Protein AF-B8BZ22-F1 (afdb_monomer)

Solvent-accessible surface area (backbone atoms only — not comparable to full-atom values): 19698 Å² total; per-residue (Å²): 114,68,68,64,53,46,53,49,53,50,55,54,47,48,71,43,53,58,65,61,24,48,29,49,52,20,34,48,43,75,44,36,77,36,73,66,50,44,49,51,50,50,51,54,41,50,54,48,50,64,55,34,79,76,45,100,50,82,47,34,50,73,68,60,50,49,54,51,36,51,76,69,72,36,95,66,53,74,66,56,55,47,52,54,46,31,75,75,67,35,84,91,56,86,72,60,45,28,63,50,60,52,49,28,62,70,74,67,53,58,67,69,63,45,54,68,54,74,66,93,79,65,63,70,60,48,50,48,49,55,49,46,52,52,35,50,54,46,46,49,51,38,50,52,34,43,51,50,15,48,52,32,42,51,52,17,51,53,33,42,57,49,21,54,50,36,44,55,52,17,52,52,31,44,50,52,17,50,53,33,44,52,55,33,50,54,42,51,54,53,48,53,55,51,49,53,53,48,50,54,51,51,50,53,53,47,51,56,47,54,56,30,52,51,49,47,70,40,83,89,54,56,71,68,60,25,52,50,30,48,52,53,46,50,50,60,66,71,42,69,48,68,63,62,56,47,50,53,51,52,49,52,54,48,52,51,51,41,52,56,39,44,52,50,19,54,51,32,43,54,53,15,52,53,32,44,54,50,19,52,51,40,41,52,52,20,52,54,35,41,53,52,14,52,52,34,41,48,57,26,56,69,40,49,63,57,42,51,52,40,52,51,50,42,56,49,52,48,55,50,48,66,72,77,42,101,53,50,43,20,52,48,51,55,52,51,53,49,50,55,54,55,56,72,70,53,52,75,66,61,50,55,50,50,50,49,50,51,52,47,54,50,54,52,62,68,72,66,64,76,77,89,127

Structure (mmCIF, N/CA/C/O backbone):
data_AF-B8BZ22-F1
#
_entry.id   AF-B8BZ22-F1
#
loop_
_atom_site.group_PDB
_atom_site.id
_atom_site.type_symbol
_atom_site.label_atom_id
_atom_site.label_alt_id
_atom_site.label_comp_id
_atom_site.label_asym_id
_atom_site.label_entity_id
_atom_site.label_seq_id
_atom_site.pdbx_PDB_ins_code
_atom_site.Cartn_x
_atom_site.Cartn_y
_atom_site.Cartn_z
_atom_site.occupancy
_atom_site.B_iso_or_equiv
_atom_site.auth_seq_id
_atom_site.auth_comp_id
_atom_site.auth_asym_id
_atom_site.auth_atom_id
_atom_site.pdbx_PDB_model_num
ATOM 1 N N . MET A 1 1 ? 25.904 12.375 -61.808 1.00 45.66 1 MET A N 1
ATOM 2 C CA . MET A 1 1 ? 24.936 11.318 -61.439 1.00 45.66 1 MET A CA 1
ATOM 3 C C . MET A 1 1 ? 25.155 10.858 -60.000 1.00 45.66 1 MET A C 1
ATOM 5 O O . MET A 1 1 ? 24.166 10.657 -59.314 1.00 45.66 1 MET A O 1
ATOM 9 N N . GLU A 1 2 ? 26.401 10.777 -59.518 1.00 56.12 2 GLU A N 1
ATOM 10 C CA . GLU A 1 2 ? 26.717 10.459 -58.109 1.00 56.12 2 GLU A CA 1
ATOM 11 C C . GLU A 1 2 ? 26.256 11.552 -57.121 1.00 56.12 2 GLU A C 1
ATOM 13 O O . GLU A 1 2 ? 25.585 11.245 -56.140 1.00 56.12 2 GLU A O 1
ATOM 18 N N . ASP A 1 3 ? 26.472 12.835 -57.436 1.00 64.75 3 ASP A N 1
ATOM 19 C CA . ASP A 1 3 ? 26.048 13.964 -56.581 1.00 64.75 3 ASP A CA 1
ATOM 20 C C . ASP A 1 3 ? 24.538 14.027 -56.323 1.00 64.75 3 ASP A C 1
ATOM 22 O O . ASP A 1 3 ? 24.094 14.371 -55.230 1.00 64.75 3 ASP A O 1
ATOM 26 N N . THR A 1 4 ? 23.732 13.692 -57.330 1.00 72.12 4 THR A N 1
ATOM 27 C CA . THR A 1 4 ? 22.267 13.727 -57.238 1.00 72.12 4 THR A CA 1
ATOM 28 C C . THR A 1 4 ? 21.711 12.609 -56.356 1.00 72.12 4 THR A C 1
ATOM 30 O O . THR A 1 4 ? 20.705 12.820 -55.685 1.00 72.12 4 THR A O 1
ATOM 33 N N . ASP A 1 5 ? 22.373 11.449 -56.321 1.00 76.19 5 ASP A N 1
ATOM 34 C CA . ASP A 1 5 ? 22.003 10.324 -55.450 1.00 76.19 5 ASP A CA 1
ATOM 35 C C . ASP A 1 5 ? 22.427 10.585 -53.993 1.00 76.19 5 ASP A C 1
ATOM 37 O O . ASP A 1 5 ? 21.646 10.379 -53.063 1.00 76.19 5 ASP A O 1
ATOM 41 N N . ALA A 1 6 ? 23.625 11.144 -53.782 1.00 74.12 6 ALA A N 1
ATOM 42 C CA . ALA A 1 6 ? 24.100 11.530 -52.452 1.00 74.12 6 ALA A CA 1
ATOM 43 C C . ALA A 1 6 ? 23.223 12.626 -51.812 1.00 74.12 6 ALA A C 1
ATOM 45 O O . ALA A 1 6 ? 22.848 12.523 -50.643 1.00 74.12 6 ALA A O 1
ATOM 46 N N . LEU A 1 7 ? 22.815 13.640 -52.583 1.00 79.06 7 LEU A N 1
ATOM 47 C CA . LEU A 1 7 ? 21.890 14.677 -52.108 1.00 79.06 7 LEU A CA 1
ATOM 48 C C . LEU A 1 7 ? 20.496 14.119 -51.779 1.00 79.06 7 LEU A C 1
ATOM 50 O O . LEU A 1 7 ? 19.872 14.559 -50.810 1.00 79.06 7 LEU A O 1
ATOM 54 N N . ALA A 1 8 ? 20.009 13.134 -52.541 1.00 79.75 8 ALA A N 1
ATOM 55 C CA . ALA A 1 8 ? 18.744 12.463 -52.243 1.00 79.75 8 ALA A CA 1
ATOM 56 C C . ALA A 1 8 ? 18.815 11.698 -50.909 1.00 79.75 8 ALA A C 1
ATOM 58 O O . ALA A 1 8 ? 17.949 11.881 -50.052 1.00 79.75 8 ALA A O 1
ATOM 59 N N . LYS A 1 9 ? 19.889 10.930 -50.679 1.00 78.62 9 LYS A N 1
ATOM 60 C CA . LYS A 1 9 ? 20.125 10.205 -49.417 1.00 78.62 9 LYS A CA 1
ATOM 61 C C . LYS A 1 9 ? 20.281 11.140 -48.218 1.00 78.62 9 LYS A C 1
ATOM 63 O O . LYS A 1 9 ? 19.733 10.870 -47.149 1.00 78.62 9 LYS A O 1
ATOM 68 N N . LEU A 1 10 ? 20.968 12.269 -48.390 1.00 81.06 10 LEU A N 1
ATOM 69 C CA . LEU A 1 10 ? 21.098 13.285 -47.344 1.00 81.06 10 LEU A CA 1
ATOM 70 C C . LEU A 1 10 ? 19.741 13.934 -47.011 1.00 81.06 10 LEU A C 1
ATOM 72 O O . LEU A 1 10 ? 19.417 14.145 -45.841 1.00 81.06 10 LEU A O 1
ATOM 76 N N . SER A 1 11 ? 18.901 14.179 -48.023 1.00 81.50 11 SER A N 1
ATOM 77 C CA . SER A 1 11 ? 17.527 14.661 -47.828 1.00 81.50 11 SER A CA 1
ATOM 78 C C . SER A 1 11 ? 16.658 13.660 -47.057 1.00 81.50 11 SER A C 1
ATOM 80 O O . SER A 1 11 ? 15.849 14.059 -46.217 1.00 81.50 11 SER A O 1
ATOM 82 N N . GLU A 1 12 ? 16.827 12.359 -47.300 1.00 81.94 12 GLU A N 1
ATOM 83 C CA . GLU A 1 12 ? 16.147 11.309 -46.536 1.00 81.94 12 GLU A CA 1
ATOM 84 C C . GLU A 1 12 ? 16.637 11.232 -45.089 1.00 81.94 12 GLU A C 1
ATOM 86 O O . GLU A 1 12 ? 15.819 11.141 -44.172 1.00 81.94 12 GLU A O 1
ATOM 91 N N . LEU A 1 13 ? 17.950 11.326 -44.860 1.00 81.62 13 LEU A N 1
ATOM 92 C CA . LEU A 1 13 ? 18.541 11.341 -43.521 1.00 81.62 13 LEU A CA 1
ATOM 93 C C . LEU A 1 13 ? 18.014 12.511 -42.680 1.00 81.62 13 LEU A C 1
ATOM 95 O O . LEU A 1 13 ? 17.660 12.325 -41.517 1.00 81.62 13 LEU A O 1
ATOM 99 N N . ARG A 1 14 ? 17.879 13.691 -43.291 1.00 83.38 14 ARG A N 1
ATOM 100 C CA . ARG A 1 14 ? 17.351 14.904 -42.652 1.00 83.38 14 ARG A CA 1
ATOM 101 C C . ARG A 1 14 ? 15.912 14.762 -42.148 1.00 83.38 14 ARG A C 1
ATOM 103 O O . ARG A 1 14 ? 15.521 15.470 -41.226 1.00 83.38 14 ARG A O 1
ATOM 110 N N . LYS A 1 15 ? 15.123 13.851 -42.725 1.00 82.81 15 LYS A N 1
ATOM 111 C CA . LYS A 1 15 ? 13.745 13.569 -42.287 1.00 82.81 15 LYS A CA 1
ATOM 112 C C . LYS A 1 15 ? 13.674 12.577 -41.125 1.00 82.81 15 LYS A C 1
ATOM 114 O O . LYS A 1 15 ? 12.607 12.421 -40.536 1.00 82.81 15 LYS A O 1
ATOM 119 N N . LYS A 1 16 ? 14.767 11.874 -40.811 1.00 81.94 16 LYS A N 1
ATOM 120 C CA . LYS A 1 16 ? 14.806 10.908 -39.706 1.00 81.94 16 LYS A CA 1
ATOM 121 C C . LYS A 1 16 ? 14.890 11.622 -38.358 1.00 81.94 16 LYS A C 1
ATOM 123 O O . LYS A 1 16 ? 15.238 12.799 -38.290 1.00 81.94 16 LYS A O 1
ATOM 128 N N . SER A 1 17 ? 14.606 10.899 -37.275 1.00 84.69 17 SER A N 1
ATOM 129 C CA . SER A 1 17 ? 14.752 11.436 -35.919 1.00 84.69 17 SER A CA 1
ATOM 130 C C . SER A 1 17 ? 16.202 11.856 -35.642 1.00 84.69 17 SER A C 1
ATOM 132 O O . SER A 1 17 ? 17.132 11.264 -36.191 1.00 84.69 17 SER A O 1
ATOM 134 N N . PHE A 1 18 ? 16.419 12.826 -34.746 1.00 85.69 18 PHE A N 1
ATOM 135 C CA . PHE A 1 18 ? 17.775 13.204 -34.316 1.00 85.69 18 PHE A CA 1
ATOM 136 C C . PHE A 1 18 ? 18.585 11.995 -33.834 1.00 85.69 18 PHE A C 1
ATOM 138 O O . PHE A 1 18 ? 19.778 11.888 -34.091 1.00 85.69 18 PHE A O 1
ATOM 145 N N . ARG A 1 19 ? 17.924 11.025 -33.202 1.00 83.75 19 ARG A N 1
ATOM 146 C CA . ARG A 1 19 ? 18.566 9.781 -32.789 1.00 83.75 19 ARG A CA 1
ATOM 147 C C . ARG A 1 19 ? 19.058 8.951 -33.971 1.00 83.75 19 ARG A C 1
ATOM 149 O O . ARG A 1 19 ? 20.202 8.516 -33.958 1.00 83.75 19 ARG A O 1
ATOM 156 N N . ASP A 1 20 ? 18.223 8.727 -34.980 1.00 82.38 20 ASP A N 1
ATOM 157 C CA . ASP A 1 20 ? 18.628 7.935 -36.146 1.00 82.38 20 ASP A CA 1
ATOM 158 C C . ASP A 1 20 ? 19.685 8.682 -36.988 1.00 82.38 20 ASP A C 1
ATOM 160 O O . ASP A 1 20 ? 20.547 8.049 -37.592 1.00 82.38 20 ASP A O 1
ATOM 164 N N . GLN A 1 21 ? 19.669 10.023 -36.984 1.00 85.81 21 GLN A N 1
ATOM 165 C CA . GLN A 1 21 ? 20.732 10.855 -37.565 1.00 85.81 21 GLN A CA 1
ATOM 166 C C . GLN A 1 21 ? 22.066 10.703 -36.809 1.00 85.81 21 GLN A C 1
ATOM 168 O O . GLN A 1 21 ? 23.117 10.580 -37.432 1.00 85.81 21 GLN A O 1
ATOM 173 N N . ALA A 1 22 ? 22.030 10.674 -35.475 1.00 86.31 22 ALA A N 1
ATOM 174 C CA . ALA A 1 22 ? 23.206 10.468 -34.631 1.00 86.31 22 ALA A CA 1
ATOM 175 C C . ALA A 1 22 ? 23.799 9.058 -34.792 1.00 86.31 22 ALA A C 1
ATOM 177 O O . ALA A 1 22 ? 25.012 8.911 -34.929 1.00 86.31 22 ALA A O 1
ATOM 178 N N . ILE A 1 23 ? 22.939 8.034 -34.818 1.00 83.38 23 ILE A N 1
ATOM 179 C CA . ILE A 1 23 ? 23.329 6.644 -35.087 1.00 83.38 23 ILE A CA 1
ATOM 180 C C . ILE A 1 23 ? 24.032 6.551 -36.442 1.00 83.38 23 ILE A C 1
ATOM 182 O O . ILE A 1 23 ? 25.132 6.018 -36.517 1.00 83.38 23 ILE A O 1
ATOM 186 N N . PHE A 1 24 ? 23.453 7.164 -37.479 1.00 83.50 24 PHE A N 1
ATOM 187 C CA . PHE A 1 24 ? 24.041 7.174 -38.815 1.00 83.50 24 PHE A CA 1
ATOM 188 C C . PHE A 1 24 ? 25.469 7.736 -38.834 1.00 83.50 24 PHE A C 1
ATOM 190 O O . PHE A 1 24 ? 26.357 7.119 -39.420 1.00 83.50 24 PHE A O 1
ATOM 197 N N . ILE A 1 25 ? 25.702 8.881 -38.184 1.00 85.44 25 ILE A N 1
ATOM 198 C CA . ILE A 1 25 ? 27.036 9.498 -38.130 1.00 85.44 25 ILE A CA 1
ATOM 199 C C . ILE A 1 25 ? 28.028 8.564 -37.436 1.00 85.44 25 ILE A C 1
ATOM 201 O O . ILE A 1 25 ? 29.126 8.363 -37.944 1.00 85.44 25 ILE A O 1
ATOM 205 N N . LEU A 1 26 ? 27.649 7.967 -36.306 1.00 83.94 26 LEU A N 1
ATOM 206 C CA . LEU A 1 26 ? 28.523 7.061 -35.556 1.00 83.94 26 LEU A CA 1
ATOM 207 C C . LEU A 1 26 ? 28.802 5.746 -36.291 1.00 83.94 26 LEU A C 1
ATOM 209 O O . LEU A 1 26 ? 29.892 5.201 -36.154 1.00 83.94 26 LEU A O 1
ATOM 213 N N . ASP A 1 27 ? 27.841 5.243 -37.064 1.00 79.00 27 ASP A N 1
ATOM 214 C CA . ASP A 1 27 ? 28.005 4.015 -37.847 1.00 79.00 27 ASP A CA 1
ATOM 215 C C . ASP A 1 27 ? 28.832 4.233 -39.121 1.00 79.00 27 ASP A C 1
ATOM 217 O O . ASP A 1 27 ? 29.472 3.297 -39.598 1.00 79.00 27 ASP A O 1
ATOM 221 N N . SER A 1 28 ? 28.838 5.460 -39.652 1.00 77.94 28 SER A N 1
ATOM 222 C CA . SER A 1 28 ? 29.455 5.798 -40.944 1.00 77.94 28 SER A CA 1
ATOM 223 C C . SER A 1 28 ? 30.812 6.504 -40.813 1.00 77.94 28 SER A C 1
ATOM 225 O O . SER A 1 28 ? 31.437 6.797 -41.831 1.00 77.94 28 SER A O 1
ATOM 227 N N . SER A 1 29 ? 31.269 6.790 -39.586 1.00 80.81 29 SER A N 1
ATOM 228 C CA . SER A 1 29 ? 32.497 7.554 -39.308 1.00 80.81 29 SER A CA 1
ATOM 229 C C . SER A 1 29 ? 33.405 6.910 -38.255 1.00 80.81 29 SER A C 1
ATOM 231 O O . SER A 1 29 ? 33.031 5.972 -37.552 1.00 80.81 29 SER A O 1
ATOM 233 N N . ASP A 1 30 ? 34.614 7.459 -38.099 1.00 80.12 30 ASP A N 1
ATOM 234 C CA . ASP A 1 30 ? 35.546 7.093 -37.029 1.00 80.12 30 ASP A CA 1
ATOM 235 C C . ASP A 1 30 ? 35.079 7.541 -35.630 1.00 80.12 30 ASP A C 1
ATOM 237 O O . ASP A 1 30 ? 35.613 7.047 -34.635 1.00 80.12 30 ASP A O 1
ATOM 241 N N . ALA A 1 31 ? 34.075 8.425 -35.520 1.00 79.88 31 ALA A N 1
ATOM 242 C CA . ALA A 1 31 ? 33.518 8.839 -34.230 1.00 79.88 31 ALA A CA 1
ATOM 243 C C . ALA A 1 31 ? 32.928 7.665 -33.439 1.00 79.88 31 ALA A C 1
ATOM 245 O O . ALA A 1 31 ? 32.961 7.688 -32.211 1.00 79.88 31 ALA A O 1
ATOM 246 N N . GLY A 1 32 ? 32.458 6.614 -34.121 1.00 72.81 32 GLY A N 1
ATOM 247 C CA . GLY A 1 32 ? 31.983 5.383 -33.485 1.00 72.81 32 GLY A CA 1
ATOM 248 C C . GLY A 1 32 ? 33.072 4.568 -32.773 1.00 72.81 32 GLY A C 1
ATOM 249 O O . GLY A 1 32 ? 32.748 3.644 -32.030 1.00 72.81 32 GLY A O 1
ATOM 250 N N . ASN A 1 33 ? 34.355 4.890 -32.980 1.00 74.62 33 ASN A N 1
ATOM 251 C CA . ASN A 1 33 ? 35.489 4.169 -32.386 1.00 74.62 33 ASN A CA 1
ATOM 252 C C . ASN A 1 33 ? 35.946 4.761 -31.052 1.00 74.62 33 ASN A C 1
ATOM 254 O O . ASN A 1 33 ? 36.692 4.116 -30.316 1.00 74.62 33 ASN A O 1
ATOM 258 N N . ASP A 1 34 ? 35.521 5.987 -30.759 1.00 80.88 34 ASP A N 1
ATOM 259 C CA . ASP A 1 34 ? 35.943 6.744 -29.592 1.00 80.88 34 ASP A CA 1
ATOM 260 C C . ASP A 1 34 ? 34.735 7.031 -28.697 1.00 80.88 34 ASP A C 1
ATOM 262 O O . ASP A 1 34 ? 33.749 7.650 -29.109 1.00 80.88 34 ASP A O 1
ATOM 266 N N . ILE A 1 35 ? 34.823 6.582 -27.445 1.00 78.75 35 ILE A N 1
ATOM 267 C CA . ILE A 1 35 ? 33.768 6.761 -26.450 1.00 78.75 35 ILE A CA 1
ATOM 268 C C . ILE A 1 35 ? 33.501 8.247 -26.170 1.00 78.75 35 ILE A C 1
ATOM 270 O O . ILE A 1 35 ? 32.356 8.620 -25.911 1.00 78.75 35 ILE A O 1
ATOM 274 N N . GLU A 1 36 ? 34.522 9.108 -26.242 1.00 84.19 36 GLU A N 1
ATOM 275 C CA . GLU A 1 36 ? 34.377 10.546 -26.010 1.00 84.19 36 GLU A CA 1
ATOM 276 C C . GLU A 1 36 ? 33.601 11.194 -27.156 1.00 84.19 36 GLU A C 1
ATOM 278 O O . GLU A 1 36 ? 32.619 11.895 -26.908 1.00 84.19 36 GLU A O 1
ATOM 283 N N . LYS A 1 37 ? 33.941 10.864 -28.408 1.00 85.06 37 LYS A N 1
ATOM 284 C CA . LYS A 1 37 ? 33.200 11.328 -29.592 1.00 85.06 37 LYS A CA 1
ATOM 285 C C . LYS A 1 37 ? 31.757 10.808 -29.602 1.00 85.06 37 LYS A C 1
ATOM 287 O O . LYS A 1 37 ? 30.838 11.575 -29.894 1.00 85.06 37 LYS A O 1
ATOM 292 N N . CYS A 1 38 ? 31.529 9.554 -29.202 1.00 82.38 38 CYS A N 1
ATOM 293 C CA . CYS A 1 38 ? 30.184 8.988 -29.042 1.00 82.38 38 CYS A CA 1
ATOM 294 C C . CYS A 1 38 ? 29.350 9.746 -27.993 1.00 82.38 38 CYS A C 1
ATOM 296 O O . CYS A 1 38 ? 28.169 10.035 -28.214 1.00 82.38 38 CYS A O 1
ATOM 298 N N . ASN A 1 39 ? 29.959 10.114 -26.862 1.00 84.88 39 ASN A N 1
ATOM 299 C CA . ASN A 1 39 ? 29.308 10.929 -25.837 1.00 84.88 39 ASN A CA 1
ATOM 300 C C . ASN A 1 39 ? 29.021 12.353 -26.334 1.00 84.88 39 ASN A C 1
ATOM 302 O O . ASN A 1 39 ? 27.941 12.875 -26.063 1.00 84.88 39 ASN A O 1
ATOM 306 N N . THR A 1 40 ? 29.923 12.960 -27.108 1.00 86.81 40 THR A N 1
ATOM 307 C CA . THR A 1 40 ? 29.696 14.276 -27.725 1.00 86.81 40 THR A CA 1
ATOM 308 C C . THR A 1 40 ? 28.519 14.248 -28.698 1.00 86.81 40 THR A C 1
ATOM 310 O O . THR A 1 40 ? 27.618 15.078 -28.580 1.00 86.81 40 THR A O 1
ATOM 313 N N . VAL A 1 41 ? 28.442 13.238 -29.575 1.00 87.38 41 VAL A N 1
ATOM 314 C CA . VAL A 1 41 ? 27.282 13.027 -30.463 1.00 87.38 41 VAL A CA 1
ATOM 315 C C . VAL A 1 41 ? 25.988 12.900 -29.660 1.00 87.38 41 VAL A C 1
ATOM 317 O O . VAL A 1 41 ? 24.982 13.530 -29.991 1.00 87.38 41 VAL A O 1
ATOM 320 N N . ARG A 1 42 ? 26.004 12.123 -28.571 1.00 85.62 42 ARG A N 1
ATOM 321 C CA . ARG A 1 42 ? 24.838 11.961 -27.695 1.00 85.62 42 ARG A CA 1
ATOM 322 C C . ARG A 1 42 ? 24.424 13.272 -27.023 1.00 85.62 42 ARG A C 1
ATOM 324 O O . ARG A 1 42 ? 23.229 13.555 -26.958 1.00 85.62 42 ARG A O 1
ATOM 331 N N . ASN A 1 43 ? 25.380 14.063 -26.544 1.00 86.69 43 ASN A N 1
ATOM 332 C CA . ASN A 1 43 ? 25.117 15.348 -25.896 1.00 86.69 43 ASN A CA 1
ATOM 333 C C . ASN A 1 43 ? 24.524 16.356 -26.889 1.00 86.69 43 ASN A C 1
ATOM 335 O O . ASN A 1 43 ? 23.513 16.989 -26.591 1.00 86.69 43 ASN A O 1
ATOM 339 N N . MET A 1 44 ? 25.087 16.449 -28.098 1.00 85.62 44 MET A N 1
ATOM 340 C CA . MET A 1 44 ? 24.554 17.307 -29.162 1.00 85.62 44 MET A CA 1
ATOM 341 C C . MET A 1 44 ? 23.154 16.860 -29.602 1.00 85.62 44 MET A C 1
ATOM 343 O O . MET A 1 44 ? 22.280 17.699 -29.820 1.00 85.62 44 MET A O 1
ATOM 347 N N . MET A 1 45 ? 22.895 15.548 -29.661 1.00 88.81 45 MET A N 1
ATOM 348 C CA . MET A 1 45 ? 21.559 15.001 -29.918 1.00 88.81 45 MET A CA 1
ATOM 349 C C . MET A 1 45 ? 20.548 15.413 -28.835 1.00 88.81 45 MET A C 1
ATOM 351 O O . MET A 1 45 ? 19.432 15.811 -29.167 1.00 88.81 45 MET A O 1
ATOM 355 N N . GLN A 1 46 ? 20.920 15.347 -27.552 1.00 84.88 46 GLN A N 1
ATOM 356 C CA . GLN A 1 46 ? 20.056 15.778 -26.443 1.00 84.88 46 GLN A CA 1
ATOM 357 C C . GLN A 1 46 ? 19.760 17.279 -26.503 1.00 84.88 46 GLN A C 1
ATOM 359 O O . GLN A 1 46 ? 18.600 17.674 -26.433 1.00 84.88 46 GLN A O 1
ATOM 364 N N . GLN A 1 47 ? 20.781 18.103 -26.743 1.00 82.62 47 GLN A N 1
ATOM 365 C CA . GLN A 1 47 ? 20.619 19.549 -26.910 1.00 82.62 47 GLN A CA 1
ATOM 366 C C . GLN A 1 47 ? 19.708 19.904 -28.098 1.00 82.62 47 GLN A C 1
ATOM 368 O O . GLN A 1 47 ? 18.923 20.848 -28.006 1.00 82.62 47 GLN A O 1
ATOM 373 N N . CYS A 1 48 ? 19.763 19.133 -29.194 1.00 81.12 48 CYS A N 1
ATOM 374 C CA . CYS A 1 48 ? 18.835 19.290 -30.319 1.00 81.12 48 CYS A CA 1
ATOM 375 C C . CYS A 1 48 ? 17.403 18.938 -29.914 1.00 81.12 48 CYS A C 1
ATOM 377 O O . CYS A 1 48 ? 16.473 19.643 -30.294 1.00 81.12 48 CYS A O 1
ATOM 379 N N . GLY A 1 49 ? 17.221 17.876 -29.123 1.00 76.19 49 GLY A N 1
ATOM 380 C CA . GLY A 1 49 ? 15.925 17.507 -28.555 1.00 76.19 49 GLY A CA 1
ATOM 381 C C . GLY A 1 49 ? 15.332 18.619 -27.685 1.00 76.19 49 GLY A C 1
ATOM 382 O O . GLY A 1 49 ? 14.184 19.008 -27.887 1.00 76.19 49 GLY A O 1
ATOM 383 N N . ASP A 1 50 ? 16.130 19.199 -26.789 1.00 76.00 50 ASP A N 1
ATOM 384 C CA . ASP A 1 50 ? 15.702 20.291 -25.904 1.00 76.00 50 ASP A CA 1
ATOM 385 C C . ASP A 1 50 ? 15.371 21.583 -26.669 1.00 76.00 50 ASP A C 1
ATOM 387 O O . ASP A 1 50 ? 14.461 22.331 -26.296 1.00 76.00 50 ASP A O 1
ATOM 391 N N . ALA A 1 51 ? 16.100 21.859 -27.754 1.00 71.19 51 ALA A N 1
ATOM 392 C CA . ALA A 1 51 ? 15.808 22.968 -28.655 1.00 71.19 51 ALA A CA 1
ATOM 393 C C . ALA A 1 51 ? 14.535 22.716 -29.486 1.00 71.19 51 ALA A C 1
ATOM 395 O O . ALA A 1 51 ? 13.750 23.640 -29.693 1.00 71.19 51 ALA A O 1
ATOM 396 N N . HIS A 1 52 ? 14.300 21.471 -29.905 1.00 66.81 52 HIS A N 1
ATOM 397 C CA . HIS A 1 52 ? 13.119 21.053 -30.662 1.00 66.81 52 HIS A CA 1
ATOM 398 C C . HIS A 1 52 ? 11.832 21.061 -29.828 1.00 66.81 52 HIS A C 1
ATOM 400 O O . HIS A 1 52 ? 10.777 21.389 -30.348 1.00 66.81 52 HIS A O 1
ATOM 406 N N . LEU A 1 53 ? 11.893 20.862 -28.506 1.00 58.72 53 LEU A N 1
ATOM 407 C CA . LEU A 1 53 ? 10.732 21.089 -27.625 1.00 58.72 53 LEU A CA 1
ATOM 408 C C . LEU A 1 53 ? 10.176 22.533 -27.696 1.00 58.72 53 LEU A C 1
ATOM 410 O O . LEU A 1 53 ? 9.099 22.802 -27.167 1.00 58.72 53 LEU A O 1
ATOM 414 N N . LYS A 1 54 ? 10.894 23.466 -28.342 1.00 59.12 54 LYS A N 1
ATOM 415 C CA . LYS A 1 54 ? 10.490 24.862 -28.561 1.00 59.12 54 LYS A CA 1
ATOM 416 C C . LYS A 1 54 ? 10.031 25.163 -30.001 1.00 59.12 54 LYS A C 1
ATOM 418 O O . LYS A 1 54 ? 9.653 26.305 -30.257 1.00 59.12 54 LYS A O 1
ATOM 423 N N . GLY A 1 55 ? 10.036 24.195 -30.928 1.00 55.88 55 GLY A N 1
ATOM 424 C CA . GLY A 1 55 ? 9.576 24.393 -32.313 1.00 55.88 55 GLY A CA 1
ATOM 425 C C . GLY A 1 55 ? 9.280 23.097 -33.087 1.00 55.88 55 GLY A C 1
ATOM 426 O O . GLY A 1 55 ? 9.949 22.094 -32.900 1.00 55.88 55 GLY A O 1
ATOM 427 N N . ASP A 1 56 ? 8.314 23.131 -34.012 1.00 54.62 56 ASP A N 1
ATOM 428 C CA . ASP A 1 56 ? 7.729 21.937 -34.666 1.00 54.62 56 ASP A CA 1
ATOM 429 C C . ASP A 1 56 ? 8.624 21.192 -35.687 1.00 54.62 56 ASP A C 1
ATOM 431 O O . ASP A 1 56 ? 8.215 20.174 -36.246 1.00 54.62 56 ASP A O 1
ATOM 435 N N . GLU A 1 57 ? 9.847 21.650 -35.969 1.00 64.75 57 GLU A N 1
ATOM 436 C CA . GLU A 1 57 ? 10.677 21.094 -37.051 1.00 64.75 57 GLU A CA 1
ATOM 437 C C . GLU A 1 57 ? 11.933 20.358 -36.546 1.00 64.75 57 GLU A C 1
ATOM 439 O O . GLU A 1 57 ? 12.650 20.859 -35.683 1.00 64.75 57 GLU A O 1
ATOM 444 N N . ILE A 1 58 ? 12.243 19.185 -37.128 1.00 68.50 58 ILE A N 1
ATOM 445 C CA . ILE A 1 58 ? 13.423 18.328 -36.825 1.00 68.50 58 ILE A CA 1
ATOM 446 C C . ILE A 1 58 ? 14.704 18.896 -37.484 1.00 68.50 58 ILE A C 1
ATOM 448 O O . ILE A 1 58 ? 15.554 18.182 -38.015 1.00 68.50 58 ILE A O 1
ATOM 452 N N . VAL A 1 59 ? 14.807 20.220 -37.536 1.00 71.56 59 VAL A N 1
ATOM 453 C CA . VAL A 1 59 ? 15.898 20.976 -38.154 1.00 71.56 59 VAL A CA 1
ATOM 454 C C . VAL A 1 59 ? 16.097 22.277 -37.377 1.00 71.56 59 VAL A C 1
ATOM 456 O O . VAL A 1 59 ? 15.141 22.898 -36.915 1.00 71.56 59 VAL A O 1
ATOM 459 N N . LEU A 1 60 ? 17.349 22.685 -37.230 1.00 77.44 60 LEU A N 1
ATOM 460 C CA . LEU A 1 60 ? 17.788 23.844 -36.464 1.00 77.44 60 LEU A CA 1
ATOM 461 C C . LEU A 1 60 ? 17.904 25.073 -37.365 1.00 77.44 60 LEU A C 1
ATOM 463 O O . LEU A 1 60 ? 18.275 24.973 -38.534 1.00 77.44 60 LEU A O 1
ATOM 467 N N . ASP A 1 61 ? 17.619 26.250 -36.822 1.00 80.50 61 ASP A N 1
ATOM 468 C CA . ASP A 1 61 ? 17.979 27.501 -37.481 1.00 80.50 61 ASP A CA 1
ATOM 469 C C . ASP A 1 61 ? 19.491 27.771 -37.373 1.00 80.50 61 ASP A C 1
ATOM 471 O O . ASP A 1 61 ? 20.174 27.258 -36.481 1.00 80.50 61 ASP A O 1
ATOM 475 N N . ASP A 1 62 ? 20.012 28.606 -38.277 1.00 78.44 62 ASP A N 1
ATOM 476 C CA . ASP A 1 62 ? 21.436 28.966 -38.343 1.00 78.44 62 ASP A CA 1
ATOM 477 C C . ASP A 1 62 ? 21.983 29.433 -36.985 1.00 78.44 62 ASP A C 1
ATOM 479 O O . ASP A 1 62 ? 23.106 29.103 -36.606 1.00 78.44 62 ASP A O 1
ATOM 483 N N . PHE A 1 63 ? 21.180 30.191 -36.233 1.00 79.44 63 PHE A N 1
ATOM 484 C CA . PHE A 1 63 ? 21.588 30.760 -34.952 1.00 79.44 63 PHE A CA 1
ATOM 485 C C . PHE A 1 63 ? 21.661 29.708 -33.839 1.00 79.44 63 PHE A C 1
ATOM 487 O O . PHE A 1 63 ? 22.629 29.697 -33.075 1.00 79.44 63 PHE A O 1
ATOM 494 N N . THR A 1 64 ? 20.686 28.796 -33.744 1.00 80.81 64 THR A N 1
ATOM 495 C CA . THR A 1 64 ? 20.756 27.705 -32.761 1.00 80.81 64 THR A CA 1
ATOM 496 C C . THR A 1 64 ? 21.872 26.733 -33.109 1.00 80.81 64 THR A C 1
ATOM 498 O O . THR A 1 64 ? 22.610 26.345 -32.208 1.00 80.81 64 THR A O 1
ATOM 501 N N . ALA A 1 65 ? 22.055 26.397 -34.389 1.00 80.44 65 ALA A N 1
ATOM 502 C CA . ALA A 1 65 ? 23.146 25.537 -34.841 1.00 80.44 65 ALA A CA 1
ATOM 503 C C . ALA A 1 65 ? 24.526 26.123 -34.490 1.00 80.44 65 ALA A C 1
ATOM 505 O O . ALA A 1 65 ? 25.351 25.435 -33.892 1.00 80.44 65 ALA A O 1
ATOM 506 N N . HIS A 1 66 ? 24.752 27.412 -34.766 1.00 81.44 66 HIS A N 1
ATOM 507 C CA . HIS A 1 66 ? 25.999 28.095 -34.409 1.00 81.44 66 HIS A CA 1
ATOM 508 C C . HIS A 1 66 ? 26.244 28.096 -32.895 1.00 81.44 66 HIS A C 1
ATOM 510 O O . HIS A 1 66 ? 27.316 27.712 -32.435 1.00 81.44 66 HIS A O 1
ATOM 516 N N . ARG A 1 67 ? 25.223 28.448 -32.102 1.00 82.81 67 ARG A N 1
ATOM 517 C CA . ARG A 1 67 ? 25.309 28.431 -30.634 1.00 82.81 67 ARG A CA 1
ATOM 518 C C . ARG A 1 67 ? 25.636 27.036 -30.088 1.00 82.81 67 ARG A C 1
ATOM 520 O O . ARG A 1 67 ? 26.325 26.914 -29.081 1.00 82.81 67 ARG A O 1
ATOM 527 N N . MET A 1 68 ? 25.132 25.980 -30.725 1.00 81.25 68 MET A N 1
ATOM 528 C CA . MET A 1 68 ? 25.412 24.597 -30.331 1.00 81.25 68 MET A CA 1
ATOM 529 C C . MET A 1 68 ? 26.840 24.157 -30.673 1.00 81.25 68 MET A C 1
ATOM 531 O O . MET A 1 68 ? 27.447 23.428 -29.888 1.00 81.25 68 MET A O 1
ATOM 535 N N . LEU A 1 69 ? 27.397 24.621 -31.796 1.00 82.94 69 LEU A N 1
ATOM 536 C CA . LEU A 1 69 ? 28.805 24.392 -32.141 1.00 82.94 69 LEU A CA 1
ATOM 537 C C . LEU A 1 69 ? 29.740 25.100 -31.154 1.00 82.94 69 LEU A C 1
ATOM 539 O O . LEU A 1 69 ? 30.671 24.473 -30.652 1.00 82.94 69 LEU A O 1
ATOM 543 N N . GLU A 1 70 ? 29.435 26.349 -30.790 1.00 83.12 70 GLU A N 1
ATOM 544 C CA . GLU A 1 70 ? 30.173 27.087 -29.756 1.00 83.12 70 GLU A CA 1
ATOM 545 C C . GLU A 1 70 ? 30.115 26.374 -28.398 1.00 83.12 70 GLU A C 1
ATOM 547 O O . GLU A 1 70 ? 31.144 26.180 -27.753 1.00 83.12 70 GLU A O 1
ATOM 552 N N . ALA A 1 71 ? 28.926 25.926 -27.980 1.00 80.44 71 ALA A N 1
ATOM 553 C CA . ALA A 1 71 ? 28.740 25.192 -26.726 1.00 80.44 71 ALA A CA 1
ATOM 554 C C . ALA A 1 71 ? 29.482 23.843 -26.699 1.00 80.44 71 ALA A C 1
ATOM 556 O O . ALA A 1 71 ? 29.824 23.349 -25.625 1.00 80.44 71 ALA A O 1
ATOM 557 N N . SER A 1 72 ? 29.740 23.261 -27.871 1.00 75.81 72 SER A N 1
ATOM 558 C CA . SER A 1 72 ? 30.490 22.012 -28.040 1.00 75.81 72 SER A CA 1
ATOM 559 C C . SER A 1 72 ? 31.991 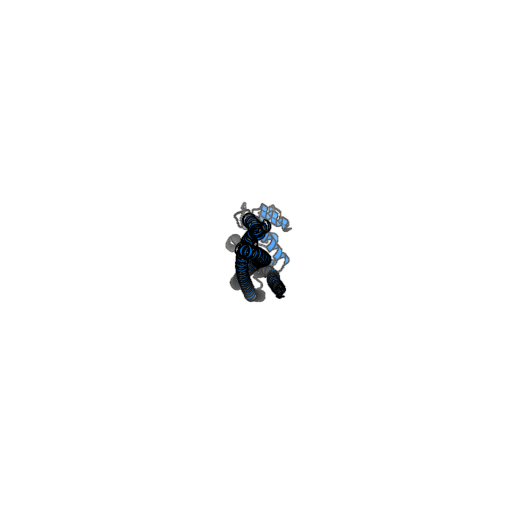22.250 -28.268 1.00 75.81 72 SER A C 1
ATOM 561 O O . SER A 1 72 ? 32.702 21.320 -28.639 1.00 75.81 72 SER A O 1
ATOM 563 N N . ASN A 1 73 ? 32.482 23.476 -28.036 1.00 76.88 73 ASN A N 1
ATOM 564 C CA . ASN A 1 73 ? 33.870 23.906 -28.245 1.00 76.88 73 ASN A CA 1
ATOM 565 C C . ASN A 1 73 ? 34.390 23.726 -29.682 1.00 76.88 73 ASN A C 1
ATOM 567 O O . ASN A 1 73 ? 35.597 23.593 -29.893 1.00 76.88 73 ASN A O 1
ATOM 571 N N . THR A 1 74 ? 33.511 23.764 -30.685 1.00 78.12 74 THR A N 1
ATOM 572 C CA . THR A 1 74 ? 33.933 23.812 -32.088 1.00 78.12 74 THR A CA 1
ATOM 573 C C . THR A 1 74 ? 34.067 25.261 -32.528 1.00 78.12 74 THR A C 1
ATOM 575 O O . THR A 1 74 ? 33.059 25.969 -32.580 1.00 78.12 74 THR A O 1
ATOM 578 N N . PRO A 1 75 ? 35.276 25.725 -32.888 1.00 71.44 75 PRO A N 1
ATOM 579 C CA . PRO A 1 75 ? 35.433 27.028 -33.509 1.00 71.44 75 PRO A CA 1
ATOM 580 C C . PRO A 1 75 ? 34.871 26.954 -34.932 1.00 71.44 75 PRO A C 1
ATOM 582 O O . PRO A 1 75 ? 35.541 26.498 -35.851 1.00 71.44 75 PRO A O 1
ATOM 585 N N . CYS A 1 76 ? 33.618 27.364 -35.103 1.00 77.38 76 CYS A N 1
ATOM 586 C CA . CYS A 1 76 ? 32.991 27.536 -36.406 1.00 77.38 76 CYS A CA 1
ATOM 587 C C . CYS A 1 76 ? 32.440 28.954 -36.469 1.00 77.38 76 CYS A C 1
ATOM 589 O O . CYS A 1 76 ? 31.607 29.340 -35.653 1.00 77.38 76 CYS A O 1
ATOM 591 N N . THR A 1 77 ? 32.926 29.746 -37.417 1.00 79.75 77 THR A N 1
ATOM 592 C CA . THR A 1 77 ? 32.377 31.074 -37.681 1.00 79.75 77 THR A CA 1
ATOM 593 C C . THR A 1 77 ? 31.070 30.957 -38.465 1.00 79.75 77 THR A C 1
ATOM 595 O O . THR A 1 77 ? 30.895 30.069 -39.299 1.00 79.75 77 THR A O 1
ATOM 598 N N . SER A 1 78 ? 30.150 31.906 -38.276 1.00 75.69 78 SER A N 1
ATOM 599 C CA . SER A 1 78 ? 28.897 31.958 -39.055 1.00 75.69 78 SER A CA 1
ATOM 600 C C . SER A 1 78 ? 29.106 31.957 -40.579 1.00 75.69 78 SER A C 1
ATOM 602 O O . SER A 1 78 ? 28.245 31.485 -41.323 1.00 75.69 78 SER A O 1
ATOM 604 N N . THR A 1 79 ? 30.259 32.442 -41.050 1.00 80.88 79 THR A N 1
ATOM 605 C CA . THR A 1 79 ? 30.662 32.406 -42.460 1.00 80.88 79 THR A CA 1
ATOM 606 C C . THR A 1 79 ? 31.010 30.989 -42.919 1.00 80.88 79 THR A C 1
ATOM 608 O O . THR A 1 79 ? 30.572 30.582 -43.992 1.00 80.88 79 THR A O 1
ATOM 611 N N . GLU A 1 80 ? 31.749 30.222 -42.114 1.00 81.12 80 GLU A N 1
ATOM 612 C CA . GLU A 1 80 ? 32.097 28.821 -42.403 1.00 81.12 80 GLU A CA 1
ATOM 613 C C . GLU A 1 80 ? 30.859 27.921 -42.375 1.00 81.12 80 GLU A C 1
ATOM 615 O O . GLU A 1 80 ? 30.665 27.113 -43.284 1.00 81.12 80 GLU A O 1
ATOM 620 N N . LEU A 1 81 ? 29.969 28.133 -41.400 1.00 80.88 81 LEU A N 1
ATOM 621 C CA . LEU A 1 81 ? 28.681 27.442 -41.320 1.00 80.88 81 LEU A CA 1
ATOM 622 C C . LEU A 1 81 ? 27.848 27.672 -42.590 1.00 80.88 81 LEU A C 1
ATOM 624 O O . LEU A 1 81 ? 27.315 26.731 -43.178 1.00 80.88 81 LEU A O 1
ATOM 628 N N . ARG A 1 82 ? 27.770 28.924 -43.057 1.00 79.50 82 ARG A N 1
ATOM 629 C CA . ARG A 1 82 ? 27.026 29.275 -44.273 1.00 79.50 82 ARG A CA 1
ATOM 630 C C . ARG A 1 82 ? 27.684 28.721 -45.537 1.00 79.50 82 ARG A C 1
ATOM 632 O O . ARG A 1 82 ? 26.970 28.246 -46.412 1.00 79.50 82 ARG A O 1
ATOM 639 N N . ALA A 1 83 ? 29.014 28.719 -45.619 1.00 82.69 83 ALA A N 1
ATOM 640 C CA . ALA A 1 83 ? 29.741 28.131 -46.745 1.00 82.69 83 ALA A CA 1
ATOM 641 C C . ALA A 1 83 ? 29.497 26.615 -46.857 1.00 82.69 83 ALA A C 1
ATOM 643 O O . ALA A 1 83 ? 29.261 26.106 -47.955 1.00 82.69 83 ALA A O 1
ATOM 644 N N . PHE A 1 84 ? 29.474 25.902 -45.726 1.00 81.56 84 PHE A N 1
ATOM 645 C CA . PHE A 1 84 ? 29.112 24.485 -45.692 1.00 81.56 84 PHE A CA 1
ATOM 646 C C . PHE A 1 84 ? 27.669 24.262 -46.166 1.00 81.56 84 PHE A C 1
ATOM 648 O O . PHE A 1 84 ? 27.421 23.413 -47.024 1.00 81.56 84 PHE A O 1
ATOM 655 N N . MET A 1 85 ? 26.722 25.081 -45.701 1.00 80.44 85 MET A N 1
ATOM 656 C CA . MET A 1 85 ? 25.318 24.982 -46.115 1.00 80.44 85 MET A CA 1
ATOM 657 C C . MET A 1 85 ? 25.096 25.305 -47.593 1.00 80.44 85 MET A C 1
ATOM 659 O O . MET A 1 85 ? 24.300 24.635 -48.251 1.00 80.44 85 MET A O 1
ATOM 663 N N . GLU A 1 86 ? 25.826 26.268 -48.153 1.00 83.69 86 GLU A N 1
ATOM 664 C CA . GLU A 1 86 ? 25.799 26.559 -49.590 1.00 83.69 86 GLU A CA 1
ATOM 665 C C . GLU A 1 86 ? 26.344 25.398 -50.431 1.00 83.69 86 GLU A C 1
ATOM 667 O O . GLU A 1 86 ? 25.868 25.180 -51.547 1.00 83.69 86 GLU A O 1
ATOM 672 N N . SER A 1 87 ? 27.300 24.629 -49.897 1.00 82.06 87 SER A N 1
ATOM 673 C CA . SER A 1 87 ? 27.857 23.455 -50.581 1.00 82.06 87 SER A CA 1
ATOM 674 C C . SER A 1 87 ? 26.858 22.297 -50.714 1.00 82.06 87 SER A C 1
ATOM 676 O O . SER A 1 87 ? 26.949 21.523 -51.667 1.00 82.06 87 SER A O 1
ATOM 678 N N . ILE A 1 88 ? 25.889 22.207 -49.795 1.00 78.25 88 ILE A N 1
ATOM 679 C CA . ILE A 1 88 ? 24.865 21.152 -49.753 1.00 78.25 88 ILE A CA 1
ATOM 680 C C . ILE A 1 88 ? 23.561 21.612 -50.417 1.00 78.25 88 ILE A C 1
ATOM 682 O O . ILE A 1 88 ? 22.973 20.888 -51.218 1.00 78.25 88 ILE A O 1
ATOM 686 N N . HIS A 1 89 ? 23.097 22.822 -50.095 1.00 76.06 89 HIS A N 1
ATOM 687 C CA . HIS A 1 89 ? 21.763 23.314 -50.465 1.00 76.06 89 HIS A CA 1
ATOM 688 C C . HIS A 1 89 ? 21.775 24.328 -51.618 1.00 76.06 89 HIS A C 1
ATOM 690 O O . HIS A 1 89 ? 20.712 24.778 -52.049 1.00 76.06 89 HIS A O 1
ATOM 696 N N . GLY A 1 90 ? 22.954 24.689 -52.127 1.00 72.75 90 GLY A N 1
ATOM 697 C CA . GLY A 1 90 ? 23.130 25.694 -53.172 1.00 72.75 90 GLY A CA 1
ATOM 698 C C . GLY A 1 90 ? 23.191 27.135 -52.644 1.00 72.75 90 GLY A C 1
ATOM 699 O O . GLY A 1 90 ? 22.815 27.443 -51.511 1.00 72.75 90 GLY A O 1
ATOM 700 N N . LYS A 1 91 ? 23.684 28.045 -53.496 1.00 66.06 91 LYS A N 1
ATOM 701 C CA . LYS A 1 91 ? 23.894 29.468 -53.165 1.00 66.06 91 LYS A CA 1
ATOM 702 C C . LYS A 1 91 ? 22.591 30.149 -52.716 1.00 66.06 91 LYS A C 1
ATOM 704 O O . LYS A 1 91 ? 21.560 29.984 -53.364 1.00 66.06 91 LYS A O 1
ATOM 709 N N . ASN A 1 92 ? 22.667 30.981 -51.671 1.00 57.66 92 ASN A N 1
ATOM 710 C CA . ASN A 1 92 ? 21.552 31.749 -51.079 1.00 57.66 92 ASN A CA 1
ATOM 711 C C . ASN A 1 92 ? 20.427 30.924 -50.419 1.00 57.66 92 ASN A C 1
ATOM 713 O O . ASN A 1 92 ? 19.341 31.458 -50.170 1.00 57.66 92 ASN A O 1
ATOM 717 N N . SER A 1 93 ? 20.656 29.648 -50.105 1.00 58.78 93 SER A N 1
ATOM 718 C CA . SER A 1 93 ? 19.671 28.845 -49.379 1.00 58.78 93 SER A CA 1
ATOM 719 C C . SER A 1 93 ? 19.605 29.249 -47.899 1.00 58.78 93 SER A C 1
ATOM 721 O O . SER A 1 93 ? 20.613 29.223 -47.200 1.00 58.78 93 SER A O 1
ATOM 723 N N . ARG A 1 94 ? 18.410 29.591 -47.394 1.00 62.31 94 ARG A N 1
ATOM 724 C CA . ARG A 1 94 ? 18.126 29.731 -45.946 1.00 62.31 94 ARG A CA 1
ATOM 725 C C . ARG A 1 94 ? 17.712 28.385 -45.333 1.00 62.31 94 ARG A C 1
ATOM 727 O O . ARG A 1 94 ? 16.780 28.320 -44.530 1.00 62.31 94 ARG A O 1
ATOM 734 N N . ALA A 1 95 ? 18.304 27.294 -45.814 1.00 68.56 95 ALA A N 1
ATOM 735 C CA . ALA A 1 95 ? 17.947 25.956 -45.374 1.00 68.56 95 ALA A CA 1
ATOM 736 C C . ALA A 1 95 ? 18.353 25.747 -43.913 1.00 68.56 95 ALA A C 1
ATOM 738 O O . ALA A 1 95 ? 19.488 25.994 -43.531 1.00 68.56 95 ALA A O 1
ATOM 739 N N . LYS A 1 96 ? 17.408 25.246 -43.118 1.00 80.88 96 LYS A N 1
ATOM 740 C CA . LYS A 1 96 ? 17.638 24.821 -41.735 1.00 80.88 96 LYS A CA 1
ATOM 741 C C . LYS A 1 96 ? 18.551 23.592 -41.671 1.00 80.88 96 LYS A C 1
ATOM 743 O O . LYS A 1 96 ? 18.443 22.716 -42.531 1.00 80.88 96 LYS A O 1
ATOM 748 N N . ILE A 1 97 ? 19.357 23.498 -40.621 1.00 83.69 97 ILE A N 1
ATOM 749 C CA . ILE A 1 97 ? 20.441 22.527 -40.435 1.00 83.69 97 ILE A CA 1
ATOM 750 C C . ILE A 1 97 ? 19.936 21.294 -39.675 1.00 83.69 97 ILE A C 1
ATOM 752 O O . ILE A 1 97 ? 19.338 21.406 -38.610 1.00 83.69 97 ILE A O 1
ATOM 756 N N . SER A 1 98 ? 20.163 20.099 -40.203 1.00 86.50 98 SER A N 1
ATOM 757 C CA . SER A 1 98 ? 19.911 18.831 -39.506 1.00 86.50 98 SER A CA 1
ATOM 758 C C . SER A 1 98 ? 21.019 18.505 -38.499 1.00 86.50 98 SER A C 1
ATOM 760 O O . SER A 1 98 ? 22.135 19.013 -38.601 1.00 86.50 98 SER A O 1
ATOM 762 N N . LEU A 1 99 ? 20.749 17.618 -37.536 1.00 86.56 99 LEU A N 1
ATOM 763 C CA . LEU A 1 99 ? 21.788 17.165 -36.605 1.00 86.56 99 LEU A CA 1
ATOM 764 C C . LEU A 1 99 ? 22.915 16.438 -37.349 1.00 86.56 99 LEU A C 1
ATOM 766 O O . LEU A 1 99 ? 24.074 16.610 -36.996 1.00 86.56 99 LEU A O 1
ATOM 770 N N . ALA A 1 100 ? 22.596 15.663 -38.389 1.00 84.88 100 ALA A N 1
ATOM 771 C CA . ALA A 1 100 ? 23.616 15.012 -39.207 1.00 84.88 100 ALA A CA 1
ATOM 772 C C . ALA A 1 100 ? 24.588 16.033 -39.825 1.00 84.88 100 ALA A C 1
ATOM 774 O O . ALA A 1 100 ? 25.796 15.872 -39.697 1.00 84.88 100 ALA A O 1
ATOM 775 N N . GLU A 1 101 ? 24.073 17.113 -40.421 1.00 86.81 101 GLU A N 1
ATOM 776 C CA . GLU A 1 101 ? 24.892 18.197 -40.990 1.00 86.81 101 GLU A CA 1
ATOM 777 C C . GLU A 1 101 ? 25.699 18.932 -39.906 1.00 86.81 101 GLU A C 1
ATOM 779 O O . GLU A 1 101 ? 26.877 19.220 -40.102 1.00 86.81 101 GLU A O 1
ATOM 784 N N . LEU A 1 102 ? 25.105 19.171 -38.733 1.00 86.75 102 LEU A N 1
ATOM 785 C CA . LEU A 1 102 ? 25.793 19.782 -37.591 1.00 86.75 102 LEU A CA 1
ATOM 786 C C . LEU A 1 102 ? 26.980 18.933 -37.109 1.00 86.75 102 LEU A C 1
ATOM 788 O O . LEU A 1 102 ? 28.053 19.462 -36.824 1.00 86.75 102 LEU A O 1
ATOM 792 N N . LEU A 1 103 ? 26.791 17.614 -37.028 1.00 87.38 103 LEU A N 1
ATOM 793 C CA . LEU A 1 103 ? 27.828 16.669 -36.615 1.00 87.38 103 LEU A CA 1
ATOM 794 C C . LEU A 1 103 ? 28.919 16.516 -37.681 1.00 87.38 103 LEU A C 1
ATOM 796 O O . LEU A 1 103 ? 30.089 16.400 -37.325 1.00 87.38 103 LEU A O 1
ATOM 800 N N . MET A 1 104 ? 28.565 16.573 -38.970 1.00 88.19 104 MET A N 1
ATOM 801 C CA . MET A 1 104 ? 29.552 16.611 -40.056 1.00 88.19 104 MET A CA 1
ATOM 802 C C . MET A 1 104 ? 30.480 17.821 -39.914 1.00 88.19 104 MET A C 1
ATOM 804 O O . MET A 1 104 ? 31.691 17.665 -40.026 1.00 88.19 104 MET A O 1
ATOM 808 N N . ILE A 1 105 ? 29.944 18.999 -39.580 1.00 87.06 105 ILE A N 1
ATOM 809 C CA . ILE A 1 105 ? 30.755 20.202 -39.333 1.00 87.06 105 ILE A CA 1
ATOM 810 C C . ILE A 1 105 ? 31.602 20.048 -38.066 1.00 87.06 105 ILE A C 1
ATOM 812 O O . ILE A 1 105 ? 32.788 20.362 -38.083 1.00 87.06 105 ILE A O 1
ATOM 816 N N . HIS A 1 106 ? 31.008 19.553 -36.976 1.00 85.94 106 HIS A N 1
ATOM 817 C CA . HIS A 1 106 ? 31.683 19.401 -35.684 1.00 85.94 106 HIS A CA 1
ATOM 818 C C . HIS A 1 106 ? 32.934 18.514 -35.770 1.00 85.94 106 HIS A C 1
ATOM 820 O O . HIS A 1 106 ? 33.969 18.853 -35.199 1.00 85.94 106 HIS A O 1
ATOM 826 N N . PHE A 1 107 ? 32.847 17.400 -36.501 1.00 86.44 107 PHE A N 1
ATOM 827 C CA . PHE A 1 107 ? 33.956 16.458 -36.672 1.00 86.44 107 PHE A CA 1
ATOM 828 C C . PHE A 1 107 ? 34.772 16.674 -37.955 1.00 86.44 107 PHE A C 1
ATOM 830 O O . PHE A 1 107 ? 35.786 16.004 -38.142 1.00 86.44 107 PHE A O 1
ATOM 837 N N . GLY A 1 108 ? 34.364 17.605 -38.823 1.00 84.25 108 GLY A N 1
ATOM 838 C CA . GLY A 1 108 ? 35.053 17.909 -40.079 1.00 84.25 108 GLY A CA 1
ATOM 839 C C . GLY A 1 108 ? 34.907 16.832 -41.159 1.00 84.25 108 GLY A C 1
ATOM 840 O O . GLY A 1 108 ? 35.836 16.625 -41.936 1.00 84.25 108 GLY A O 1
ATOM 841 N N . TYR A 1 109 ? 33.772 16.130 -41.207 1.00 86.50 109 TYR A N 1
ATOM 842 C CA . TYR A 1 109 ? 33.508 15.090 -42.204 1.00 86.50 109 TYR A CA 1
ATOM 843 C C . TYR A 1 109 ? 33.072 15.667 -43.554 1.00 86.50 109 TYR A C 1
ATOM 845 O O . TYR A 1 109 ? 32.229 16.566 -43.614 1.00 86.50 109 TYR A O 1
ATOM 853 N N . ASP A 1 110 ? 33.578 15.085 -44.647 1.00 84.06 110 ASP A N 1
ATOM 854 C CA . ASP A 1 110 ? 33.038 15.331 -45.984 1.00 84.06 110 ASP A CA 1
ATOM 855 C C . ASP A 1 110 ? 31.707 14.581 -46.147 1.00 84.06 110 ASP A C 1
ATOM 857 O O . ASP A 1 110 ? 31.632 13.350 -46.061 1.00 84.06 110 ASP A O 1
ATOM 861 N N . TRP A 1 111 ? 30.636 15.336 -46.399 1.00 82.00 111 TRP A N 1
ATOM 862 C CA . TRP A 1 111 ? 29.292 14.791 -46.567 1.00 82.00 111 TRP A CA 1
ATOM 863 C C . TRP A 1 111 ? 29.191 13.825 -47.758 1.00 82.00 111 TRP A C 1
ATOM 865 O O . TRP A 1 111 ? 28.358 12.919 -47.734 1.00 82.00 111 TRP A O 1
ATOM 875 N N . ARG A 1 112 ? 30.034 13.973 -48.788 1.00 82.38 112 ARG A N 1
ATOM 876 C CA . ARG A 1 112 ? 30.033 13.112 -49.984 1.00 82.38 112 ARG A CA 1
ATOM 877 C C . ARG A 1 112 ? 30.602 11.735 -49.676 1.00 82.38 112 ARG A C 1
ATOM 879 O O . ARG A 1 112 ? 30.015 10.726 -50.070 1.00 82.38 112 ARG A O 1
ATOM 886 N N . GLU A 1 113 ? 31.711 11.695 -48.946 1.00 80.88 113 GLU A N 1
ATOM 887 C CA . GLU A 1 113 ? 32.364 10.451 -48.530 1.00 80.88 113 GLU A CA 1
ATOM 888 C C . GLU A 1 113 ? 31.496 9.693 -47.521 1.00 80.88 113 GLU A C 1
ATOM 890 O O . GLU A 1 113 ? 31.263 8.492 -47.669 1.00 80.88 113 GLU A O 1
ATOM 895 N N . LEU A 1 114 ? 30.929 10.417 -46.554 1.00 77.25 114 LEU A N 1
ATOM 896 C CA . LEU A 1 114 ? 30.118 9.841 -45.488 1.00 77.25 114 LEU A CA 1
ATOM 897 C C . LEU A 1 114 ? 28.761 9.300 -45.978 1.00 77.25 114 LEU A C 1
ATOM 899 O O . LEU A 1 114 ? 28.263 8.300 -45.476 1.00 77.25 114 LEU A O 1
ATOM 903 N N . ILE A 1 115 ? 28.134 9.938 -46.969 1.00 78.06 115 ILE A N 1
ATOM 904 C CA . ILE A 1 115 ? 26.876 9.433 -47.546 1.00 78.06 115 ILE A CA 1
ATOM 905 C C . ILE A 1 115 ? 27.130 8.271 -48.518 1.00 78.06 115 ILE A C 1
ATOM 907 O O . ILE A 1 115 ? 26.267 7.411 -48.696 1.00 78.06 115 ILE A O 1
ATOM 911 N N . SER A 1 116 ? 28.315 8.205 -49.129 1.00 73.94 116 SER A N 1
ATOM 912 C CA . SER A 1 116 ? 28.698 7.099 -50.016 1.00 73.94 116 SER A CA 1
ATOM 913 C C . SER A 1 116 ? 29.022 5.814 -49.249 1.00 73.94 116 SER A C 1
ATOM 915 O O . SER A 1 116 ? 28.866 4.725 -49.799 1.00 73.94 116 SER A O 1
ATOM 917 N N . SER A 1 117 ? 29.394 5.919 -47.969 1.00 67.19 117 SER A N 1
ATOM 918 C CA . SER A 1 117 ? 29.633 4.776 -47.081 1.00 67.19 117 SER A CA 1
ATOM 919 C C . SER A 1 117 ? 28.356 4.126 -46.531 1.00 67.19 117 SER A C 1
ATOM 921 O O . SER A 1 117 ? 28.457 3.254 -45.669 1.00 67.19 117 SER A O 1
ATOM 923 N N . LEU A 1 118 ? 27.166 4.483 -47.051 1.00 59.91 118 LEU A N 1
ATOM 924 C CA . LEU A 1 118 ? 25.877 3.847 -46.734 1.00 59.91 118 LEU A CA 1
ATOM 925 C C . LEU A 1 118 ? 25.880 2.351 -47.123 1.00 59.91 118 LEU A C 1
ATOM 927 O O . LEU A 1 118 ? 25.341 1.927 -48.145 1.00 59.91 118 LEU A O 1
ATOM 931 N N . GLY A 1 119 ? 26.503 1.539 -46.277 1.00 52.84 119 GLY A N 1
ATOM 932 C CA . GLY A 1 119 ? 26.483 0.089 -46.306 1.00 52.84 119 GLY A CA 1
ATOM 933 C C . GLY A 1 119 ? 25.328 -0.412 -45.455 1.00 52.84 119 GLY A C 1
ATOM 934 O O . GLY A 1 119 ? 25.199 -0.077 -44.282 1.00 52.84 119 GLY A O 1
ATOM 935 N N . CYS A 1 120 ? 24.462 -1.211 -46.062 1.00 50.03 120 CYS A N 1
ATOM 936 C CA . CYS A 1 120 ? 23.302 -1.823 -45.438 1.00 50.03 120 CYS A CA 1
ATOM 937 C C . CYS A 1 120 ? 23.661 -2.678 -44.207 1.00 50.03 120 CYS A C 1
ATOM 939 O O . CYS A 1 120 ? 24.048 -3.839 -44.336 1.00 50.03 120 CYS A O 1
ATOM 941 N N . LEU A 1 121 ? 23.414 -2.144 -43.014 1.00 53.28 121 LEU A N 1
ATOM 942 C CA . LEU A 1 121 ? 23.218 -2.919 -41.794 1.00 53.28 121 LEU A CA 1
ATOM 943 C C . LEU A 1 121 ? 21.823 -2.609 -41.270 1.00 53.28 121 LEU A C 1
ATOM 945 O O . LEU A 1 121 ? 21.557 -1.540 -40.748 1.00 53.28 121 LEU A O 1
ATOM 949 N N . PHE A 1 122 ? 20.884 -3.520 -41.519 1.00 57.25 122 PHE A N 1
ATOM 950 C CA . PHE A 1 122 ? 19.474 -3.293 -41.181 1.00 57.25 122 PHE A CA 1
ATOM 951 C C . PHE A 1 122 ? 18.788 -4.512 -40.564 1.00 57.25 122 PHE A C 1
ATOM 953 O O . PHE A 1 122 ? 17.678 -4.383 -40.061 1.00 57.25 122 PHE A O 1
ATOM 960 N N . ALA A 1 123 ? 19.403 -5.698 -40.594 1.00 62.91 123 ALA A N 1
ATOM 961 C CA . ALA A 1 123 ? 18.751 -6.925 -40.133 1.00 62.91 123 ALA A CA 1
ATOM 962 C C . ALA A 1 123 ? 19.095 -7.267 -38.673 1.00 62.91 123 ALA A C 1
ATOM 964 O O . ALA A 1 123 ? 18.195 -7.392 -37.845 1.00 62.91 123 ALA A O 1
ATOM 965 N N . GLU A 1 124 ? 20.383 -7.391 -38.337 1.00 62.91 124 GLU A N 1
ATOM 966 C CA . GLU A 1 124 ? 20.821 -7.764 -36.980 1.00 62.91 124 GLU A CA 1
ATOM 967 C C . GLU A 1 124 ? 20.630 -6.610 -35.975 1.00 62.91 124 GLU A C 1
ATOM 969 O O . GLU A 1 124 ? 20.197 -6.834 -34.846 1.00 62.91 124 GLU A O 1
ATOM 974 N N . GLU A 1 125 ? 20.826 -5.362 -36.408 1.00 64.75 125 GLU A N 1
ATOM 975 C CA . GLU A 1 125 ? 20.530 -4.155 -35.621 1.00 64.75 125 GLU A CA 1
ATOM 976 C C . GLU A 1 125 ? 19.040 -4.001 -35.316 1.00 64.75 125 GLU A C 1
ATOM 978 O O . GLU A 1 125 ? 18.649 -3.704 -34.186 1.00 64.75 125 GLU A O 1
ATOM 983 N N . LYS A 1 126 ? 18.190 -4.255 -36.317 1.00 72.44 126 LYS A N 1
ATOM 984 C CA . LYS A 1 126 ? 16.739 -4.255 -36.137 1.00 72.44 126 LYS A CA 1
ATOM 985 C C . LYS A 1 126 ? 16.320 -5.318 -35.126 1.00 72.44 126 LYS A C 1
ATOM 987 O O . LYS A 1 126 ? 15.508 -5.018 -34.260 1.00 72.44 126 LYS A O 1
ATOM 992 N N . ARG A 1 127 ? 16.934 -6.505 -35.164 1.00 70.62 127 ARG A N 1
ATOM 993 C CA . ARG A 1 127 ? 16.704 -7.558 -34.166 1.00 70.62 127 ARG A CA 1
ATOM 994 C C . ARG A 1 127 ? 17.107 -7.116 -32.757 1.00 70.62 127 ARG A C 1
ATOM 996 O O . ARG A 1 127 ? 16.321 -7.276 -31.831 1.00 70.62 127 ARG A O 1
ATOM 1003 N N . ALA A 1 128 ? 18.290 -6.522 -32.587 1.00 69.38 128 ALA A N 1
ATOM 1004 C CA . ALA A 1 128 ? 18.736 -6.014 -31.287 1.00 69.38 128 ALA A CA 1
ATOM 1005 C C . ALA A 1 128 ? 17.821 -4.893 -30.755 1.00 69.38 128 ALA A C 1
ATOM 1007 O O . ALA A 1 128 ? 17.570 -4.812 -29.552 1.00 69.38 128 ALA A O 1
ATOM 1008 N N . ARG A 1 129 ? 17.284 -4.054 -31.649 1.00 73.75 129 ARG A N 1
ATOM 1009 C CA . ARG A 1 129 ? 16.322 -2.994 -31.317 1.00 73.75 129 ARG A CA 1
ATOM 1010 C C . ARG A 1 129 ? 14.957 -3.558 -30.917 1.00 73.75 129 ARG A C 1
ATOM 1012 O O . ARG A 1 129 ? 14.410 -3.137 -29.906 1.00 73.75 129 ARG A O 1
ATOM 1019 N N . GLU A 1 130 ? 14.451 -4.548 -31.646 1.00 80.06 130 GLU A N 1
ATOM 1020 C CA . GLU A 1 130 ? 13.216 -5.260 -31.294 1.00 80.06 130 GLU A CA 1
ATOM 1021 C C . GLU A 1 130 ? 13.350 -5.973 -29.938 1.00 80.06 130 GLU A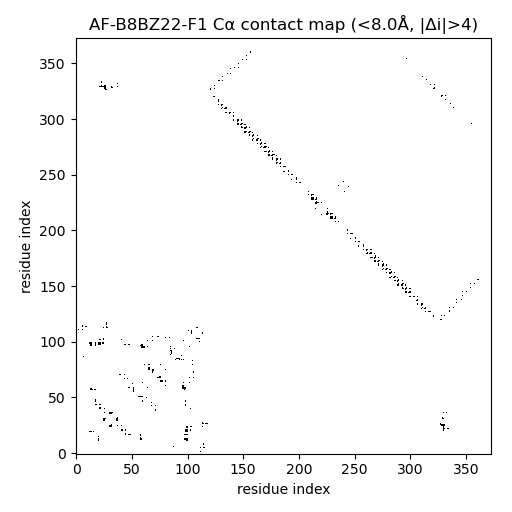 C 1
ATOM 1023 O O . GLU A 1 130 ? 12.465 -5.864 -29.090 1.00 80.06 130 GLU A O 1
ATOM 1028 N N . GLU A 1 131 ? 14.478 -6.643 -29.679 1.00 74.75 131 GLU A N 1
ATOM 1029 C CA . GLU A 1 131 ? 14.755 -7.267 -28.378 1.00 74.75 131 GLU A CA 1
ATOM 1030 C C . GLU A 1 131 ? 14.840 -6.232 -27.247 1.00 74.75 131 GLU A C 1
ATOM 1032 O O . GLU A 1 131 ? 14.337 -6.479 -26.147 1.00 74.75 131 GLU A O 1
ATOM 1037 N N . LEU A 1 132 ? 15.421 -5.058 -27.514 1.00 74.38 132 LEU A N 1
ATOM 1038 C CA . LEU A 1 132 ? 15.458 -3.947 -26.567 1.00 74.38 132 LEU A CA 1
ATOM 1039 C C . LEU A 1 132 ? 14.062 -3.411 -26.248 1.00 74.38 132 LEU A C 1
ATOM 1041 O O . LEU A 1 132 ? 13.768 -3.161 -25.081 1.00 74.38 132 LEU A O 1
ATOM 1045 N N . ASP A 1 133 ? 13.200 -3.254 -27.248 1.00 80.25 133 ASP A N 1
ATOM 1046 C CA . ASP A 1 133 ? 11.827 -2.796 -27.037 1.00 80.25 133 ASP A CA 1
ATOM 1047 C C . ASP A 1 133 ? 11.014 -3.823 -26.231 1.00 80.25 133 ASP A C 1
ATOM 1049 O O . ASP A 1 133 ? 10.268 -3.446 -25.323 1.00 80.25 133 ASP A O 1
ATOM 1053 N N . VAL A 1 134 ? 11.238 -5.124 -26.456 1.00 81.81 134 VAL A N 1
ATOM 1054 C CA . VAL A 1 134 ? 10.672 -6.196 -25.616 1.00 81.81 134 VAL A CA 1
ATOM 1055 C C . VAL A 1 134 ? 11.183 -6.103 -24.174 1.00 81.81 134 VAL A C 1
ATOM 1057 O O . VAL A 1 134 ? 10.387 -6.189 -23.238 1.00 81.81 134 VAL A O 1
ATOM 1060 N N . ALA A 1 135 ? 12.486 -5.890 -23.960 1.00 74.56 135 ALA A N 1
ATOM 1061 C CA . ALA A 1 135 ? 13.042 -5.740 -22.614 1.00 74.56 135 ALA A CA 1
ATOM 1062 C C . ALA A 1 135 ? 12.539 -4.475 -21.901 1.00 74.56 135 ALA A C 1
ATOM 1064 O O . ALA A 1 135 ? 12.276 -4.521 -20.700 1.00 74.56 135 ALA A O 1
ATOM 1065 N N . LYS A 1 136 ? 12.353 -3.365 -22.627 1.00 80.00 136 LYS A N 1
ATOM 1066 C CA . LYS A 1 136 ? 11.737 -2.136 -22.102 1.00 80.00 136 LYS A CA 1
ATOM 1067 C C . LYS A 1 136 ? 10.294 -2.378 -21.681 1.00 80.00 136 LYS A C 1
ATOM 1069 O O . LYS A 1 136 ? 9.910 -1.987 -20.583 1.00 80.00 136 LYS A O 1
ATOM 1074 N N . ALA A 1 137 ? 9.506 -3.053 -22.517 1.00 84.62 137 ALA A N 1
ATOM 1075 C CA . ALA A 1 137 ? 8.132 -3.404 -22.177 1.00 84.62 137 ALA A CA 1
ATOM 1076 C C . ALA A 1 137 ? 8.072 -4.276 -20.911 1.00 84.62 137 ALA A C 1
ATOM 1078 O O . ALA A 1 137 ? 7.241 -4.038 -20.035 1.00 84.62 137 ALA A O 1
ATOM 1079 N N . GLU A 1 138 ? 8.981 -5.2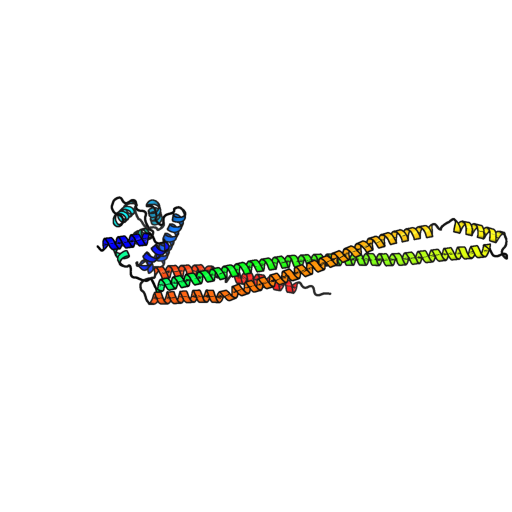43 -20.773 1.00 81.06 138 GLU A N 1
ATOM 1080 C CA . GLU A 1 138 ? 9.029 -6.112 -19.596 1.00 81.06 138 GLU A CA 1
ATOM 1081 C C . GLU A 1 138 ? 9.509 -5.381 -18.332 1.00 81.06 138 GLU A C 1
ATOM 1083 O O . GLU A 1 138 ? 8.975 -5.604 -17.247 1.00 81.06 138 GLU A O 1
ATOM 1088 N N . LEU A 1 139 ? 10.456 -4.448 -18.458 1.00 78.69 139 LEU A N 1
ATOM 1089 C CA . LEU A 1 139 ? 10.887 -3.599 -17.347 1.00 78.69 139 LEU A CA 1
ATOM 1090 C C . LEU A 1 139 ? 9.793 -2.615 -16.910 1.00 78.69 139 LEU A C 1
ATOM 1092 O O . LEU A 1 139 ? 9.628 -2.387 -15.711 1.00 78.69 139 LEU A O 1
ATOM 1096 N N . ASN A 1 140 ? 9.014 -2.073 -17.848 1.00 84.25 140 ASN A N 1
ATOM 1097 C CA . ASN A 1 140 ? 7.847 -1.251 -17.526 1.00 84.25 140 ASN A CA 1
ATOM 1098 C C . ASN A 1 140 ? 6.817 -2.065 -16.738 1.00 84.25 140 ASN A C 1
ATOM 1100 O O . ASN A 1 140 ? 6.388 -1.626 -15.675 1.00 84.25 140 ASN A O 1
ATOM 1104 N N . ARG A 1 141 ? 6.514 -3.297 -17.170 1.00 85.38 141 ARG A N 1
ATOM 1105 C CA . ARG A 1 141 ? 5.639 -4.211 -16.414 1.00 85.38 141 ARG A CA 1
ATOM 1106 C C . ARG A 1 141 ? 6.187 -4.544 -15.029 1.00 85.38 141 ARG A C 1
ATOM 1108 O O . ARG A 1 141 ? 5.427 -4.565 -14.067 1.00 85.38 141 ARG A O 1
ATOM 1115 N N . LEU A 1 142 ? 7.493 -4.790 -14.902 1.00 82.75 142 LEU A N 1
ATOM 1116 C CA . LEU A 1 142 ? 8.134 -5.002 -13.600 1.00 82.75 142 LEU A CA 1
ATOM 1117 C C . LEU A 1 142 ? 7.990 -3.762 -12.707 1.00 82.75 142 LEU A C 1
ATOM 1119 O O . LEU A 1 142 ? 7.699 -3.888 -11.521 1.00 82.75 142 LEU A O 1
ATOM 1123 N N . THR A 1 143 ? 8.167 -2.571 -13.275 1.00 81.50 143 THR A N 1
ATOM 1124 C CA . THR A 1 143 ? 8.039 -1.295 -12.561 1.00 81.50 143 THR A CA 1
ATOM 1125 C C . THR A 1 143 ? 6.606 -1.068 -12.090 1.00 81.50 143 THR A C 1
ATOM 1127 O O . THR A 1 143 ? 6.394 -0.734 -10.928 1.00 81.50 143 THR A O 1
ATOM 1130 N N . GLU A 1 144 ? 5.619 -1.306 -12.951 1.00 85.50 144 GLU A N 1
ATOM 1131 C CA . GLU A 1 144 ? 4.197 -1.253 -12.602 1.00 85.50 144 GLU A CA 1
ATOM 1132 C C . GLU A 1 144 ? 3.855 -2.265 -11.502 1.00 85.50 144 GLU A C 1
ATOM 1134 O O . GLU A 1 144 ? 3.240 -1.903 -10.499 1.00 85.50 144 GLU A O 1
ATOM 1139 N N . SER A 1 145 ? 4.323 -3.511 -11.630 1.00 81.62 145 SER A N 1
ATOM 1140 C CA . SER A 1 145 ? 4.139 -4.557 -10.617 1.00 81.62 145 SER A CA 1
ATOM 1141 C C . SER A 1 145 ? 4.761 -4.163 -9.274 1.00 81.62 145 SER A C 1
ATOM 1143 O O . SER A 1 145 ? 4.136 -4.331 -8.229 1.00 81.62 145 SER A O 1
ATOM 1145 N N . ALA A 1 146 ? 5.964 -3.584 -9.285 1.00 76.81 146 ALA A N 1
ATOM 1146 C CA . ALA A 1 146 ? 6.643 -3.119 -8.079 1.00 76.81 146 ALA A CA 1
ATOM 1147 C C . ALA A 1 146 ? 5.926 -1.921 -7.434 1.00 76.81 146 ALA A C 1
ATOM 1149 O O . ALA A 1 146 ? 5.797 -1.863 -6.211 1.00 76.81 146 ALA A O 1
ATOM 1150 N N . GLN A 1 147 ? 5.413 -0.980 -8.233 1.00 83.69 147 GLN A N 1
ATOM 1151 C CA . GLN A 1 147 ? 4.600 0.128 -7.728 1.00 83.69 147 GLN A CA 1
ATOM 1152 C C . GLN A 1 147 ? 3.289 -0.367 -7.112 1.00 83.69 147 GLN A C 1
ATOM 1154 O O . GLN A 1 147 ? 2.892 0.123 -6.056 1.00 83.69 147 GLN A O 1
ATOM 1159 N N . ASN A 1 148 ? 2.633 -1.346 -7.737 1.00 82.88 148 ASN A N 1
ATOM 1160 C CA . ASN A 1 148 ? 1.421 -1.959 -7.201 1.00 82.88 148 ASN A CA 1
ATOM 1161 C C . ASN A 1 148 ? 1.703 -2.677 -5.877 1.00 82.88 148 ASN A C 1
ATOM 1163 O O . ASN A 1 148 ? 0.967 -2.469 -4.915 1.00 82.88 148 ASN A O 1
ATOM 1167 N N . ALA A 1 149 ? 2.804 -3.429 -5.788 1.00 79.69 149 ALA A N 1
ATOM 1168 C CA . ALA A 1 149 ? 3.247 -4.053 -4.543 1.00 79.69 149 ALA A CA 1
ATOM 1169 C C . ALA A 1 149 ? 3.514 -3.016 -3.440 1.00 79.69 149 ALA A C 1
ATOM 1171 O O . ALA A 1 149 ? 3.066 -3.188 -2.309 1.00 79.69 149 ALA A O 1
ATOM 1172 N N . ALA A 1 150 ? 4.177 -1.901 -3.767 1.00 78.06 150 ALA A N 1
ATOM 1173 C CA . ALA A 1 150 ? 4.437 -0.826 -2.811 1.00 78.06 150 ALA A CA 1
ATOM 1174 C C . ALA A 1 150 ? 3.143 -0.161 -2.308 1.00 78.06 150 ALA A C 1
ATOM 1176 O O . ALA A 1 150 ? 2.996 0.063 -1.107 1.00 78.06 150 ALA A O 1
ATOM 1177 N N . ARG A 1 151 ? 2.183 0.118 -3.202 1.00 82.62 151 ARG A N 1
ATOM 1178 C CA . ARG A 1 151 ? 0.871 0.669 -2.818 1.00 82.62 151 ARG A CA 1
ATOM 1179 C C . ARG A 1 151 ? 0.076 -0.310 -1.957 1.00 82.62 151 ARG A C 1
ATOM 1181 O O . ARG A 1 151 ? -0.520 0.109 -0.969 1.00 82.62 151 ARG A O 1
ATOM 1188 N N . ALA A 1 152 ? 0.085 -1.595 -2.307 1.00 81.25 152 ALA A N 1
ATOM 1189 C CA . ALA A 1 152 ? -0.592 -2.632 -1.535 1.00 81.25 152 ALA A CA 1
ATOM 1190 C C . ALA A 1 152 ? 0.024 -2.789 -0.135 1.00 81.25 152 ALA A C 1
ATOM 1192 O O . ALA A 1 152 ? -0.707 -2.895 0.845 1.00 81.25 152 ALA A O 1
ATOM 1193 N N . ALA A 1 153 ? 1.355 -2.727 -0.021 1.00 77.31 153 ALA A N 1
ATOM 1194 C CA . ALA A 1 153 ? 2.049 -2.773 1.264 1.00 77.31 153 ALA A CA 1
ATOM 1195 C C . ALA A 1 153 ? 1.722 -1.563 2.156 1.00 77.31 153 ALA A C 1
ATOM 1197 O O . ALA A 1 153 ? 1.489 -1.734 3.351 1.00 77.31 153 ALA A O 1
ATOM 1198 N N . GLU A 1 154 ? 1.655 -0.354 1.590 1.00 81.38 154 GLU A N 1
ATOM 1199 C CA . GLU A 1 154 ? 1.246 0.842 2.339 1.00 81.38 154 GLU A CA 1
ATOM 1200 C C . GLU A 1 154 ? -0.211 0.731 2.810 1.00 81.38 154 GLU A C 1
ATOM 1202 O O . GLU A 1 154 ? -0.504 0.986 3.975 1.00 81.38 154 GLU A O 1
ATOM 1207 N N . ALA A 1 155 ? -1.121 0.278 1.940 1.00 84.38 155 ALA A N 1
ATOM 1208 C CA . ALA A 1 155 ? -2.519 0.058 2.306 1.00 84.38 155 ALA A CA 1
ATOM 1209 C C . ALA A 1 155 ? -2.664 -0.976 3.437 1.00 84.38 155 ALA A C 1
ATOM 1211 O O . ALA A 1 155 ? -3.415 -0.743 4.384 1.00 84.38 155 ALA A O 1
ATOM 1212 N N . ALA A 1 156 ? -1.908 -2.077 3.380 1.00 84.75 156 ALA A N 1
ATOM 1213 C CA . ALA A 1 156 ? -1.877 -3.080 4.441 1.00 84.75 156 ALA A CA 1
ATOM 1214 C C . ALA A 1 156 ? -1.341 -2.507 5.765 1.00 84.75 156 ALA A C 1
ATOM 1216 O O . ALA A 1 156 ? -1.889 -2.796 6.826 1.00 84.75 156 ALA A O 1
ATOM 1217 N N . HIS A 1 157 ? -0.309 -1.659 5.720 1.00 81.75 157 HIS A N 1
ATOM 1218 C CA . HIS A 1 157 ? 0.232 -1.018 6.918 1.00 81.75 157 HIS A CA 1
ATOM 1219 C C . HIS A 1 157 ? -0.768 -0.053 7.568 1.00 81.75 157 HIS A C 1
ATOM 1221 O O . HIS A 1 157 ? -0.961 -0.090 8.782 1.00 81.75 157 HIS A O 1
ATOM 1227 N N . GLN A 1 158 ? -1.439 0.779 6.768 1.00 86.38 158 GLN A N 1
ATOM 1228 C CA . GLN A 1 158 ? -2.469 1.682 7.283 1.00 86.38 158 GLN A CA 1
ATOM 1229 C C . GLN A 1 158 ? -3.654 0.905 7.868 1.00 86.38 158 GLN A C 1
ATOM 1231 O O . GLN A 1 158 ? -4.142 1.259 8.940 1.00 86.38 158 GLN A O 1
ATOM 1236 N N . ALA A 1 159 ? -4.081 -0.181 7.215 1.00 88.12 159 ALA A N 1
ATOM 1237 C CA . ALA A 1 159 ? -5.139 -1.045 7.732 1.00 88.12 159 ALA A CA 1
ATOM 1238 C C . ALA A 1 159 ? -4.759 -1.697 9.072 1.00 88.12 159 ALA A C 1
ATOM 1240 O O . ALA A 1 159 ? -5.586 -1.741 9.977 1.00 88.12 159 ALA A O 1
ATOM 1241 N N . GLU A 1 160 ? -3.505 -2.128 9.238 1.00 87.31 160 GLU A N 1
ATOM 1242 C CA . GLU A 1 160 ? -3.004 -2.670 10.508 1.00 87.31 160 GLU A CA 1
ATOM 1243 C C . GLU A 1 160 ? -3.019 -1.617 11.628 1.00 87.31 160 GLU A C 1
ATOM 1245 O O . GLU A 1 160 ? -3.450 -1.906 12.742 1.00 87.31 160 GLU A O 1
ATOM 1250 N N . ILE A 1 161 ? -2.616 -0.371 11.344 1.00 87.25 161 ILE A N 1
ATOM 1251 C CA . ILE A 1 161 ? -2.686 0.726 12.327 1.00 87.25 161 ILE A CA 1
ATOM 1252 C C . ILE A 1 161 ? -4.130 0.959 12.781 1.00 87.25 161 ILE A C 1
ATOM 1254 O O . ILE A 1 161 ? -4.374 1.181 13.968 1.00 87.25 161 ILE A O 1
ATOM 1258 N N . VAL A 1 162 ? -5.084 0.933 11.847 1.00 91.06 162 VAL A N 1
ATOM 1259 C CA . VAL A 1 162 ? -6.507 1.092 12.168 1.00 91.06 162 VAL A CA 1
ATOM 1260 C C . VAL A 1 162 ? -7.007 -0.098 12.987 1.00 91.06 162 VAL A C 1
ATOM 1262 O O . VAL A 1 162 ? -7.640 0.122 14.013 1.00 91.06 162 VAL A O 1
ATOM 1265 N N . ALA A 1 163 ? -6.656 -1.333 12.616 1.00 90.06 163 ALA A N 1
ATOM 1266 C CA . ALA A 1 163 ? -7.032 -2.531 13.369 1.00 90.06 163 ALA A CA 1
ATOM 1267 C C . ALA A 1 163 ? -6.537 -2.485 14.822 1.00 90.06 163 ALA A C 1
ATOM 1269 O O . ALA A 1 163 ? -7.319 -2.725 15.735 1.00 90.06 163 ALA A O 1
ATOM 1270 N N . ILE A 1 164 ? -5.279 -2.095 15.049 1.00 90.31 164 ILE A N 1
ATOM 1271 C CA . ILE A 1 164 ? -4.716 -1.963 16.403 1.00 90.31 164 ILE A CA 1
ATOM 1272 C C . ILE A 1 164 ? -5.462 -0.895 17.214 1.00 90.31 164 ILE A C 1
ATOM 1274 O O . ILE A 1 164 ? -5.707 -1.081 18.403 1.00 90.31 164 ILE A O 1
ATOM 1278 N N . ARG A 1 165 ? -5.827 0.236 16.598 1.00 92.31 165 ARG A N 1
ATOM 1279 C CA . ARG A 1 165 ? -6.586 1.290 17.293 1.00 92.31 165 ARG A CA 1
ATOM 1280 C C . ARG A 1 165 ? -7.973 0.809 17.708 1.00 92.31 165 ARG A C 1
ATOM 1282 O O . ARG A 1 165 ? -8.350 1.021 18.854 1.00 92.31 165 ARG A O 1
ATOM 1289 N N . GLU A 1 166 ? -8.683 0.134 16.808 1.00 91.81 166 GLU A N 1
ATOM 1290 C CA . GLU A 1 166 ? -10.002 -0.441 17.096 1.00 91.81 166 GLU A CA 1
ATOM 1291 C C . GLU A 1 166 ? -9.922 -1.526 18.183 1.00 91.81 166 GLU A C 1
ATOM 1293 O O . GLU A 1 166 ? -10.779 -1.571 19.060 1.00 91.81 166 GLU A O 1
ATOM 1298 N N . GLU A 1 167 ? -8.876 -2.362 18.191 1.00 91.75 167 GLU A N 1
ATOM 1299 C CA . GLU A 1 167 ? -8.640 -3.342 19.264 1.00 91.75 167 GLU A CA 1
ATOM 1300 C C . GLU A 1 167 ? -8.441 -2.659 20.625 1.00 91.75 167 GLU A C 1
ATOM 1302 O O . GLU A 1 167 ? -9.092 -3.029 21.600 1.00 91.75 167 GLU A O 1
ATOM 1307 N N . VAL A 1 168 ? -7.614 -1.611 20.684 1.00 92.56 168 VAL A N 1
ATOM 1308 C CA . VAL A 1 168 ? -7.385 -0.839 21.917 1.00 92.56 168 VAL A CA 1
ATOM 1309 C C . VAL A 1 168 ? -8.664 -0.151 22.405 1.00 92.56 168 VAL A C 1
ATOM 1311 O O . VAL A 1 168 ? -8.911 -0.074 23.610 1.00 92.56 168 VAL A O 1
ATOM 1314 N N . ASP A 1 169 ? -9.485 0.381 21.502 1.00 90.44 169 ASP A N 1
ATOM 1315 C CA . ASP A 1 169 ? -10.739 1.033 21.884 1.00 90.44 169 ASP A CA 1
ATOM 1316 C C . ASP A 1 169 ? -11.812 0.014 22.308 1.00 90.44 169 ASP A C 1
ATOM 1318 O O . ASP A 1 169 ? -12.557 0.277 23.257 1.00 90.44 169 ASP A O 1
ATOM 1322 N N . ALA A 1 170 ? -11.825 -1.182 21.711 1.00 93.06 17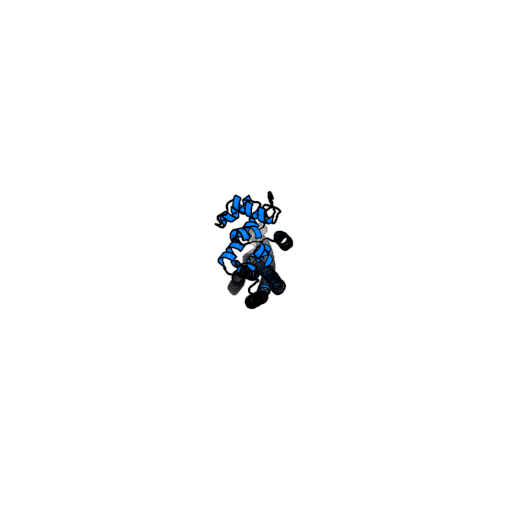0 ALA A N 1
ATOM 1323 C CA . ALA A 1 170 ? -12.647 -2.299 22.167 1.00 93.06 170 ALA A CA 1
ATOM 1324 C C . ALA A 1 170 ? -12.238 -2.784 23.569 1.00 93.06 170 ALA A C 1
ATOM 1326 O O . ALA A 1 170 ? -13.106 -2.990 24.417 1.00 93.06 170 ALA A O 1
ATOM 1327 N N . GLU A 1 171 ? -10.938 -2.902 23.857 1.00 93.69 171 GLU A N 1
ATOM 1328 C CA . GLU A 1 171 ? -10.439 -3.260 25.194 1.00 93.69 171 GLU A CA 1
ATOM 1329 C C . GLU A 1 171 ? -10.886 -2.254 26.263 1.00 93.69 171 GLU A C 1
ATOM 1331 O O . GLU A 1 171 ? -11.396 -2.648 27.315 1.00 93.69 171 GLU A O 1
ATOM 1336 N N . LYS A 1 172 ? -10.787 -0.948 25.980 1.00 94.06 172 LYS A N 1
ATOM 1337 C CA . LYS A 1 172 ? -11.288 0.096 26.893 1.00 94.06 172 LYS A CA 1
ATOM 1338 C C . LYS A 1 172 ? -12.794 -0.013 27.116 1.00 94.06 172 LYS A C 1
ATOM 1340 O O . LYS A 1 172 ? -13.260 0.187 28.236 1.00 94.06 172 LYS A O 1
ATOM 1345 N N . ALA A 1 173 ? -13.568 -0.311 26.072 1.00 93.38 173 ALA A N 1
ATOM 1346 C CA . ALA A 1 173 ? -15.013 -0.480 26.196 1.00 93.38 173 ALA A CA 1
ATOM 1347 C C . ALA A 1 173 ? -15.365 -1.683 27.091 1.00 93.38 173 ALA A C 1
ATOM 1349 O O . ALA A 1 173 ? -16.241 -1.572 27.952 1.00 93.38 173 ALA A O 1
ATOM 1350 N N . VAL A 1 174 ? -14.635 -2.797 26.955 1.00 93.88 174 VAL A N 1
ATOM 1351 C CA . VAL A 1 174 ? -14.763 -3.974 27.832 1.00 93.88 174 VAL A CA 1
ATOM 1352 C C . VAL A 1 174 ? -14.412 -3.625 29.281 1.00 93.88 174 VAL A C 1
ATOM 1354 O O . VAL A 1 174 ? -15.145 -4.009 30.194 1.00 93.88 174 VAL A O 1
ATOM 1357 N N . GLU A 1 175 ? -13.348 -2.853 29.514 1.00 93.75 175 GLU A N 1
ATOM 1358 C CA . GLU A 1 175 ? -12.979 -2.408 30.862 1.00 93.75 175 GLU A CA 1
ATOM 1359 C C . GLU A 1 175 ? -14.084 -1.548 31.502 1.00 93.75 175 GLU A C 1
ATOM 1361 O O . GLU A 1 175 ? -14.478 -1.785 32.647 1.00 93.75 175 GLU A O 1
ATOM 1366 N N . ILE A 1 176 ? -14.649 -0.593 30.753 1.00 92.62 176 ILE A N 1
ATOM 1367 C CA . ILE A 1 176 ? -15.765 0.249 31.213 1.00 92.62 176 ILE A CA 1
ATOM 1368 C C . ILE A 1 176 ? -16.998 -0.605 31.539 1.00 92.62 176 ILE A C 1
ATOM 1370 O O . ILE A 1 176 ? -17.646 -0.387 32.568 1.00 92.62 176 ILE A O 1
ATOM 1374 N N . ALA A 1 177 ? -17.319 -1.592 30.698 1.00 93.06 177 ALA A N 1
ATOM 1375 C CA . ALA A 1 177 ? -18.422 -2.516 30.941 1.00 93.06 177 ALA A CA 1
ATOM 1376 C C . ALA A 1 177 ? -18.210 -3.326 32.232 1.00 93.06 177 ALA A C 1
ATOM 1378 O O . ALA A 1 177 ? -19.122 -3.401 33.060 1.00 93.06 177 ALA A O 1
ATOM 1379 N N . GLY A 1 178 ? -16.994 -3.836 32.455 1.00 92.50 178 GLY A N 1
ATOM 1380 C CA . GLY A 1 178 ? -16.623 -4.556 33.675 1.00 92.50 178 GLY A CA 1
ATOM 1381 C C . GLY A 1 178 ? -16.727 -3.693 34.938 1.00 92.50 178 GLY A C 1
ATOM 1382 O O . GLY A 1 178 ? -17.298 -4.124 35.941 1.00 92.50 178 GLY A O 1
ATOM 1383 N N . GLN A 1 179 ? -16.263 -2.439 34.891 1.00 93.69 179 GLN A N 1
ATOM 1384 C CA . GLN A 1 179 ? -16.399 -1.492 36.008 1.00 93.69 179 GLN A CA 1
ATOM 1385 C C . GLN A 1 179 ? -17.871 -1.160 36.315 1.00 93.69 179 GLN A C 1
ATOM 1387 O O . GLN A 1 179 ? -18.270 -1.050 37.484 1.00 93.69 179 GLN A O 1
ATOM 1392 N N . ALA A 1 180 ? -18.701 -1.017 35.278 1.00 91.25 180 ALA A N 1
ATOM 1393 C CA . ALA A 1 180 ? -20.131 -0.766 35.428 1.00 91.25 180 ALA A CA 1
ATOM 1394 C C . ALA A 1 180 ? -20.875 -1.979 36.017 1.00 91.25 180 ALA A C 1
ATOM 1396 O O . ALA A 1 180 ? -21.775 -1.803 36.844 1.00 91.25 180 ALA A O 1
ATOM 1397 N N . GLU A 1 181 ? -20.496 -3.198 35.628 1.00 92.06 181 GLU A N 1
ATOM 1398 C CA . GLU A 1 181 ? -21.050 -4.434 36.186 1.00 92.06 181 GLU A CA 1
ATOM 1399 C C . GLU A 1 181 ? -20.644 -4.631 37.652 1.00 92.06 181 GLU A C 1
ATOM 1401 O O . GLU A 1 181 ? -21.517 -4.866 38.491 1.00 92.06 181 GLU A O 1
ATOM 1406 N N . ALA A 1 182 ? -19.368 -4.421 37.995 1.00 92.06 182 ALA A N 1
ATOM 1407 C CA . ALA A 1 182 ? -18.893 -4.456 39.381 1.00 92.06 182 ALA A CA 1
ATOM 1408 C C . ALA A 1 182 ? -19.677 -3.474 40.271 1.00 92.06 182 ALA A C 1
ATOM 1410 O O . ALA A 1 182 ? -20.224 -3.859 41.305 1.00 92.06 182 ALA A O 1
ATOM 1411 N N . SER A 1 183 ? -19.863 -2.235 39.799 1.00 91.44 183 SER A N 1
ATOM 1412 C CA . SER A 1 183 ? -20.671 -1.222 40.494 1.00 91.44 183 SER A CA 1
ATOM 1413 C C . SER A 1 183 ? -22.139 -1.641 40.662 1.00 91.44 183 SER A C 1
ATOM 1415 O O . SER A 1 183 ? -22.789 -1.292 41.650 1.00 91.44 183 SER A O 1
ATOM 1417 N N . SER A 1 184 ? -22.697 -2.382 39.697 1.00 90.75 184 SER A N 1
ATOM 1418 C CA . SER A 1 184 ? -24.053 -2.926 39.800 1.00 90.75 184 SER A CA 1
ATOM 1419 C C . SER A 1 184 ? -24.134 -4.052 40.836 1.00 90.75 184 SER A C 1
ATOM 1421 O O . SER A 1 184 ? -25.111 -4.102 41.585 1.00 90.75 184 SER A O 1
ATOM 1423 N N . CYS A 1 185 ? -23.138 -4.937 40.900 1.00 90.00 185 CYS A N 1
ATOM 1424 C CA . CYS A 1 185 ? -23.061 -6.008 41.897 1.00 90.00 185 CYS A CA 1
ATOM 1425 C C . CYS A 1 185 ? -22.955 -5.453 43.322 1.00 90.00 185 CYS A C 1
ATOM 1427 O O . CYS A 1 185 ? -23.733 -5.863 44.187 1.00 90.00 185 CYS A O 1
ATOM 1429 N N . ASP A 1 186 ? -22.100 -4.452 43.542 1.00 91.25 186 ASP A N 1
ATOM 1430 C CA . ASP A 1 186 ? -21.966 -3.784 44.840 1.00 91.25 186 ASP A CA 1
ATOM 1431 C C . ASP A 1 186 ? -23.304 -3.185 45.303 1.00 91.25 186 ASP A C 1
ATOM 1433 O O . ASP A 1 186 ? -23.725 -3.350 46.453 1.00 91.25 186 ASP A O 1
ATOM 1437 N N . LEU A 1 187 ? -24.043 -2.537 44.393 1.00 90.44 187 LEU A N 1
ATOM 1438 C CA . LEU A 1 187 ? -25.366 -1.995 44.706 1.00 90.44 187 LEU A CA 1
ATOM 1439 C C . LEU A 1 187 ? -26.384 -3.092 45.048 1.00 90.44 187 LEU A C 1
ATOM 1441 O O . LEU A 1 187 ? -27.177 -2.903 45.971 1.00 90.44 187 LEU A O 1
ATOM 1445 N N . VAL A 1 188 ? -26.344 -4.242 44.370 1.00 90.94 188 VAL A N 1
ATOM 1446 C CA . VAL A 1 188 ? -27.204 -5.394 44.694 1.00 90.94 188 VAL A CA 1
ATOM 1447 C C . VAL A 1 188 ? -26.897 -5.935 46.093 1.00 90.94 188 VAL A C 1
ATOM 1449 O O . VAL A 1 188 ? -27.823 -6.232 46.848 1.00 90.94 188 VAL A O 1
ATOM 1452 N N . GLU A 1 189 ? -25.627 -6.025 46.487 1.00 91.75 189 GLU A N 1
ATOM 1453 C CA . GLU A 1 189 ? -25.267 -6.441 47.847 1.00 91.75 189 GLU A CA 1
ATOM 1454 C C . GLU A 1 189 ? -25.724 -5.438 48.910 1.00 91.75 189 GLU A C 1
ATOM 1456 O O . GLU A 1 189 ? -26.234 -5.834 49.963 1.00 91.75 189 GLU A O 1
ATOM 1461 N N . THR A 1 190 ? -25.586 -4.134 48.647 1.00 90.69 190 THR A N 1
ATOM 1462 C CA . THR A 1 190 ? -26.088 -3.110 49.575 1.00 90.69 190 THR A CA 1
ATOM 1463 C C . THR A 1 190 ? -27.614 -3.130 49.698 1.00 90.69 190 THR A C 1
ATOM 1465 O O . THR A 1 190 ? -28.131 -2.894 50.792 1.00 90.69 190 THR A O 1
ATOM 1468 N N . GLU A 1 191 ? -28.349 -3.461 48.628 1.00 91.75 191 GLU A N 1
ATOM 1469 C CA . GLU A 1 191 ? -29.812 -3.592 48.667 1.00 91.75 191 GLU A CA 1
ATOM 1470 C C . GLU A 1 191 ? -30.249 -4.785 49.508 1.00 91.75 191 GLU A C 1
ATOM 1472 O O . GLU A 1 191 ? -31.132 -4.623 50.352 1.00 91.75 191 GLU A O 1
ATOM 1477 N N . LYS A 1 192 ? -29.566 -5.929 49.375 1.00 91.50 192 LYS A N 1
ATOM 1478 C CA . LYS A 1 192 ? -29.808 -7.108 50.219 1.00 91.50 192 LYS A CA 1
ATOM 1479 C C . LYS A 1 192 ? -29.636 -6.785 51.703 1.00 91.50 192 LYS A C 1
ATOM 1481 O O . LYS A 1 192 ? -30.539 -7.051 52.491 1.00 91.50 192 LYS A O 1
ATOM 1486 N N . LYS A 1 193 ? -28.534 -6.121 52.076 1.00 90.88 193 LYS A N 1
ATOM 1487 C CA . LYS A 1 193 ? -28.288 -5.694 53.468 1.00 90.88 193 LYS A CA 1
ATOM 1488 C C . LYS A 1 193 ? -29.367 -4.725 53.966 1.00 90.88 193 LYS A C 1
ATOM 1490 O O . LYS A 1 193 ? -29.843 -4.846 55.093 1.00 90.88 193 LYS A O 1
ATOM 1495 N N . ALA A 1 194 ? -29.793 -3.773 53.131 1.00 89.00 194 ALA A N 1
ATOM 1496 C CA . ALA A 1 194 ? -30.866 -2.841 53.482 1.00 89.00 194 ALA A CA 1
ATOM 1497 C C . ALA A 1 194 ? -32.226 -3.548 53.655 1.00 89.00 194 ALA A C 1
ATOM 1499 O O . ALA A 1 194 ? -33.006 -3.180 54.536 1.00 89.00 194 ALA A O 1
ATOM 1500 N N . LEU A 1 195 ? -32.512 -4.570 52.843 1.00 91.19 195 LEU A N 1
ATOM 1501 C CA . LEU A 1 195 ? -33.712 -5.396 52.956 1.00 91.19 195 LEU A CA 1
ATOM 1502 C C . LEU A 1 195 ? -33.715 -6.224 54.251 1.00 91.19 195 LEU A C 1
ATOM 1504 O O . LEU A 1 195 ? -34.736 -6.268 54.936 1.00 91.19 195 LEU A O 1
ATOM 1508 N N . GLU A 1 196 ? -32.590 -6.834 54.622 1.00 91.31 196 GLU A N 1
ATOM 1509 C CA . GLU A 1 196 ? -32.445 -7.579 55.883 1.00 91.31 196 GLU A CA 1
ATOM 1510 C C . GLU A 1 196 ? -32.688 -6.681 57.107 1.00 91.31 196 GLU A C 1
ATOM 1512 O O . GLU A 1 196 ? -33.440 -7.039 58.013 1.00 91.31 196 GLU A O 1
ATOM 1517 N N . ILE A 1 197 ? -32.132 -5.465 57.112 1.00 88.56 197 ILE A N 1
ATOM 1518 C CA . ILE A 1 197 ? -32.363 -4.497 58.196 1.00 88.56 197 ILE A CA 1
ATOM 1519 C C . ILE A 1 197 ? -33.842 -4.096 58.263 1.00 88.56 197 ILE A C 1
ATOM 1521 O O . ILE A 1 197 ? -34.426 -4.063 59.349 1.00 88.56 197 ILE A O 1
ATOM 1525 N N . LEU A 1 198 ? -34.460 -3.793 57.117 1.00 89.12 198 LEU A N 1
ATOM 1526 C CA . LEU A 1 198 ? -35.860 -3.376 57.067 1.00 89.12 198 LEU A CA 1
ATOM 1527 C C . LEU A 1 198 ? -36.795 -4.493 57.547 1.00 89.12 198 LEU A C 1
ATOM 1529 O O . LEU A 1 198 ? -37.689 -4.232 58.347 1.00 89.12 198 LEU A O 1
ATOM 1533 N N . THR A 1 199 ? -36.571 -5.731 57.104 1.00 89.12 199 THR A N 1
ATOM 1534 C CA . THR A 1 199 ? -37.378 -6.892 57.514 1.00 89.12 199 THR A CA 1
ATOM 1535 C C . THR A 1 199 ? -37.245 -7.172 59.010 1.00 89.12 199 THR A C 1
ATOM 1537 O O . THR A 1 199 ? -38.262 -7.332 59.682 1.00 89.12 199 THR A O 1
ATOM 1540 N N . ALA A 1 200 ? -36.035 -7.105 59.574 1.00 89.38 200 ALA A N 1
ATOM 1541 C CA . ALA A 1 200 ? -35.829 -7.235 61.017 1.00 89.38 200 ALA A CA 1
ATOM 1542 C C . ALA A 1 200 ? -36.565 -6.141 61.819 1.00 89.38 200 ALA A C 1
ATOM 1544 O O . ALA A 1 200 ? -37.177 -6.420 62.855 1.00 89.38 200 ALA A O 1
ATOM 1545 N N . GLN A 1 201 ? -36.554 -4.891 61.341 1.00 86.38 201 GLN A N 1
ATOM 1546 C CA . GLN A 1 201 ? -37.302 -3.798 61.973 1.00 86.38 201 GLN A CA 1
ATOM 1547 C C . GLN A 1 201 ? -38.821 -3.992 61.868 1.00 86.38 201 GLN A C 1
ATOM 1549 O O . GLN A 1 201 ? -39.539 -3.720 62.834 1.00 86.38 201 GLN A O 1
ATOM 1554 N N . GLU A 1 202 ? -39.316 -4.464 60.722 1.00 87.19 202 GLU A N 1
ATOM 1555 C CA . GLU A 1 202 ? -40.735 -4.758 60.510 1.00 87.19 202 GLU A CA 1
ATOM 1556 C C . GLU A 1 202 ? -41.208 -5.910 61.405 1.00 87.19 202 GLU A C 1
ATOM 1558 O O . GLU A 1 202 ? -42.267 -5.799 62.025 1.00 87.19 202 GLU A O 1
ATOM 1563 N N . GLU A 1 203 ? -40.407 -6.966 61.565 1.00 88.88 203 GLU A N 1
ATOM 1564 C CA . GLU A 1 203 ? -40.694 -8.061 62.493 1.00 88.88 203 GLU A CA 1
ATOM 1565 C C . GLU A 1 203 ? -40.705 -7.603 63.952 1.00 88.88 203 GLU A C 1
ATOM 1567 O O . GLU A 1 203 ? -41.627 -7.949 64.691 1.00 88.88 203 GLU A O 1
ATOM 1572 N N . MET A 1 204 ? -39.729 -6.795 64.384 1.00 86.31 204 MET A N 1
ATOM 1573 C CA . MET A 1 204 ? -39.720 -6.254 65.749 1.00 86.31 204 MET A CA 1
ATOM 1574 C C . MET A 1 204 ? -40.930 -5.357 66.020 1.00 86.31 204 MET A C 1
ATOM 1576 O O . MET A 1 204 ? -41.520 -5.422 67.099 1.00 86.31 204 MET A O 1
ATOM 1580 N N . ALA A 1 205 ? -41.317 -4.524 65.051 1.00 85.00 205 ALA A N 1
ATOM 1581 C CA . ALA A 1 205 ? -42.507 -3.688 65.164 1.00 85.00 205 ALA A CA 1
ATOM 1582 C C . ALA A 1 205 ? -43.790 -4.530 65.201 1.00 85.00 205 ALA A C 1
ATOM 1584 O O . ALA A 1 205 ? -44.699 -4.221 65.971 1.00 85.00 205 ALA A O 1
ATOM 1585 N N . LYS A 1 206 ? -43.853 -5.605 64.406 1.00 87.44 206 LYS A N 1
ATOM 1586 C CA . LYS A 1 206 ? -44.972 -6.549 64.405 1.00 87.44 206 LYS A CA 1
ATOM 1587 C C . LYS A 1 206 ? -45.092 -7.278 65.743 1.00 87.44 206 LYS A C 1
ATOM 1589 O O . LYS A 1 206 ? -46.158 -7.221 66.334 1.00 87.44 206 LYS A O 1
ATOM 1594 N N . ARG A 1 207 ? -44.002 -7.848 66.273 1.00 88.69 207 ARG A N 1
ATOM 1595 C CA . ARG A 1 207 ? -43.993 -8.514 67.591 1.00 88.69 207 ARG A CA 1
ATOM 1596 C C . ARG A 1 207 ? -44.497 -7.588 68.698 1.00 88.69 207 ARG A C 1
ATOM 1598 O O . ARG A 1 207 ? -45.396 -7.961 69.433 1.00 88.69 207 ARG A O 1
ATOM 1605 N N . LYS A 1 208 ? -44.008 -6.340 68.747 1.00 86.50 208 LYS A N 1
ATOM 1606 C CA . LYS A 1 208 ? -44.488 -5.340 69.719 1.00 86.50 208 LYS A CA 1
ATOM 1607 C C . LYS A 1 208 ? -45.981 -5.038 69.580 1.00 86.50 208 LYS A C 1
ATOM 1609 O O . LYS A 1 208 ? -46.642 -4.804 70.587 1.00 86.50 208 LYS A O 1
ATOM 1614 N N . ARG A 1 209 ? -46.514 -5.006 68.353 1.00 86.62 209 ARG A N 1
ATOM 1615 C CA . ARG A 1 209 ? -47.960 -4.848 68.134 1.00 86.62 209 ARG A CA 1
ATOM 1616 C C . ARG A 1 209 ? -48.724 -6.069 68.619 1.00 86.62 209 ARG A C 1
ATOM 1618 O O . ARG A 1 209 ? -49.676 -5.885 69.362 1.00 86.62 209 ARG A O 1
ATOM 1625 N N . ASP A 1 210 ? -48.290 -7.265 68.238 1.00 88.94 210 ASP A N 1
ATOM 1626 C CA . ASP A 1 210 ? -48.938 -8.523 68.612 1.00 88.94 210 ASP A CA 1
ATOM 1627 C C . ASP A 1 210 ? -48.961 -8.691 70.148 1.00 88.94 210 ASP A C 1
ATOM 1629 O O . ASP A 1 210 ? -50.004 -9.017 70.715 1.00 88.94 210 ASP A O 1
ATOM 1633 N N . ASP A 1 211 ? -47.861 -8.360 70.837 1.00 88.81 211 ASP A N 1
ATOM 1634 C CA . ASP A 1 211 ? -47.755 -8.383 72.304 1.00 88.81 211 ASP A CA 1
ATOM 1635 C C . ASP A 1 211 ? -48.731 -7.397 72.977 1.00 88.81 211 ASP A C 1
ATOM 1637 O O . ASP A 1 211 ? -49.415 -7.741 73.945 1.00 88.81 211 ASP A O 1
ATOM 1641 N N . LEU A 1 212 ? -48.823 -6.162 72.469 1.00 87.56 212 LEU A N 1
ATOM 1642 C CA . LEU A 1 212 ? -49.744 -5.148 72.996 1.00 87.56 212 LEU A CA 1
ATOM 1643 C C . LEU A 1 212 ? -51.209 -5.498 72.705 1.00 87.56 212 LEU A C 1
ATOM 1645 O O . LEU A 1 212 ? -52.063 -5.303 73.569 1.00 87.56 212 LEU A O 1
ATOM 1649 N N . GLU A 1 213 ? -51.505 -6.039 71.522 1.00 89.38 213 GLU A N 1
ATOM 1650 C CA . GLU A 1 213 ? -52.843 -6.488 71.125 1.00 89.38 213 GLU A CA 1
ATOM 1651 C C . GLU A 1 213 ? -53.306 -7.645 72.031 1.00 89.38 213 GLU A C 1
ATOM 1653 O O . GLU A 1 213 ? -54.422 -7.605 72.556 1.00 89.38 213 GLU A O 1
ATOM 1658 N N . ALA A 1 214 ? -52.416 -8.600 72.333 1.00 89.75 214 ALA A N 1
ATOM 1659 C CA . ALA A 1 214 ? -52.680 -9.683 73.278 1.00 89.75 214 ALA A CA 1
ATOM 1660 C C . ALA A 1 214 ? -53.045 -9.152 74.677 1.00 89.75 214 ALA A C 1
ATOM 1662 O O . ALA A 1 214 ? -54.053 -9.575 75.249 1.00 89.75 214 ALA A O 1
ATOM 1663 N N . ILE A 1 215 ? -52.295 -8.172 75.204 1.00 86.44 215 ILE A N 1
ATOM 1664 C CA . ILE A 1 215 ? -52.574 -7.549 76.513 1.00 86.44 215 ILE A CA 1
ATOM 1665 C C . ILE A 1 215 ? -53.923 -6.819 76.518 1.00 86.44 215 ILE A C 1
ATOM 1667 O O . ILE A 1 215 ? -54.628 -6.865 77.526 1.00 86.44 215 ILE A O 1
ATOM 1671 N N . VAL A 1 216 ? -54.300 -6.154 75.421 1.00 86.81 216 VAL A N 1
ATOM 1672 C CA . VAL A 1 216 ? -55.595 -5.459 75.298 1.00 86.81 216 VAL A CA 1
ATOM 1673 C C . VAL A 1 216 ? -56.765 -6.449 75.332 1.00 86.81 216 VAL A C 1
ATOM 1675 O O . VAL A 1 216 ? -57.770 -6.178 75.996 1.00 86.81 216 VAL A O 1
ATOM 1678 N N . THR A 1 217 ? -56.635 -7.594 74.655 1.00 86.12 217 THR A N 1
ATOM 1679 C CA . THR A 1 217 ? -57.686 -8.627 74.577 1.00 86.12 217 THR A CA 1
ATOM 1680 C C . THR A 1 217 ? -57.785 -9.538 75.804 1.00 86.12 217 THR A C 1
ATOM 1682 O O . THR A 1 217 ? -58.816 -10.177 76.007 1.00 86.12 217 THR A O 1
ATOM 1685 N N . ASP A 1 218 ? -56.752 -9.590 76.647 1.00 86.94 218 ASP A N 1
ATOM 1686 C CA . ASP A 1 218 ? -56.706 -10.460 77.822 1.00 86.94 218 ASP A CA 1
ATOM 1687 C C . ASP A 1 218 ? -57.597 -9.935 78.967 1.00 86.94 218 ASP A C 1
ATOM 1689 O O . ASP A 1 218 ? -57.258 -8.999 79.698 1.00 86.94 218 ASP A O 1
ATOM 1693 N N . SER A 1 219 ? -58.753 -10.578 79.161 1.00 77.31 219 SER A N 1
ATOM 1694 C CA . SER A 1 219 ? -59.715 -10.260 80.224 1.00 77.31 219 SER A CA 1
ATOM 1695 C C . SER A 1 219 ? -59.210 -10.551 81.644 1.00 77.31 219 SER A C 1
ATOM 1697 O O . SER A 1 219 ? -59.836 -10.095 82.600 1.00 77.31 219 SER A O 1
ATOM 1699 N N . SER A 1 220 ? -58.090 -11.268 81.803 1.00 79.00 220 SER A N 1
ATOM 1700 C CA . SER A 1 220 ? -57.450 -11.504 83.106 1.00 79.00 220 SER A CA 1
ATOM 1701 C C . SER A 1 220 ? -56.620 -10.306 83.598 1.00 79.00 220 SER A C 1
ATOM 1703 O O . SER A 1 220 ? -56.272 -10.228 84.779 1.00 79.00 220 SER A O 1
ATOM 1705 N N . LYS A 1 221 ? -56.318 -9.337 82.720 1.00 81.31 221 LYS A N 1
ATOM 1706 C CA . LYS A 1 221 ? -55.529 -8.138 83.041 1.00 81.31 221 LYS A CA 1
ATOM 1707 C C . LYS A 1 221 ? -56.414 -6.991 83.545 1.00 81.31 221 LYS A C 1
ATOM 1709 O O . LYS A 1 221 ? -57.517 -6.735 83.049 1.00 81.31 221 LYS A O 1
ATOM 1714 N N . GLY A 1 222 ? -55.891 -6.230 84.511 1.00 86.75 222 GLY A N 1
ATOM 1715 C CA . GLY A 1 222 ? -56.575 -5.068 85.091 1.00 86.75 222 GLY A CA 1
ATOM 1716 C C . GLY A 1 222 ? -56.915 -3.982 84.058 1.00 86.75 222 GLY A C 1
ATOM 1717 O O . GLY A 1 222 ? -56.161 -3.755 83.112 1.00 86.75 222 GLY A O 1
ATOM 1718 N N . ILE A 1 223 ? -58.036 -3.276 84.261 1.00 84.06 223 ILE A N 1
ATOM 1719 C CA . ILE A 1 223 ? -58.564 -2.232 83.351 1.00 84.06 223 ILE A CA 1
ATOM 1720 C C . ILE A 1 223 ? -57.500 -1.176 83.012 1.00 84.06 223 ILE A C 1
ATOM 1722 O O . ILE A 1 223 ? -57.373 -0.765 81.862 1.00 84.06 223 ILE A O 1
ATOM 1726 N N . VAL A 1 224 ? -56.687 -0.777 83.994 1.00 86.38 224 VAL A N 1
ATOM 1727 C CA . VAL A 1 224 ? -55.610 0.210 83.807 1.00 86.38 224 VAL A CA 1
ATOM 1728 C C . VAL A 1 224 ? -54.514 -0.314 82.873 1.00 86.38 224 VAL A C 1
ATOM 1730 O O . VAL A 1 224 ? -54.054 0.422 82.005 1.00 86.38 224 VAL A O 1
ATOM 1733 N N . ALA A 1 225 ? -54.127 -1.587 83.001 1.00 84.12 225 ALA A N 1
ATOM 1734 C CA . ALA A 1 225 ? -53.117 -2.206 82.141 1.00 84.12 225 ALA A CA 1
ATOM 1735 C C . ALA A 1 225 ? -53.612 -2.332 80.692 1.00 84.12 225 ALA A C 1
ATOM 1737 O O . ALA A 1 225 ? -52.865 -2.025 79.766 1.00 84.12 225 ALA A O 1
ATOM 1738 N N . ARG A 1 226 ? -54.889 -2.691 80.499 1.00 85.62 226 ARG A N 1
ATOM 1739 C CA . ARG A 1 226 ? -55.528 -2.725 79.175 1.00 85.62 226 ARG A CA 1
ATOM 1740 C C . ARG A 1 226 ? -55.630 -1.342 78.542 1.00 85.62 226 ARG A C 1
ATOM 1742 O O . ARG A 1 226 ? -55.273 -1.185 77.382 1.00 85.62 226 ARG A O 1
ATOM 1749 N N . ASN A 1 227 ? -56.042 -0.324 79.298 1.00 87.94 227 ASN A N 1
ATOM 1750 C CA . ASN A 1 227 ? -56.125 1.047 78.789 1.00 87.94 227 ASN A CA 1
ATOM 1751 C C . ASN A 1 227 ? -54.744 1.618 78.435 1.00 87.94 227 ASN A C 1
ATOM 1753 O O . ASN A 1 227 ? -54.613 2.293 77.417 1.00 87.94 227 ASN A O 1
ATOM 1757 N N . LYS A 1 228 ? -53.710 1.308 79.231 1.00 90.69 228 LYS A N 1
ATOM 1758 C CA . LYS A 1 228 ? -52.321 1.682 78.932 1.00 90.69 228 LYS A CA 1
ATOM 1759 C C . LYS A 1 228 ? -51.815 1.002 77.656 1.00 90.69 228 LYS A C 1
ATOM 1761 O O . LYS A 1 228 ? -51.319 1.691 76.773 1.00 90.69 228 LYS A O 1
ATOM 1766 N N . ALA A 1 229 ? -52.005 -0.313 77.527 1.00 87.75 229 ALA A N 1
ATOM 1767 C CA . ALA A 1 229 ? -51.630 -1.051 76.321 1.00 87.75 229 ALA A CA 1
ATOM 1768 C C . ALA A 1 229 ? -52.403 -0.563 75.085 1.00 87.75 229 ALA A C 1
ATOM 1770 O O . ALA A 1 229 ? -51.821 -0.438 74.015 1.00 87.75 229 ALA A O 1
ATOM 1771 N N . ASN A 1 230 ? -53.684 -0.209 75.230 1.00 88.31 230 ASN A N 1
ATOM 1772 C CA . ASN A 1 230 ? -54.495 0.336 74.142 1.00 88.31 230 ASN A CA 1
ATOM 1773 C C . ASN A 1 230 ? -54.010 1.730 73.700 1.00 88.31 230 ASN A C 1
ATOM 1775 O O . ASN A 1 230 ? -53.960 2.014 72.507 1.00 88.31 230 ASN A O 1
ATOM 1779 N N . ALA A 1 231 ? -53.597 2.585 74.642 1.00 87.50 231 ALA A N 1
ATOM 1780 C CA . ALA A 1 231 ? -52.988 3.877 74.327 1.00 87.50 231 ALA A CA 1
ATOM 1781 C C . ALA A 1 231 ? -51.623 3.712 73.631 1.00 87.50 231 ALA A C 1
ATOM 1783 O O . ALA A 1 231 ? -51.377 4.357 72.616 1.00 87.50 231 ALA A O 1
ATOM 1784 N N . GLU A 1 232 ? -50.763 2.812 74.118 1.00 86.06 232 GLU A N 1
ATOM 1785 C CA . GLU A 1 232 ? -49.464 2.508 73.496 1.00 86.06 232 GLU A CA 1
ATOM 1786 C C . GLU A 1 232 ? -49.618 1.871 72.104 1.00 86.06 232 GLU A C 1
ATOM 1788 O O . GLU A 1 232 ? -48.895 2.231 71.176 1.00 86.06 232 GLU A O 1
ATOM 1793 N N . LEU A 1 233 ? -50.603 0.986 71.919 1.00 85.50 233 LEU A N 1
ATOM 1794 C CA . LEU A 1 233 ? -50.965 0.404 70.625 1.00 85.50 233 LEU A CA 1
ATOM 1795 C C . LEU A 1 233 ? -51.478 1.478 69.657 1.00 85.50 233 LEU A C 1
ATOM 1797 O O . LEU A 1 233 ? -51.096 1.473 68.487 1.00 85.50 233 LEU A O 1
ATOM 1801 N N . ALA A 1 23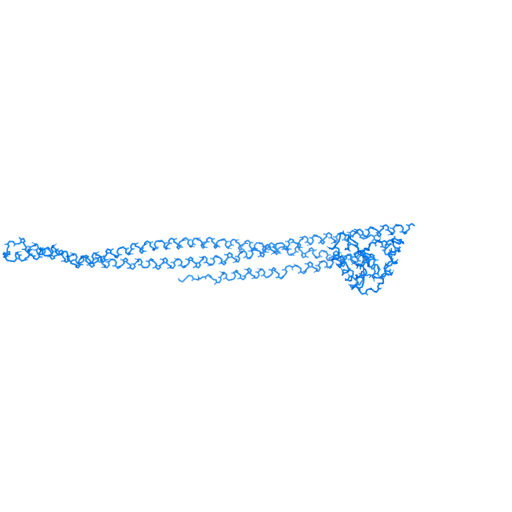4 ? -52.322 2.402 70.128 1.00 84.06 234 ALA A N 1
ATOM 1802 C CA . ALA A 1 234 ? -52.811 3.523 69.331 1.00 84.06 234 ALA A CA 1
ATOM 1803 C C . ALA A 1 234 ? -51.656 4.428 68.883 1.00 84.06 234 ALA A C 1
ATOM 1805 O O . ALA A 1 234 ? -51.591 4.758 67.702 1.00 84.06 234 ALA A O 1
ATOM 1806 N N . ILE A 1 235 ? -50.703 4.723 69.778 1.00 82.88 235 ILE A N 1
ATOM 1807 C CA . ILE A 1 235 ? -49.475 5.468 69.460 1.00 82.88 235 ILE A CA 1
ATOM 1808 C C . ILE A 1 235 ? -48.639 4.711 68.418 1.00 82.88 235 ILE A C 1
ATOM 1810 O O . ILE A 1 235 ? -48.288 5.288 67.398 1.00 82.88 235 ILE A O 1
ATOM 1814 N N . LEU A 1 236 ? -48.398 3.406 68.585 1.00 81.38 236 LEU A N 1
ATOM 1815 C CA . LEU A 1 236 ? -47.648 2.563 67.632 1.00 81.38 236 LEU A CA 1
ATOM 1816 C C . LEU A 1 236 ? -48.343 2.342 66.275 1.00 81.38 236 LEU A C 1
ATOM 1818 O O . LEU A 1 236 ? -47.697 1.964 65.288 1.00 81.38 236 LEU A O 1
ATOM 1822 N N . LYS A 1 237 ? -49.671 2.493 66.221 1.00 79.44 237 LYS A N 1
ATOM 1823 C CA . LYS A 1 237 ? -50.465 2.438 64.985 1.00 79.44 237 LYS A CA 1
ATOM 1824 C C . LYS A 1 237 ? -50.510 3.812 64.297 1.00 79.44 237 LYS A C 1
ATOM 1826 O O . LYS A 1 237 ? -50.455 3.852 63.070 1.00 79.44 237 LYS A O 1
ATOM 1831 N N . SER A 1 238 ? -50.560 4.918 65.048 1.00 74.56 238 SER A N 1
ATOM 1832 C CA . SER A 1 238 ? -50.537 6.286 64.502 1.00 74.56 238 SER A CA 1
ATOM 1833 C C . SER A 1 238 ? -49.136 6.746 64.100 1.00 74.56 238 SER A C 1
ATOM 1835 O O . SER A 1 238 ? -48.951 7.370 63.056 1.00 74.56 238 SER A O 1
ATOM 1837 N N . GLU A 1 239 ? -48.128 6.397 64.895 1.00 65.25 239 GLU A N 1
ATOM 1838 C CA . GLU A 1 239 ? -46.725 6.545 64.552 1.00 65.25 239 GLU A CA 1
ATOM 1839 C C . GLU A 1 239 ? -46.351 5.365 63.658 1.00 65.25 239 GLU A C 1
ATOM 1841 O O . GLU A 1 239 ? -45.854 4.330 64.101 1.00 65.25 239 GLU A O 1
ATOM 1846 N N . ASN A 1 240 ? -46.562 5.516 62.349 1.00 61.25 240 ASN A N 1
ATOM 1847 C CA . ASN A 1 240 ? -45.690 4.832 61.399 1.00 61.25 240 ASN A CA 1
ATOM 1848 C C . ASN A 1 240 ? -44.264 5.202 61.812 1.00 61.25 240 ASN A C 1
ATOM 1850 O O . ASN A 1 240 ? -43.868 6.348 61.585 1.00 61.25 240 ASN A O 1
ATOM 1854 N N . SER A 1 241 ? -43.558 4.295 62.499 1.00 68.81 241 SER A N 1
ATOM 1855 C CA . SER A 1 241 ? -42.323 4.656 63.189 1.00 68.81 241 SER A CA 1
ATOM 1856 C C . SER A 1 241 ? -41.417 5.381 62.200 1.00 68.81 241 SER A C 1
ATOM 1858 O O . SER A 1 241 ? -41.160 4.898 61.091 1.00 68.81 241 SER A O 1
ATOM 1860 N N . LEU A 1 242 ? -41.008 6.603 62.546 1.00 70.81 242 LEU A N 1
ATOM 1861 C CA . LEU A 1 242 ? -40.232 7.455 61.641 1.00 70.81 242 LEU A CA 1
ATOM 1862 C C . LEU A 1 242 ? -38.992 6.710 61.115 1.00 70.81 242 LEU A C 1
ATOM 1864 O O . LEU A 1 242 ? -38.600 6.911 59.967 1.00 70.81 242 LEU A O 1
ATOM 1868 N N . GLY A 1 243 ? -38.456 5.772 61.908 1.00 78.12 243 GLY A N 1
ATOM 1869 C CA . GLY A 1 243 ? -37.433 4.805 61.506 1.00 78.12 243 GLY A CA 1
ATOM 1870 C C . GLY A 1 243 ? -37.831 3.929 60.311 1.00 78.12 243 GLY A C 1
ATOM 1871 O O . GLY A 1 243 ? -37.161 3.993 59.284 1.00 78.12 243 GLY A O 1
ATOM 1872 N N . LEU A 1 244 ? -38.945 3.187 60.377 1.00 80.94 244 LEU A N 1
ATOM 1873 C CA . LEU A 1 244 ? -39.409 2.331 59.270 1.00 80.94 244 LEU A CA 1
ATOM 1874 C C . LEU A 1 244 ? -39.690 3.134 57.997 1.00 80.94 244 LEU A C 1
ATOM 1876 O O . LEU A 1 244 ? -39.373 2.695 56.890 1.00 80.94 244 LEU A O 1
ATOM 1880 N N . ARG A 1 245 ? -40.266 4.335 58.134 1.00 83.81 245 ARG A N 1
ATOM 1881 C CA . ARG A 1 245 ? -40.501 5.220 56.985 1.00 83.81 245 ARG A CA 1
ATOM 1882 C C . ARG A 1 245 ? -39.183 5.679 56.360 1.00 83.81 245 ARG A C 1
ATOM 1884 O O . ARG A 1 245 ? -39.069 5.693 55.137 1.00 83.81 245 ARG A O 1
ATOM 1891 N N . THR A 1 246 ? -38.192 6.013 57.182 1.00 85.38 246 THR A N 1
ATOM 1892 C CA . THR A 1 246 ? -36.863 6.437 56.724 1.00 85.38 246 THR A CA 1
ATOM 1893 C C . THR A 1 246 ? -36.130 5.301 56.014 1.00 85.38 246 THR A C 1
ATOM 1895 O O . THR A 1 246 ? -35.606 5.517 54.924 1.00 85.38 246 THR A O 1
ATOM 1898 N N . GLU A 1 247 ? -36.147 4.082 56.558 1.00 86.81 247 GLU A N 1
ATOM 1899 C CA . GLU A 1 247 ? -35.517 2.919 55.918 1.00 86.81 247 GLU A CA 1
ATOM 1900 C C . GLU A 1 247 ? -36.217 2.513 54.612 1.00 86.81 247 GLU A C 1
ATOM 1902 O O . GLU A 1 247 ? -35.551 2.227 53.617 1.00 86.81 247 GLU A O 1
ATOM 1907 N N . ARG A 1 248 ? -37.555 2.602 54.540 1.00 88.19 248 ARG A N 1
ATOM 1908 C CA . ARG A 1 248 ? -38.291 2.418 53.274 1.00 88.19 248 ARG A CA 1
ATOM 1909 C C . ARG A 1 248 ? -37.899 3.451 52.218 1.00 88.19 248 ARG A C 1
ATOM 1911 O O . ARG A 1 248 ? -37.723 3.090 51.057 1.00 88.19 248 ARG A O 1
ATOM 1918 N N . ILE A 1 249 ? -37.733 4.719 52.603 1.00 88.62 249 ILE A N 1
ATOM 1919 C CA . ILE A 1 249 ? -37.284 5.785 51.690 1.00 88.62 249 ILE A CA 1
ATOM 1920 C C . ILE A 1 249 ? -35.843 5.532 51.229 1.00 88.62 249 ILE A C 1
ATOM 1922 O O . ILE A 1 249 ? -35.569 5.614 50.029 1.00 88.62 249 ILE A O 1
ATOM 1926 N N . LYS A 1 250 ? -34.935 5.172 52.148 1.00 89.81 250 LYS A N 1
ATOM 1927 C CA . LYS A 1 250 ? -33.547 4.808 51.820 1.00 89.81 250 LYS A CA 1
ATOM 1928 C C . LYS A 1 250 ? -33.512 3.660 50.814 1.00 89.81 250 LYS A C 1
ATOM 1930 O O . LYS A 1 250 ? -32.910 3.808 49.750 1.00 89.81 250 LYS A O 1
ATOM 1935 N N . ARG A 1 251 ? -34.235 2.569 51.076 1.00 90.06 251 ARG A N 1
ATOM 1936 C CA . ARG A 1 251 ? -34.339 1.434 50.151 1.00 90.06 251 ARG A CA 1
ATOM 1937 C C . ARG A 1 251 ? -34.925 1.832 48.794 1.00 90.06 251 ARG A C 1
ATOM 1939 O O . ARG A 1 251 ? -34.374 1.446 47.770 1.00 90.06 251 ARG A O 1
ATOM 1946 N N . ALA A 1 252 ? -35.988 2.637 48.756 1.00 90.81 252 ALA A N 1
ATOM 1947 C CA . ALA A 1 252 ? -36.576 3.105 47.498 1.00 90.81 252 ALA A CA 1
ATOM 1948 C C . ALA A 1 252 ? -35.573 3.920 46.657 1.00 90.81 252 ALA A C 1
ATOM 1950 O O . ALA A 1 252 ? -35.473 3.732 45.444 1.00 90.81 252 ALA A O 1
ATOM 1951 N N . SER A 1 253 ? -34.783 4.788 47.298 1.00 91.25 253 SER A N 1
ATOM 1952 C CA . SER A 1 253 ? -33.716 5.532 46.618 1.00 91.25 253 SER A CA 1
ATOM 1953 C C . SER A 1 253 ? -32.578 4.632 46.126 1.00 91.25 253 SER A C 1
ATOM 1955 O O . SER A 1 253 ? -32.051 4.860 45.037 1.00 91.25 253 SER A O 1
ATOM 1957 N N . LEU A 1 254 ? -32.238 3.584 46.883 1.00 93.25 254 LEU A N 1
ATOM 1958 C CA . LEU A 1 254 ? -31.240 2.593 46.496 1.00 93.25 254 LEU A CA 1
ATOM 1959 C C . LEU A 1 254 ? -31.706 1.766 45.293 1.00 93.25 254 LEU A C 1
ATOM 1961 O O . LEU A 1 254 ? -30.950 1.622 44.340 1.00 93.25 254 LEU A O 1
ATOM 1965 N N . LEU A 1 255 ? -32.966 1.316 45.279 1.00 92.62 255 LEU A N 1
ATOM 1966 C CA . LEU A 1 255 ? -33.566 0.611 44.140 1.00 92.62 255 LEU A CA 1
ATOM 1967 C C . LEU A 1 255 ? -33.562 1.465 42.870 1.00 92.62 255 LEU A C 1
ATOM 1969 O O . LEU A 1 255 ? -33.270 0.958 41.789 1.00 92.62 255 LEU A O 1
ATOM 1973 N N . LYS A 1 256 ? -33.841 2.769 42.994 1.00 93.94 256 LYS A N 1
ATOM 1974 C CA . LYS A 1 256 ? -33.737 3.697 41.863 1.00 93.94 256 LYS A CA 1
ATOM 1975 C C . LYS A 1 256 ? -32.304 3.752 41.325 1.00 93.94 256 LYS A C 1
ATOM 1977 O O . LYS A 1 256 ? -32.102 3.531 40.137 1.00 93.94 256 LYS A O 1
ATOM 1982 N N . ARG A 1 257 ? -31.313 3.958 42.201 1.00 92.81 257 ARG A N 1
ATOM 1983 C CA . ARG A 1 257 ? -29.889 3.966 41.815 1.00 92.81 257 ARG A CA 1
ATOM 1984 C C . ARG A 1 257 ? -29.453 2.642 41.191 1.00 92.81 257 ARG A C 1
ATOM 1986 O O . ARG A 1 257 ? -28.759 2.655 40.187 1.00 92.81 257 ARG A O 1
ATOM 1993 N N . MET A 1 258 ? -29.883 1.514 41.751 1.00 93.00 258 MET A N 1
ATOM 1994 C CA . MET A 1 258 ? -29.590 0.181 41.227 1.00 93.00 258 MET A CA 1
ATOM 1995 C C . MET A 1 258 ? -30.147 0.005 39.811 1.00 93.00 258 MET A C 1
ATOM 1997 O O . MET A 1 258 ? -29.429 -0.462 38.934 1.00 93.00 258 MET A O 1
ATOM 2001 N N . ASN A 1 259 ? -31.398 0.401 39.564 1.00 93.12 259 ASN A N 1
ATOM 2002 C CA . ASN A 1 259 ? -31.996 0.312 38.231 1.00 93.12 259 ASN A CA 1
ATOM 2003 C C . ASN A 1 259 ? -31.274 1.211 37.218 1.00 93.12 259 ASN A C 1
ATOM 2005 O O . ASN A 1 259 ? -30.989 0.759 36.108 1.00 93.12 259 ASN A O 1
ATOM 2009 N N . ASP A 1 260 ? -30.924 2.438 37.613 1.00 93.06 260 ASP A N 1
ATOM 2010 C CA . ASP A 1 260 ? -30.176 3.370 36.766 1.00 93.06 260 ASP A CA 1
ATOM 2011 C C . ASP A 1 260 ? -28.782 2.807 36.423 1.00 93.06 260 ASP A C 1
ATOM 2013 O O . ASP A 1 260 ? -28.390 2.777 35.255 1.00 93.06 260 ASP A O 1
ATOM 2017 N N . THR A 1 261 ? -28.044 2.292 37.413 1.00 92.56 261 THR A N 1
ATOM 2018 C CA . THR A 1 261 ? -26.723 1.669 37.210 1.00 92.56 261 THR A CA 1
ATOM 2019 C C . THR A 1 261 ? -26.817 0.398 36.374 1.00 92.56 261 THR A C 1
ATOM 2021 O O . THR A 1 261 ? -26.012 0.204 35.469 1.00 92.56 261 THR A O 1
ATOM 2024 N N . ARG A 1 262 ? -27.830 -0.444 36.600 1.00 92.81 262 ARG A N 1
ATOM 2025 C CA . ARG A 1 262 ? -28.049 -1.663 35.812 1.00 92.81 262 ARG A CA 1
ATOM 2026 C C . ARG A 1 262 ? -28.348 -1.344 34.350 1.00 92.81 262 ARG A C 1
ATOM 2028 O O . ARG A 1 262 ? -27.878 -2.053 33.466 1.00 92.81 262 ARG A O 1
ATOM 2035 N N . SER A 1 263 ? -29.120 -0.289 34.083 1.00 92.50 263 SER A N 1
ATOM 2036 C CA . SER A 1 263 ? -29.357 0.175 32.714 1.00 92.50 263 SER A CA 1
ATOM 2037 C C . SER A 1 263 ? -28.059 0.633 32.049 1.00 92.50 263 SER A C 1
ATOM 2039 O O . SER A 1 263 ? -27.807 0.263 30.906 1.00 92.50 263 SER A O 1
ATOM 2041 N N . LYS A 1 264 ? -27.217 1.388 32.767 1.00 93.50 264 LYS A N 1
ATOM 2042 C CA . LYS A 1 264 ? -25.907 1.836 32.267 1.00 93.50 264 LYS A CA 1
ATOM 2043 C C . LYS A 1 264 ? -24.947 0.675 32.018 1.00 93.50 264 LYS A C 1
ATOM 2045 O O . LYS A 1 264 ? -24.296 0.658 30.987 1.00 93.50 264 LYS A O 1
ATOM 2050 N N . SER A 1 265 ? -24.902 -0.307 32.918 1.00 93.38 265 SER A N 1
ATOM 2051 C CA . SER A 1 265 ? -24.096 -1.523 32.751 1.00 93.38 265 SER A CA 1
ATOM 2052 C C . SER A 1 265 ? -24.527 -2.307 31.512 1.00 93.38 265 SER A C 1
ATOM 2054 O O . SER A 1 265 ? -23.686 -2.631 30.683 1.00 93.38 265 SER A O 1
ATOM 2056 N N . LYS A 1 266 ? -25.837 -2.503 31.301 1.00 95.00 266 LYS A N 1
ATOM 2057 C CA . LYS A 1 266 ? -26.344 -3.131 30.070 1.00 95.00 266 LYS A CA 1
ATOM 2058 C C . LYS A 1 266 ? -25.936 -2.362 28.817 1.00 95.00 266 LYS A C 1
ATOM 2060 O O . LYS A 1 266 ? -25.495 -2.970 27.850 1.00 95.00 266 LYS A O 1
ATOM 2065 N N . GLN A 1 267 ? -26.068 -1.039 28.828 1.00 94.75 267 GLN A N 1
ATOM 2066 C CA . GLN A 1 267 ? -25.659 -0.229 27.687 1.00 94.75 267 GLN A CA 1
ATOM 2067 C C . GLN A 1 267 ? -24.150 -0.354 27.419 1.00 94.75 267 GLN A C 1
ATOM 2069 O O . GLN A 1 267 ? -23.766 -0.601 26.282 1.00 94.75 267 GLN A O 1
ATOM 2074 N N . ALA A 1 268 ? -23.320 -0.286 28.463 1.00 94.12 268 ALA A N 1
ATOM 2075 C CA . ALA A 1 268 ? -21.872 -0.441 28.348 1.00 94.12 268 ALA A CA 1
ATOM 2076 C C . ALA A 1 268 ? -21.469 -1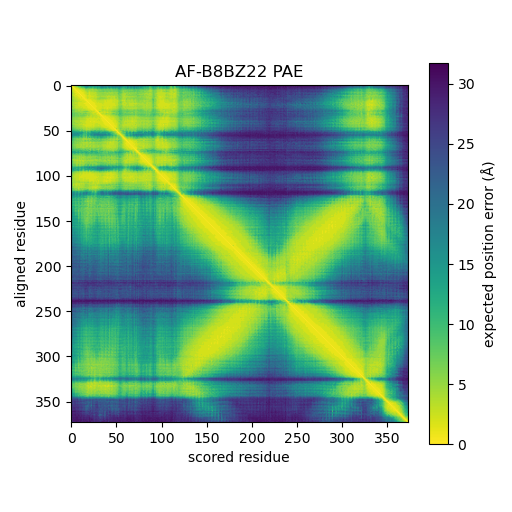.828 27.813 1.00 94.12 268 ALA A C 1
ATOM 2078 O O . ALA A 1 268 ? -20.589 -1.913 26.968 1.00 94.12 268 ALA A O 1
ATOM 2079 N N . THR A 1 269 ? -22.141 -2.908 28.239 1.00 94.62 269 THR A N 1
ATOM 2080 C CA . THR A 1 269 ? -21.889 -4.257 27.689 1.00 94.62 269 THR A CA 1
ATOM 2081 C C . THR A 1 269 ? -22.216 -4.350 26.198 1.00 94.62 269 THR A C 1
ATOM 2083 O O . THR A 1 269 ? -21.410 -4.862 25.434 1.00 94.62 269 THR A O 1
ATOM 2086 N N . VAL A 1 270 ? -23.340 -3.772 25.753 1.00 96.31 270 VAL A N 1
ATOM 2087 C CA . VAL A 1 270 ? -23.699 -3.730 24.325 1.00 96.31 270 VAL A CA 1
ATOM 2088 C C . VAL A 1 270 ? -22.696 -2.899 23.517 1.00 96.31 270 VAL A C 1
ATOM 2090 O O . VAL A 1 270 ? -22.337 -3.275 22.405 1.00 96.31 270 VAL A O 1
ATOM 2093 N N . GLU A 1 271 ? -22.236 -1.768 24.053 1.00 94.94 271 GLU A N 1
ATOM 2094 C CA . GLU A 1 271 ? -21.207 -0.941 23.410 1.00 94.94 271 GLU A CA 1
ATOM 2095 C C . GLU A 1 271 ? -19.868 -1.688 23.297 1.00 94.94 271 GLU A C 1
ATOM 2097 O O . GLU A 1 271 ? -19.242 -1.644 22.238 1.00 94.94 271 GLU A O 1
ATOM 2102 N N . ALA A 1 272 ? -19.472 -2.431 24.335 1.00 95.06 272 ALA A N 1
ATOM 2103 C CA . ALA A 1 272 ? -18.274 -3.267 24.325 1.00 95.06 272 ALA A CA 1
ATOM 2104 C C . ALA A 1 272 ? -18.360 -4.409 23.300 1.00 95.06 272 ALA A C 1
ATOM 2106 O O . ALA A 1 272 ? -17.420 -4.605 22.531 1.00 95.06 272 ALA A O 1
ATOM 2107 N N . ASP A 1 273 ? -19.493 -5.114 23.233 1.00 95.44 273 ASP A N 1
ATOM 2108 C CA . ASP A 1 273 ? -19.710 -6.189 22.259 1.00 95.44 273 ASP A CA 1
ATOM 2109 C C . ASP A 1 273 ? -19.641 -5.659 20.818 1.00 95.44 273 ASP A C 1
ATOM 2111 O O . ASP A 1 273 ? -18.939 -6.225 19.977 1.00 95.44 273 ASP A O 1
ATOM 2115 N N . ASN A 1 274 ? -20.295 -4.525 20.544 1.00 95.56 274 ASN A N 1
ATOM 2116 C CA . ASN A 1 274 ? -20.254 -3.881 19.229 1.00 95.56 274 ASN A CA 1
ATOM 2117 C C . ASN A 1 274 ? -18.832 -3.434 18.848 1.00 95.56 274 ASN A C 1
ATOM 2119 O O . ASN A 1 274 ? -18.418 -3.614 17.701 1.00 95.56 274 ASN A O 1
ATOM 2123 N N . ALA A 1 275 ? -18.078 -2.861 19.793 1.00 95.06 275 ALA A N 1
ATOM 2124 C CA . ALA A 1 275 ? -16.691 -2.458 19.562 1.00 95.06 275 ALA A CA 1
ATOM 2125 C C . ALA A 1 275 ? -15.799 -3.673 19.264 1.00 95.06 275 ALA A C 1
ATOM 2127 O O . ALA A 1 275 ? -14.974 -3.636 18.353 1.00 95.06 275 ALA A O 1
ATOM 2128 N N . LEU A 1 276 ? -16.013 -4.786 19.968 1.00 94.50 276 LEU A N 1
ATOM 2129 C CA . LEU A 1 276 ? -15.260 -6.022 19.780 1.00 94.50 276 LEU A CA 1
ATOM 2130 C C . LEU A 1 276 ? -15.575 -6.700 18.436 1.00 94.50 276 LEU A C 1
ATOM 2132 O O . LEU A 1 276 ? -14.666 -7.207 17.773 1.00 94.50 276 LEU A O 1
ATOM 2136 N N . GLU A 1 277 ? -16.834 -6.691 17.990 1.00 95.44 277 GLU A N 1
ATOM 2137 C CA . GLU A 1 277 ? -17.198 -7.130 16.635 1.00 95.44 277 GLU A CA 1
ATOM 2138 C C . GLU A 1 277 ? -16.586 -6.230 15.552 1.00 95.44 277 GLU A C 1
ATOM 2140 O O . GLU A 1 277 ? -16.058 -6.738 14.556 1.00 95.44 277 GLU A O 1
ATOM 2145 N N . GLY A 1 278 ? -16.596 -4.910 15.767 1.00 93.62 278 GLY A N 1
ATOM 2146 C CA . GLY A 1 278 ? -15.945 -3.933 14.895 1.00 93.62 278 GLY A CA 1
ATOM 2147 C C . GLY A 1 278 ? -14.446 -4.197 14.750 1.00 93.62 278 GLY A C 1
ATOM 2148 O O . GLY A 1 278 ? -13.956 -4.369 13.632 1.00 93.62 278 GLY A O 1
ATOM 2149 N N . ALA A 1 279 ? -13.736 -4.338 15.872 1.00 93.69 279 ALA A N 1
ATOM 2150 C CA . ALA A 1 279 ? -12.306 -4.632 15.904 1.00 93.69 279 ALA A CA 1
ATOM 2151 C C . ALA A 1 279 ? -11.965 -5.946 15.182 1.00 93.69 279 ALA A C 1
ATOM 2153 O O . ALA A 1 279 ? -11.056 -5.983 14.351 1.00 93.69 279 ALA A O 1
ATOM 2154 N N . LYS A 1 280 ? -12.744 -7.016 15.411 1.00 94.81 280 LYS A N 1
ATOM 2155 C CA . LYS A 1 280 ? -12.570 -8.303 14.712 1.00 94.81 280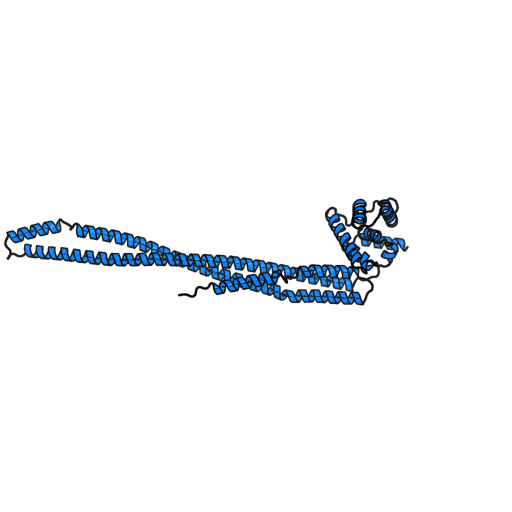 LYS A CA 1
ATOM 2156 C C . LYS A 1 280 ? -12.703 -8.167 13.201 1.00 94.81 280 LYS A C 1
ATOM 2158 O O . LYS A 1 280 ? -11.898 -8.734 12.464 1.00 94.81 280 LYS A O 1
ATOM 2163 N N . LYS A 1 281 ? -13.713 -7.432 12.731 1.00 95.25 281 LYS A N 1
ATOM 2164 C CA . LYS A 1 281 ? -13.922 -7.214 11.298 1.00 95.25 281 LYS A CA 1
ATOM 2165 C C . LYS A 1 281 ? -12.749 -6.450 10.685 1.00 95.25 281 LYS A C 1
ATOM 2167 O O . LYS A 1 281 ? -12.175 -6.911 9.704 1.00 95.25 281 LYS A O 1
ATOM 2172 N N . THR A 1 282 ? -12.342 -5.350 11.313 1.00 93.12 282 THR A N 1
ATOM 2173 C CA . THR A 1 282 ? -11.195 -4.547 10.867 1.00 93.12 282 THR A CA 1
ATOM 2174 C C . THR A 1 282 ? -9.905 -5.370 10.845 1.00 93.12 282 THR A C 1
ATOM 2176 O O . THR A 1 282 ? -9.107 -5.244 9.916 1.00 93.12 282 THR A O 1
ATOM 2179 N N . ARG A 1 283 ? -9.712 -6.274 11.815 1.00 93.06 283 ARG A N 1
ATOM 2180 C CA . ARG A 1 283 ? -8.565 -7.189 11.838 1.00 93.06 283 ARG A CA 1
ATOM 2181 C C . ARG A 1 283 ? -8.578 -8.171 10.664 1.00 93.06 283 ARG A C 1
ATOM 2183 O O . ARG A 1 283 ? -7.535 -8.384 10.050 1.00 93.06 283 ARG A O 1
ATOM 2190 N N . ILE A 1 284 ? -9.732 -8.748 10.326 1.00 93.88 284 ILE A N 1
ATOM 2191 C CA . ILE A 1 284 ? -9.873 -9.629 9.153 1.00 93.88 284 ILE A CA 1
ATOM 2192 C C . ILE A 1 284 ? -9.553 -8.860 7.864 1.00 93.88 284 ILE A C 1
ATOM 2194 O O . ILE A 1 284 ? -8.793 -9.354 7.027 1.00 93.88 284 ILE A O 1
ATOM 2198 N N . ASP A 1 285 ? -10.067 -7.637 7.730 1.00 91.19 285 ASP A N 1
ATOM 2199 C CA . ASP A 1 285 ? -9.813 -6.788 6.565 1.00 91.19 285 ASP A CA 1
ATOM 2200 C C . ASP A 1 285 ? -8.311 -6.469 6.429 1.00 91.19 285 ASP A C 1
ATOM 2202 O O . ASP A 1 285 ? -7.745 -6.618 5.340 1.00 91.19 285 ASP A O 1
ATOM 2206 N N . ALA A 1 286 ? -7.634 -6.133 7.535 1.00 91.06 286 ALA A N 1
ATOM 2207 C CA . ALA A 1 286 ? -6.189 -5.893 7.568 1.00 91.06 286 ALA A CA 1
ATOM 2208 C C . ALA A 1 286 ? -5.369 -7.132 7.159 1.00 91.06 286 ALA A C 1
ATOM 2210 O O . ALA A 1 286 ? -4.422 -7.015 6.375 1.00 91.06 286 ALA A O 1
ATOM 2211 N N . ILE A 1 287 ? -5.757 -8.328 7.619 1.00 90.50 287 ILE A N 1
ATOM 2212 C CA . ILE A 1 287 ? -5.120 -9.592 7.217 1.00 90.50 287 ILE A CA 1
ATOM 2213 C C . ILE A 1 287 ? -5.289 -9.826 5.710 1.00 90.50 287 ILE A C 1
ATOM 2215 O O . ILE A 1 287 ? -4.309 -10.134 5.030 1.00 90.50 287 ILE A O 1
ATOM 2219 N N . SER A 1 288 ? -6.489 -9.614 5.164 1.00 91.31 288 SER A N 1
ATOM 2220 C CA . SER A 1 288 ? -6.737 -9.804 3.727 1.00 91.31 288 SER A CA 1
ATOM 2221 C C . SER A 1 288 ? -5.891 -8.860 2.857 1.00 91.31 288 SER A C 1
ATOM 2223 O O . SER A 1 288 ? -5.322 -9.267 1.840 1.00 91.31 288 SER A O 1
ATOM 2225 N N . LEU A 1 289 ? -5.732 -7.602 3.285 1.00 89.62 289 LEU A N 1
ATOM 2226 C CA . LEU A 1 289 ? -4.908 -6.615 2.587 1.00 89.62 289 LEU A CA 1
ATOM 2227 C C . LEU A 1 289 ? -3.426 -6.981 2.646 1.00 89.62 289 LEU A C 1
ATOM 2229 O O . LEU A 1 289 ? -2.708 -6.817 1.659 1.00 89.62 289 LEU A O 1
ATOM 2233 N N . LYS A 1 290 ? -2.973 -7.524 3.776 1.00 86.31 290 LYS A N 1
ATOM 2234 C CA . LYS A 1 290 ? -1.611 -8.031 3.938 1.00 86.31 290 LYS A CA 1
ATOM 2235 C C . LYS A 1 290 ? -1.327 -9.200 2.995 1.00 86.31 290 LYS A C 1
ATOM 2237 O O . LYS A 1 290 ? -0.295 -9.193 2.327 1.00 86.31 290 LYS A O 1
ATOM 2242 N N . GLU A 1 291 ? -2.243 -10.159 2.876 1.00 87.00 291 GLU A N 1
ATOM 2243 C CA . GLU A 1 291 ? -2.120 -11.261 1.912 1.00 87.00 291 GLU A CA 1
ATOM 2244 C C . GLU A 1 291 ? -2.072 -10.747 0.467 1.00 87.00 291 GLU A C 1
ATOM 2246 O O . GLU A 1 291 ? -1.209 -11.155 -0.316 1.00 87.00 291 GLU A O 1
ATOM 2251 N N . SER A 1 292 ? -2.934 -9.787 0.117 1.00 86.75 292 SER A N 1
ATOM 2252 C CA . SER A 1 292 ? -2.905 -9.146 -1.201 1.00 86.75 292 SER A CA 1
ATOM 2253 C C . SER A 1 292 ? -1.575 -8.435 -1.471 1.00 86.75 292 SER A C 1
ATOM 2255 O O . SER A 1 292 ? -1.062 -8.506 -2.589 1.00 86.75 292 SER A O 1
ATOM 2257 N N . ALA A 1 293 ? -0.999 -7.764 -0.470 1.00 84.25 293 ALA A N 1
ATOM 2258 C CA . ALA A 1 293 ? 0.298 -7.107 -0.591 1.00 84.25 293 ALA A CA 1
ATOM 2259 C C . ALA A 1 293 ? 1.435 -8.115 -0.813 1.00 84.25 293 ALA A C 1
ATOM 2261 O O . ALA A 1 293 ? 2.305 -7.883 -1.653 1.00 84.25 293 ALA A O 1
ATOM 2262 N N . MET A 1 294 ? 1.403 -9.256 -0.118 1.00 84.69 294 MET A N 1
ATOM 2263 C CA . MET A 1 294 ? 2.379 -10.335 -0.304 1.00 84.69 294 MET A CA 1
ATOM 2264 C C . MET A 1 294 ? 2.288 -10.955 -1.700 1.00 84.69 294 MET A C 1
ATOM 2266 O O . MET A 1 294 ? 3.314 -11.173 -2.342 1.00 84.69 294 MET A O 1
ATOM 2270 N N . ASN A 1 295 ? 1.074 -11.186 -2.204 1.00 84.81 295 ASN A N 1
ATOM 2271 C CA . ASN A 1 295 ? 0.873 -11.713 -3.553 1.00 84.81 295 ASN A CA 1
ATOM 2272 C C . ASN A 1 295 ? 1.388 -10.743 -4.626 1.00 84.81 295 ASN A C 1
ATOM 2274 O O . ASN A 1 295 ? 2.092 -11.165 -5.542 1.00 84.81 295 ASN A O 1
ATOM 2278 N N . ALA A 1 296 ? 1.114 -9.442 -4.479 1.00 84.00 296 ALA A N 1
ATOM 2279 C CA . ALA A 1 296 ? 1.629 -8.420 -5.391 1.00 84.00 296 ALA A CA 1
ATOM 2280 C C . ALA A 1 296 ? 3.166 -8.318 -5.351 1.00 84.00 296 ALA A C 1
ATOM 2282 O O . ALA A 1 296 ? 3.806 -8.144 -6.389 1.00 84.00 296 ALA A O 1
ATOM 2283 N N . ALA A 1 297 ? 3.772 -8.451 -4.165 1.00 81.25 297 ALA A N 1
ATOM 2284 C CA . ALA A 1 297 ? 5.226 -8.480 -4.022 1.00 81.25 297 ALA A CA 1
ATOM 2285 C C . ALA A 1 297 ? 5.839 -9.704 -4.717 1.00 81.25 297 ALA A C 1
ATOM 2287 O O . ALA A 1 297 ? 6.805 -9.556 -5.462 1.00 81.25 297 ALA A O 1
ATOM 2288 N N . ARG A 1 298 ? 5.238 -10.885 -4.543 1.00 83.81 298 ARG A N 1
ATOM 2289 C CA . ARG A 1 298 ? 5.683 -12.121 -5.192 1.00 83.81 298 ARG A CA 1
ATOM 2290 C C . ARG A 1 298 ? 5.603 -12.040 -6.717 1.00 83.81 298 ARG A C 1
ATOM 2292 O O . ARG A 1 298 ? 6.546 -12.428 -7.395 1.00 83.81 298 ARG A O 1
ATOM 2299 N N . GLU A 1 299 ? 4.526 -11.469 -7.261 1.00 84.56 299 GLU A N 1
ATOM 2300 C CA . GLU A 1 299 ? 4.408 -11.252 -8.709 1.00 84.56 299 GLU A CA 1
ATOM 2301 C C . GLU A 1 299 ? 5.536 -10.351 -9.245 1.00 84.56 299 GLU A C 1
ATOM 2303 O O . GLU A 1 299 ? 6.083 -10.599 -10.322 1.00 84.56 299 GLU A O 1
ATOM 2308 N N . ALA A 1 300 ? 5.927 -9.327 -8.481 1.00 82.06 300 ALA A N 1
ATOM 2309 C CA . ALA A 1 300 ? 7.054 -8.478 -8.847 1.00 82.06 300 ALA A CA 1
ATOM 2310 C C . ALA A 1 300 ? 8.394 -9.240 -8.788 1.00 82.06 300 ALA A C 1
ATOM 2312 O O . ALA A 1 300 ? 9.222 -9.060 -9.682 1.00 82.06 300 ALA A O 1
ATOM 2313 N N . GLU A 1 301 ? 8.608 -10.110 -7.791 1.00 83.12 301 GLU A N 1
ATOM 2314 C CA . GLU A 1 301 ? 9.810 -10.960 -7.693 1.00 83.12 301 GLU A CA 1
ATOM 2315 C C . GLU A 1 301 ? 9.936 -11.915 -8.876 1.00 83.12 301 GLU A C 1
ATOM 2317 O O . GLU A 1 301 ? 10.996 -11.982 -9.504 1.00 83.12 301 GLU A O 1
ATOM 2322 N N . ASP A 1 302 ? 8.849 -12.604 -9.221 1.00 84.50 302 ASP A N 1
ATOM 2323 C CA . ASP A 1 302 ? 8.826 -13.617 -10.279 1.00 84.50 302 ASP A CA 1
ATOM 2324 C C . ASP A 1 302 ? 9.160 -13.026 -11.663 1.00 84.50 302 ASP A C 1
ATOM 2326 O O . ASP A 1 302 ? 9.649 -13.723 -12.557 1.00 84.50 302 ASP A O 1
ATOM 2330 N N . ARG A 1 303 ? 8.971 -11.712 -11.847 1.00 84.62 303 ARG A N 1
ATOM 2331 C CA . ARG A 1 303 ? 9.312 -10.987 -13.083 1.00 84.62 303 ARG A CA 1
ATOM 2332 C C . ARG A 1 303 ? 10.791 -10.593 -13.180 1.00 84.62 303 ARG A C 1
ATOM 2334 O O . ARG A 1 303 ? 11.287 -10.376 -14.289 1.00 84.62 303 ARG A O 1
ATOM 2341 N N . ILE A 1 304 ? 11.533 -10.532 -12.069 1.00 82.38 304 ILE A N 1
ATOM 2342 C CA . ILE A 1 304 ? 12.951 -10.123 -12.063 1.00 82.38 304 ILE A CA 1
ATOM 2343 C C . ILE A 1 304 ? 13.823 -11.037 -12.948 1.00 82.38 304 ILE A C 1
ATOM 2345 O O . ILE A 1 304 ? 14.584 -10.500 -13.764 1.00 82.38 304 ILE A O 1
ATOM 2349 N N . PRO A 1 305 ? 13.734 -12.382 -12.862 1.00 84.06 305 PRO A N 1
ATOM 2350 C CA . PRO A 1 305 ? 14.523 -13.272 -13.712 1.00 84.06 305 PRO A CA 1
ATOM 2351 C C . PRO A 1 305 ? 14.223 -13.097 -15.205 1.00 84.06 305 PRO A C 1
ATOM 2353 O O . PRO A 1 305 ? 15.145 -13.132 -16.018 1.00 84.06 305 PRO A O 1
ATOM 2356 N N . SER A 1 306 ? 12.957 -12.857 -15.569 1.00 83.50 306 SER A N 1
ATOM 2357 C CA . SER A 1 306 ? 12.541 -12.618 -16.961 1.00 83.50 306 SER A CA 1
ATOM 2358 C C . SER A 1 306 ? 13.230 -11.380 -17.546 1.00 83.50 306 SER A C 1
ATOM 2360 O O . SER A 1 306 ? 13.850 -11.454 -18.612 1.00 83.50 306 SER A O 1
ATOM 2362 N N . VAL A 1 307 ? 13.219 -10.264 -16.804 1.00 80.69 307 VAL A N 1
ATOM 2363 C CA . VAL A 1 307 ? 13.894 -9.015 -17.200 1.00 80.69 307 VAL A CA 1
ATOM 2364 C C . VAL A 1 307 ? 15.409 -9.205 -17.291 1.00 80.69 307 VAL A C 1
ATOM 2366 O O . VAL A 1 307 ? 16.032 -8.766 -18.259 1.00 80.69 307 VAL A O 1
ATOM 2369 N N . GLN A 1 308 ? 16.020 -9.896 -16.324 1.00 82.50 308 GLN A N 1
ATOM 2370 C CA . GLN A 1 308 ? 17.457 -10.188 -16.353 1.00 82.50 308 GLN A CA 1
ATOM 2371 C C . GLN A 1 308 ? 17.844 -11.055 -17.557 1.00 82.50 308 GLN A C 1
ATOM 2373 O O . GLN A 1 308 ? 18.845 -10.776 -18.216 1.00 82.50 308 GLN A O 1
ATOM 2378 N N . ALA A 1 309 ? 17.034 -12.064 -17.886 1.00 82.56 309 ALA A N 1
ATOM 2379 C CA . ALA A 1 309 ? 17.244 -12.903 -19.058 1.00 82.56 309 ALA A CA 1
ATOM 2380 C C . ALA A 1 309 ? 17.088 -12.108 -20.364 1.00 82.56 309 ALA A C 1
ATOM 2382 O O . ALA A 1 309 ? 17.858 -12.323 -21.298 1.00 82.56 309 ALA A O 1
ATOM 2383 N N . ALA A 1 310 ? 16.132 -11.176 -20.438 1.00 79.69 310 ALA A N 1
ATOM 2384 C CA . ALA A 1 310 ? 15.961 -10.298 -21.595 1.00 79.69 310 ALA A CA 1
ATOM 2385 C C . ALA A 1 310 ? 17.176 -9.383 -21.808 1.00 79.69 310 ALA A C 1
ATOM 2387 O O . ALA A 1 310 ? 17.708 -9.332 -22.914 1.00 79.69 310 ALA A O 1
ATOM 2388 N N . ILE A 1 311 ? 17.678 -8.746 -20.744 1.00 78.31 311 ILE A N 1
ATOM 2389 C CA . ILE A 1 311 ? 18.905 -7.934 -20.798 1.00 78.31 311 ILE A CA 1
ATOM 2390 C C . ILE A 1 311 ? 20.105 -8.789 -21.226 1.00 78.31 311 ILE A C 1
ATOM 2392 O O . ILE A 1 311 ? 20.873 -8.374 -22.091 1.00 78.31 311 ILE A O 1
ATOM 2396 N N . GLY A 1 312 ? 20.242 -10.000 -20.675 1.00 77.75 312 GLY A N 1
ATOM 2397 C CA . GLY A 1 312 ? 21.320 -10.921 -21.037 1.00 77.75 312 GLY A CA 1
ATOM 2398 C C . GLY A 1 312 ? 21.295 -11.345 -22.510 1.00 77.75 312 GLY A C 1
ATOM 2399 O O . GLY A 1 312 ? 22.353 -11.434 -23.131 1.00 77.75 312 GLY A O 1
ATOM 2400 N N . ARG A 1 313 ? 20.104 -11.556 -23.093 1.00 78.19 313 ARG A N 1
ATOM 2401 C CA . ARG A 1 313 ? 19.953 -11.834 -24.533 1.00 78.19 313 ARG A CA 1
ATOM 2402 C C . ARG A 1 313 ? 20.429 -10.660 -25.385 1.00 78.19 313 ARG A C 1
ATOM 2404 O O . ARG A 1 313 ? 21.232 -10.876 -26.282 1.00 78.19 313 ARG A O 1
ATOM 2411 N N . ILE A 1 314 ? 20.041 -9.431 -25.039 1.00 74.44 314 ILE A N 1
ATOM 2412 C CA . ILE A 1 314 ? 20.472 -8.238 -25.783 1.00 74.44 314 ILE A CA 1
ATOM 2413 C C . ILE A 1 314 ? 21.992 -8.060 -25.688 1.00 74.44 314 ILE A C 1
ATOM 2415 O O . ILE A 1 314 ? 22.644 -7.811 -26.697 1.00 74.44 314 ILE A O 1
ATOM 2419 N N . GLU A 1 315 ? 22.589 -8.234 -24.502 1.00 76.88 315 GLU A N 1
ATOM 2420 C CA . GLU A 1 315 ? 24.049 -8.172 -24.338 1.00 76.88 315 GLU A CA 1
ATOM 2421 C C . GLU A 1 315 ? 24.775 -9.234 -25.188 1.00 76.88 315 GLU A C 1
ATOM 2423 O O . GLU A 1 315 ? 25.866 -8.970 -25.701 1.00 76.88 315 GLU A O 1
ATOM 2428 N N . ALA A 1 316 ? 24.190 -10.425 -25.357 1.00 80.25 316 ALA A N 1
ATOM 2429 C CA . ALA A 1 316 ? 24.727 -11.463 -26.234 1.00 80.25 316 ALA A CA 1
ATOM 2430 C C . ALA A 1 316 ? 24.606 -11.073 -27.717 1.00 80.25 316 ALA A C 1
ATOM 2432 O O . ALA A 1 316 ? 25.609 -11.128 -28.429 1.00 80.25 316 ALA A O 1
ATOM 2433 N N . THR A 1 317 ? 23.435 -10.596 -28.153 1.00 74.50 317 THR A N 1
ATOM 2434 C CA . THR A 1 317 ? 23.190 -10.114 -29.523 1.00 74.50 317 THR A CA 1
ATOM 2435 C C . THR A 1 317 ? 24.149 -8.975 -29.886 1.00 74.50 317 THR A C 1
ATOM 2437 O O . THR A 1 317 ? 24.784 -9.010 -30.938 1.00 74.50 317 THR A O 1
ATOM 2440 N N . LEU A 1 318 ? 24.360 -8.007 -28.986 1.00 73.38 318 LEU A N 1
ATOM 2441 C CA . LEU A 1 318 ? 25.320 -6.915 -29.190 1.00 73.38 318 LEU A CA 1
ATOM 2442 C C . LEU A 1 318 ? 26.760 -7.417 -29.331 1.00 73.38 318 LEU A C 1
ATOM 2444 O O . LEU A 1 318 ? 27.482 -6.969 -30.219 1.00 73.38 318 LEU A O 1
ATOM 2448 N N . LYS A 1 319 ? 27.184 -8.371 -28.492 1.00 78.25 319 LYS A N 1
ATOM 2449 C CA . LYS A 1 319 ? 28.523 -8.977 -28.593 1.00 78.25 319 LYS A CA 1
ATOM 2450 C C . LYS A 1 319 ? 28.723 -9.736 -29.902 1.00 78.25 319 LYS A C 1
ATOM 2452 O O . LYS A 1 319 ? 29.849 -9.792 -30.387 1.00 78.25 319 LYS A O 1
ATOM 2457 N N . GLU A 1 320 ? 27.677 -10.345 -30.456 1.00 75.94 320 GLU A N 1
ATOM 2458 C CA . GLU A 1 320 ? 27.748 -10.987 -31.770 1.00 75.94 320 GLU A CA 1
ATOM 2459 C C . GLU A 1 320 ? 27.883 -9.962 -32.898 1.00 75.94 320 GLU A C 1
ATOM 2461 O O . GLU A 1 320 ? 28.754 -10.137 -33.751 1.00 75.94 320 GLU A O 1
ATOM 2466 N N . ILE A 1 321 ? 27.109 -8.871 -32.863 1.00 70.25 321 ILE A N 1
ATOM 2467 C CA . ILE A 1 321 ? 27.201 -7.779 -33.848 1.00 70.25 321 ILE A CA 1
ATOM 2468 C C . ILE A 1 321 ? 28.613 -7.171 -33.832 1.00 70.25 321 ILE A C 1
ATOM 2470 O O . ILE A 1 321 ? 29.248 -7.066 -34.879 1.00 70.25 321 ILE A O 1
ATOM 2474 N N . MET A 1 322 ? 29.163 -6.898 -32.641 1.00 70.88 322 MET A N 1
ATOM 2475 C CA . MET A 1 322 ? 30.532 -6.382 -32.470 1.00 70.88 322 MET A CA 1
ATOM 2476 C C . MET A 1 322 ? 31.626 -7.297 -33.039 1.00 70.88 322 MET A C 1
ATOM 2478 O O . MET A 1 322 ? 32.718 -6.825 -33.339 1.00 70.88 322 MET A O 1
ATOM 2482 N N . LYS A 1 323 ? 31.380 -8.611 -33.138 1.00 76.00 323 LYS A N 1
ATOM 2483 C CA . LYS A 1 323 ? 32.351 -9.576 -33.680 1.00 76.00 323 LYS A CA 1
ATOM 2484 C C . LYS A 1 323 ? 32.284 -9.704 -35.198 1.00 76.00 323 LYS A C 1
ATOM 2486 O O . LYS A 1 323 ? 33.283 -10.086 -35.801 1.00 76.00 323 LYS A O 1
ATOM 2491 N N . LYS A 1 324 ? 31.111 -9.484 -35.797 1.00 67.44 324 LYS A N 1
ATOM 2492 C CA . LYS A 1 324 ? 30.865 -9.732 -37.225 1.00 67.44 324 LYS A CA 1
ATOM 2493 C C . LYS A 1 324 ? 31.107 -8.509 -38.107 1.00 67.44 324 LYS A C 1
ATOM 2495 O O . LYS A 1 324 ? 31.375 -8.689 -39.291 1.00 67.44 324 LYS A O 1
ATOM 2500 N N . HIS A 1 325 ? 31.011 -7.298 -37.558 1.00 58.75 325 HIS A N 1
ATOM 2501 C CA . HIS A 1 325 ? 31.020 -6.070 -38.347 1.00 58.75 325 HIS A CA 1
ATOM 2502 C C . HIS A 1 325 ? 31.968 -4.998 -37.790 1.00 58.75 325 HIS A C 1
ATOM 2504 O O . HIS A 1 325 ? 32.032 -4.766 -36.585 1.00 58.75 325 HIS A O 1
ATOM 2510 N N . ASP A 1 326 ? 32.665 -4.307 -38.702 1.00 56.47 326 ASP A N 1
ATOM 2511 C CA . ASP A 1 326 ? 33.355 -3.034 -38.433 1.00 56.47 326 ASP A CA 1
ATOM 2512 C C . ASP A 1 326 ? 32.394 -1.825 -38.433 1.00 56.47 326 ASP A C 1
ATOM 2514 O O . ASP A 1 326 ? 32.800 -0.712 -38.108 1.00 56.47 326 ASP A O 1
ATOM 2518 N N . SER A 1 327 ? 31.120 -2.047 -38.767 1.00 55.31 327 SER A N 1
ATOM 2519 C CA . SER A 1 327 ? 30.034 -1.063 -38.837 1.00 55.31 327 SER A CA 1
ATOM 2520 C C . SER A 1 327 ? 28.894 -1.410 -37.854 1.00 55.31 327 SER A C 1
ATOM 2522 O O . SER A 1 327 ? 28.805 -2.544 -37.384 1.00 55.31 327 SER A O 1
ATOM 2524 N N . GLY A 1 328 ? 28.063 -0.426 -37.476 1.00 63.28 328 GLY A N 1
ATOM 2525 C CA . GLY A 1 328 ? 26.994 -0.579 -36.463 1.00 63.28 328 GLY A CA 1
ATOM 2526 C C . GLY A 1 328 ? 27.389 -0.197 -35.022 1.00 63.28 328 GLY A C 1
ATOM 2527 O O . GLY A 1 328 ? 26.672 -0.486 -34.056 1.00 63.28 328 GLY A O 1
ATOM 2528 N N . ARG A 1 329 ? 28.558 0.438 -34.847 1.00 72.06 329 ARG A N 1
ATOM 2529 C CA . ARG A 1 329 ? 29.131 0.837 -33.545 1.00 72.06 329 ARG A CA 1
ATOM 2530 C C . ARG A 1 329 ? 28.294 1.893 -32.820 1.00 72.06 329 ARG A C 1
ATOM 2532 O O . ARG A 1 329 ? 28.136 1.814 -31.603 1.00 72.06 329 ARG A O 1
ATOM 2539 N N . GLY A 1 330 ? 27.714 2.835 -33.555 1.00 70.88 330 GLY A N 1
ATOM 2540 C CA . GLY A 1 330 ? 26.749 3.809 -33.063 1.00 70.88 330 GLY A CA 1
ATOM 2541 C C . GLY A 1 330 ? 25.476 3.151 -32.556 1.00 70.88 330 GLY A C 1
ATOM 2542 O O . GLY A 1 330 ? 25.045 3.425 -31.434 1.00 70.88 330 GLY A O 1
ATOM 2543 N N . THR A 1 331 ? 24.910 2.227 -33.331 1.00 72.50 331 THR A N 1
ATOM 2544 C CA . THR A 1 331 ? 23.744 1.447 -32.896 1.00 72.50 331 THR A CA 1
ATOM 2545 C C . THR A 1 331 ? 24.035 0.677 -31.603 1.00 72.50 331 THR A C 1
ATOM 2547 O O . THR A 1 331 ? 23.263 0.765 -30.643 1.00 72.50 331 THR A O 1
ATOM 2550 N N . ILE A 1 332 ? 25.184 -0.001 -31.519 1.00 73.12 332 ILE A N 1
ATOM 2551 C CA . ILE A 1 332 ? 25.626 -0.703 -30.304 1.00 73.12 332 ILE A CA 1
ATOM 2552 C C . ILE A 1 332 ? 25.779 0.265 -29.125 1.00 73.12 332 ILE A C 1
ATOM 2554 O O . ILE A 1 332 ? 25.259 -0.010 -28.041 1.00 73.12 332 ILE A O 1
ATOM 2558 N N . PHE A 1 333 ? 26.436 1.410 -29.332 1.00 80.25 333 PHE A N 1
ATOM 2559 C CA . PHE A 1 333 ? 26.633 2.428 -28.302 1.00 80.25 333 PHE A CA 1
ATOM 2560 C C . PHE A 1 333 ? 25.297 2.913 -27.732 1.00 80.25 333 PHE A C 1
ATOM 2562 O O . PHE A 1 333 ? 25.123 2.936 -26.513 1.00 80.25 333 PHE A O 1
ATOM 2569 N N . PHE A 1 334 ? 24.325 3.237 -28.590 1.00 78.06 334 PHE A N 1
ATOM 2570 C CA . PHE A 1 334 ? 23.006 3.702 -28.159 1.00 78.06 334 PHE A CA 1
ATOM 2571 C C . PHE A 1 334 ? 22.191 2.609 -27.453 1.00 78.06 334 PHE A C 1
ATOM 2573 O O . PHE A 1 334 ? 21.551 2.899 -26.442 1.00 78.06 334 PHE A O 1
ATOM 2580 N N . ILE A 1 335 ? 22.225 1.357 -27.922 1.00 74.44 335 ILE A N 1
ATOM 2581 C CA . ILE A 1 335 ? 21.536 0.246 -27.241 1.00 74.44 335 ILE A CA 1
ATOM 2582 C C . ILE A 1 335 ? 22.180 -0.017 -25.871 1.00 74.44 335 ILE A C 1
ATOM 2584 O O . ILE A 1 335 ? 21.473 -0.157 -24.874 1.00 74.44 335 ILE A O 1
ATOM 2588 N N . GLN A 1 336 ? 23.511 -0.032 -25.779 1.00 77.06 336 GLN A N 1
ATOM 2589 C CA . GLN A 1 336 ? 24.224 -0.267 -24.521 1.00 77.06 336 GLN A CA 1
ATOM 2590 C C . GLN A 1 336 ? 24.022 0.876 -23.517 1.00 77.06 336 GLN A C 1
ATOM 2592 O O . GLN A 1 336 ? 23.829 0.645 -22.321 1.00 77.06 336 GLN A O 1
ATOM 2597 N N . ALA A 1 337 ? 24.014 2.113 -24.005 1.00 78.06 337 ALA A N 1
ATOM 2598 C CA . ALA A 1 337 ? 23.628 3.297 -23.255 1.00 78.06 337 ALA A CA 1
ATOM 2599 C C . ALA A 1 337 ? 22.229 3.172 -22.637 1.00 78.06 337 ALA A C 1
ATOM 2601 O O . ALA A 1 337 ? 22.062 3.453 -21.449 1.00 78.06 337 ALA A O 1
ATOM 2602 N N . GLU A 1 338 ? 21.242 2.752 -23.429 1.00 75.88 338 GLU A N 1
ATOM 2603 C CA . GLU A 1 338 ? 19.872 2.559 -22.956 1.00 75.88 338 GLU A CA 1
ATOM 2604 C C . GLU A 1 338 ? 19.775 1.397 -21.971 1.00 75.88 338 GLU A C 1
ATOM 2606 O O . GLU A 1 338 ? 19.153 1.548 -20.926 1.00 75.88 338 GLU A O 1
ATOM 2611 N N . LEU A 1 339 ? 20.440 0.269 -22.227 1.00 72.75 339 LEU A N 1
ATOM 2612 C CA . LEU A 1 339 ? 20.500 -0.846 -21.278 1.00 72.75 339 LEU A CA 1
ATOM 2613 C C . LEU A 1 339 ? 21.065 -0.415 -19.923 1.00 72.75 339 LEU A C 1
ATOM 2615 O O . LEU A 1 339 ? 20.524 -0.781 -18.882 1.00 72.75 339 LEU A O 1
ATOM 2619 N N . ASN A 1 340 ? 22.136 0.377 -19.918 1.00 75.50 340 ASN A N 1
ATOM 2620 C CA . ASN A 1 340 ? 22.734 0.883 -18.686 1.00 75.50 340 ASN A CA 1
ATOM 2621 C C . ASN A 1 340 ? 21.792 1.823 -17.931 1.00 75.50 340 ASN A C 1
ATOM 2623 O O . ASN A 1 340 ? 21.760 1.795 -16.703 1.00 75.50 340 ASN A O 1
ATOM 2627 N N . GLU A 1 341 ? 21.017 2.637 -18.642 1.00 77.38 341 GLU A N 1
ATOM 2628 C CA . GLU A 1 341 ? 19.979 3.472 -18.047 1.00 77.38 341 GLU A CA 1
ATOM 2629 C C . GLU A 1 341 ? 18.853 2.622 -17.449 1.00 77.38 341 GLU A C 1
ATOM 2631 O O . GLU A 1 341 ? 18.551 2.759 -16.267 1.00 77.38 341 GLU A O 1
ATOM 2636 N N . GLN A 1 342 ? 18.331 1.650 -18.198 1.00 70.50 342 GLN A N 1
ATOM 2637 C CA . GLN A 1 342 ? 17.308 0.715 -17.722 1.00 70.50 342 GLN A CA 1
ATOM 2638 C C . GLN A 1 342 ? 17.780 -0.109 -16.507 1.00 70.50 342 GLN A C 1
ATOM 2640 O O . GLN A 1 342 ? 17.020 -0.349 -15.569 1.00 70.50 342 GLN A O 1
ATOM 2645 N N . ARG A 1 343 ? 19.069 -0.474 -16.445 1.00 70.31 343 ARG A N 1
ATOM 2646 C CA . ARG A 1 343 ? 19.675 -1.141 -15.277 1.00 70.31 343 ARG A CA 1
ATOM 2647 C C . ARG A 1 343 ? 19.680 -0.287 -14.015 1.00 70.31 343 ARG A C 1
ATOM 2649 O O . ARG A 1 343 ? 19.638 -0.861 -12.929 1.00 70.31 343 ARG A O 1
ATOM 2656 N N . LYS A 1 344 ? 19.715 1.045 -14.123 1.00 73.69 344 LYS A N 1
ATOM 2657 C CA . LYS A 1 344 ? 19.619 1.935 -12.951 1.00 73.69 344 LYS A CA 1
ATOM 2658 C C . LYS A 1 344 ? 18.235 1.875 -1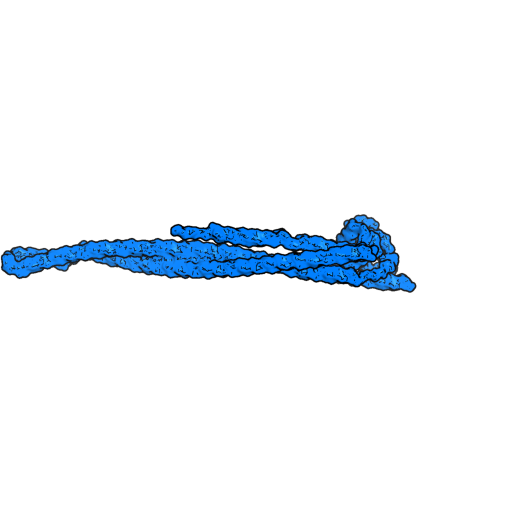2.307 1.00 73.69 344 LYS A C 1
ATOM 2660 O O . LYS A 1 344 ? 18.130 2.044 -11.097 1.00 73.69 344 LYS A O 1
ATOM 2665 N N . PHE A 1 345 ? 17.202 1.608 -13.103 1.00 67.31 345 PHE A N 1
ATOM 2666 C CA . PHE A 1 345 ? 15.811 1.533 -12.652 1.00 67.31 345 PHE A CA 1
ATOM 2667 C C . PHE A 1 345 ? 15.376 0.123 -12.235 1.00 67.31 345 PHE A C 1
ATOM 2669 O O . PHE A 1 345 ? 14.269 -0.055 -11.732 1.00 67.31 345 PHE A O 1
ATOM 2676 N N . LEU A 1 346 ? 16.246 -0.883 -12.383 1.00 67.12 346 LEU A N 1
ATOM 2677 C CA . LEU A 1 346 ? 15.964 -2.232 -11.904 1.00 67.12 346 LEU A CA 1
ATOM 2678 C C . LEU A 1 346 ? 15.801 -2.221 -10.365 1.00 67.12 346 LEU A C 1
ATOM 2680 O O . LEU A 1 346 ? 16.732 -1.802 -9.671 1.00 67.12 346 LEU A O 1
ATOM 2684 N N . PRO A 1 347 ? 14.673 -2.706 -9.801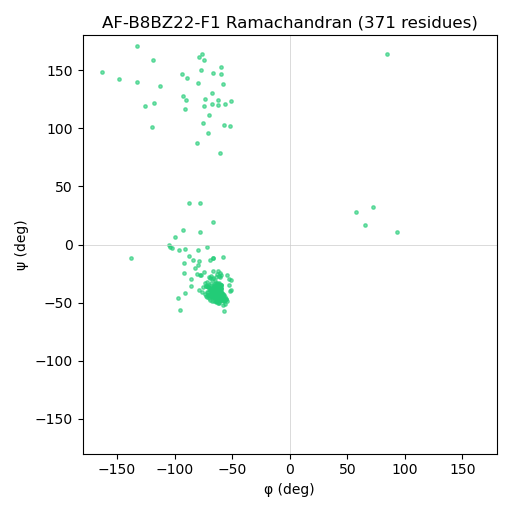 1.00 62.91 347 PRO A N 1
ATOM 2685 C CA . PRO A 1 347 ? 14.248 -2.428 -8.419 1.00 62.91 347 PRO A CA 1
ATOM 2686 C C . PRO A 1 347 ? 15.094 -2.977 -7.255 1.00 62.91 347 PRO A C 1
ATOM 2688 O O . PRO A 1 347 ? 14.574 -3.055 -6.144 1.00 62.91 347 PRO A O 1
ATOM 2691 N N . LYS A 1 348 ? 16.371 -3.348 -7.428 1.00 60.53 348 LYS A N 1
ATOM 2692 C CA . LYS A 1 348 ? 17.181 -3.999 -6.373 1.00 60.53 348 LYS A CA 1
ATOM 2693 C C . LYS A 1 348 ? 17.161 -3.260 -5.024 1.00 60.53 348 LYS A C 1
ATOM 2695 O O . LYS A 1 348 ? 17.264 -3.906 -3.990 1.00 60.53 348 LYS A O 1
ATOM 2700 N N . SER A 1 349 ? 17.020 -1.934 -5.017 1.00 54.81 349 SER A N 1
ATOM 2701 C CA . SER A 1 349 ? 16.910 -1.125 -3.796 1.00 54.81 349 SER A CA 1
ATOM 2702 C C . SER A 1 349 ? 15.467 -0.907 -3.324 1.00 54.81 349 SER A C 1
ATOM 2704 O O . SER A 1 349 ? 15.206 -0.995 -2.129 1.00 54.81 349 SER A O 1
ATOM 2706 N N . GLN A 1 350 ? 14.517 -0.646 -4.226 1.00 51.59 350 GLN A N 1
ATOM 2707 C CA . GLN A 1 350 ? 13.133 -0.325 -3.846 1.00 51.59 350 GLN A CA 1
ATOM 2708 C C . GLN A 1 350 ? 12.345 -1.561 -3.399 1.00 51.59 350 GLN A C 1
ATOM 2710 O O . GLN A 1 350 ? 11.577 -1.490 -2.443 1.00 51.59 350 GLN A O 1
ATOM 2715 N N . PHE A 1 351 ? 12.591 -2.704 -4.040 1.00 50.34 351 PHE A N 1
ATOM 2716 C CA . PHE A 1 351 ? 11.925 -3.961 -3.729 1.00 50.34 351 PHE A CA 1
ATOM 2717 C C . PHE A 1 351 ? 12.400 -4.546 -2.388 1.00 50.34 351 PHE A C 1
ATOM 2719 O O . PHE A 1 351 ? 11.581 -4.867 -1.537 1.00 50.34 351 PHE A O 1
ATOM 2726 N N . VAL A 1 352 ? 13.714 -4.564 -2.132 1.00 55.09 352 VAL A N 1
ATOM 2727 C CA . VAL A 1 352 ? 14.280 -5.022 -0.846 1.00 55.09 352 VAL A CA 1
ATOM 2728 C C . VAL A 1 352 ? 13.824 -4.135 0.316 1.00 55.09 352 VAL A C 1
ATOM 2730 O O . VAL A 1 352 ? 13.623 -4.621 1.424 1.00 55.09 352 VAL A O 1
ATOM 2733 N N . VAL A 1 353 ? 13.635 -2.832 0.089 1.00 54.03 353 VAL A N 1
ATOM 2734 C CA . VAL A 1 353 ? 13.103 -1.918 1.112 1.00 54.03 353 VAL A CA 1
ATOM 2735 C C . VAL A 1 353 ? 11.611 -2.157 1.358 1.00 54.03 353 VAL A C 1
ATOM 2737 O O . VAL A 1 353 ? 11.198 -2.154 2.514 1.00 54.03 353 VAL A O 1
ATOM 2740 N N . ALA A 1 354 ? 10.807 -2.401 0.318 1.00 50.50 354 ALA A N 1
ATOM 2741 C CA . ALA A 1 354 ? 9.392 -2.750 0.463 1.00 50.50 354 ALA A CA 1
ATOM 2742 C C . ALA A 1 354 ? 9.203 -4.118 1.147 1.00 50.50 354 ALA A C 1
ATOM 2744 O O . ALA A 1 354 ? 8.397 -4.228 2.067 1.00 50.50 354 ALA A O 1
ATOM 2745 N N . GLN A 1 355 ? 10.010 -5.117 0.779 1.00 54.81 355 GLN A N 1
ATOM 2746 C CA . GLN A 1 355 ? 10.068 -6.437 1.410 1.00 54.81 355 GLN A CA 1
ATOM 2747 C C . GLN A 1 355 ? 10.480 -6.334 2.880 1.00 54.81 355 GLN A C 1
ATOM 2749 O O . GLN A 1 355 ? 9.760 -6.819 3.742 1.00 54.81 355 GLN A O 1
ATOM 2754 N N . LYS A 1 356 ? 11.559 -5.605 3.197 1.00 58.25 356 LYS A N 1
ATOM 2755 C CA . LYS A 1 356 ? 11.972 -5.365 4.589 1.00 58.25 356 LYS A CA 1
ATOM 2756 C C . LYS A 1 356 ? 10.932 -4.596 5.395 1.00 58.25 356 LYS A C 1
ATOM 2758 O O . LYS A 1 356 ? 10.781 -4.862 6.580 1.00 58.25 356 LYS A O 1
ATOM 2763 N N . LYS A 1 357 ? 10.213 -3.644 4.790 1.00 57.38 357 LYS A N 1
ATOM 2764 C CA . LYS A 1 357 ? 9.101 -2.946 5.456 1.00 57.38 357 LYS A CA 1
ATOM 2765 C C . LYS A 1 357 ? 7.926 -3.887 5.725 1.00 57.38 357 LYS A C 1
ATOM 2767 O O . LYS A 1 357 ? 7.385 -3.856 6.826 1.00 57.38 357 LYS A O 1
ATOM 2772 N N . ALA A 1 358 ? 7.572 -4.742 4.768 1.00 50.47 358 ALA A N 1
ATOM 2773 C CA . ALA A 1 358 ? 6.535 -5.754 4.939 1.00 50.47 358 ALA A CA 1
ATOM 2774 C C . ALA A 1 358 ? 6.927 -6.798 6.006 1.00 50.47 358 ALA A C 1
ATOM 2776 O O . ALA A 1 358 ? 6.137 -7.090 6.898 1.00 50.47 358 ALA A O 1
ATOM 2777 N N . GLU A 1 359 ? 8.167 -7.293 5.987 1.00 53.34 359 GLU A N 1
ATOM 2778 C CA . GLU A 1 359 ? 8.731 -8.208 6.992 1.00 53.34 359 GLU A CA 1
ATOM 2779 C C . GLU A 1 359 ? 8.834 -7.572 8.386 1.00 53.34 359 GLU A C 1
ATOM 2781 O O . GLU A 1 359 ? 8.556 -8.227 9.394 1.00 53.34 359 GLU A O 1
ATOM 2786 N N . ALA A 1 360 ? 9.186 -6.286 8.470 1.00 57.91 360 ALA A N 1
ATOM 2787 C CA . ALA A 1 360 ? 9.217 -5.546 9.728 1.00 57.91 360 ALA A CA 1
ATOM 2788 C C . ALA A 1 360 ? 7.807 -5.350 10.307 1.00 57.91 360 ALA A C 1
ATOM 2790 O O . ALA A 1 360 ? 7.613 -5.558 11.503 1.00 57.91 360 ALA A O 1
ATOM 2791 N N . ALA A 1 361 ? 6.816 -5.032 9.467 1.00 51.03 361 ALA A N 1
ATOM 2792 C CA . ALA A 1 361 ? 5.415 -4.963 9.879 1.00 51.03 361 ALA A CA 1
ATOM 2793 C C . ALA A 1 361 ? 4.899 -6.331 10.369 1.00 51.03 361 ALA A C 1
ATOM 2795 O O . ALA A 1 361 ? 4.195 -6.409 11.374 1.00 51.03 361 ALA A O 1
ATOM 2796 N N . ILE A 1 362 ? 5.314 -7.429 9.721 1.00 52.12 362 ILE A N 1
ATOM 2797 C CA . ILE A 1 362 ? 5.021 -8.801 10.167 1.00 52.12 362 ILE A CA 1
ATOM 2798 C C . ILE A 1 362 ? 5.633 -9.072 11.545 1.00 52.12 362 ILE A C 1
ATOM 2800 O O . ILE A 1 362 ? 4.932 -9.528 12.448 1.00 52.12 362 ILE A O 1
ATOM 2804 N N . SER A 1 363 ? 6.917 -8.765 11.717 1.00 49.94 363 SER A N 1
ATOM 2805 C CA . SER A 1 363 ? 7.647 -9.035 12.958 1.00 49.94 363 SER A CA 1
ATOM 2806 C C . SER A 1 363 ? 7.078 -8.245 14.137 1.00 49.94 363 SER A C 1
ATOM 2808 O O . SER A 1 363 ? 6.936 -8.798 15.221 1.00 49.94 363 SER A O 1
ATOM 2810 N N . GLN A 1 364 ? 6.673 -6.992 13.915 1.00 52.62 364 GLN A N 1
ATOM 2811 C CA . GLN A 1 364 ? 6.044 -6.156 14.941 1.00 52.62 364 GLN A CA 1
ATOM 2812 C C . GLN A 1 364 ? 4.651 -6.667 15.346 1.00 52.62 364 GLN A C 1
ATOM 2814 O O . GLN A 1 364 ? 4.366 -6.724 16.541 1.00 52.62 364 GLN A O 1
ATOM 2819 N N . SER A 1 365 ? 3.833 -7.121 14.384 1.00 42.84 365 SER A N 1
ATOM 2820 C CA . SER A 1 365 ? 2.492 -7.676 14.652 1.00 42.84 365 SER A CA 1
ATOM 2821 C C . SER A 1 365 ? 2.506 -9.006 15.425 1.00 42.84 365 SER A C 1
ATOM 2823 O O . SER A 1 365 ? 1.587 -9.294 16.184 1.00 42.84 365 SER A O 1
ATOM 2825 N N . LEU A 1 366 ? 3.562 -9.816 15.274 1.00 39.59 366 LEU A N 1
ATOM 2826 C CA . LEU A 1 366 ? 3.713 -11.090 15.992 1.00 39.59 366 LEU A CA 1
ATOM 2827 C C . LEU A 1 366 ? 4.233 -10.907 17.424 1.00 39.59 366 LEU A C 1
ATOM 2829 O O . LEU A 1 366 ? 3.973 -11.744 18.283 1.00 39.59 366 LEU A O 1
ATOM 2833 N N . THR A 1 367 ? 4.950 -9.815 17.696 1.00 43.81 367 THR A N 1
ATOM 2834 C CA . THR A 1 367 ? 5.466 -9.495 19.036 1.00 43.81 367 THR A CA 1
ATOM 2835 C C . THR A 1 367 ? 4.491 -8.706 19.911 1.00 43.81 367 THR A C 1
ATOM 2837 O O . THR A 1 367 ? 4.756 -8.551 21.099 1.00 43.81 367 THR A O 1
ATOM 2840 N N . SER A 1 368 ? 3.385 -8.201 19.354 1.00 38.81 368 SER A N 1
ATOM 2841 C CA . SER A 1 368 ? 2.401 -7.389 20.083 1.00 38.81 368 SER A CA 1
ATOM 2842 C C . SER A 1 368 ? 1.163 -8.157 20.545 1.00 38.81 368 SER A C 1
ATOM 2844 O O . SER A 1 368 ? 0.241 -7.527 21.049 1.00 38.81 368 SER A O 1
ATOM 2846 N N . VAL A 1 369 ? 1.110 -9.486 20.386 1.00 37.03 369 VAL A N 1
ATOM 2847 C CA . VAL A 1 369 ? 0.039 -10.302 20.980 1.00 37.03 369 VAL A CA 1
ATOM 2848 C C . VAL A 1 369 ? 0.260 -10.326 22.498 1.00 37.03 369 VAL A C 1
ATOM 2850 O O . VAL A 1 369 ? 1.247 -10.922 22.942 1.00 37.03 369 VAL A O 1
ATOM 2853 N N . PRO A 1 370 ? -0.607 -9.701 23.316 1.00 39.31 370 PRO A N 1
ATOM 2854 C CA . PRO A 1 370 ? -0.506 -9.814 24.759 1.00 39.31 370 PRO A CA 1
ATOM 2855 C C . PRO A 1 370 ? -0.837 -11.262 25.114 1.00 39.31 370 PRO A C 1
ATOM 2857 O O . PRO A 1 370 ? -1.912 -11.768 24.791 1.00 39.31 370 PRO A O 1
ATOM 2860 N N . THR A 1 371 ? 0.098 -11.960 25.752 1.00 35.75 371 THR A N 1
ATOM 2861 C CA . THR A 1 371 ? -0.195 -13.244 26.392 1.00 35.75 371 THR A CA 1
ATOM 2862 C C . THR A 1 371 ? -1.339 -13.036 27.387 1.00 35.75 371 THR A C 1
ATOM 2864 O O . THR A 1 371 ? -1.172 -12.217 28.297 1.00 35.75 371 THR A O 1
ATOM 2867 N N . PRO A 1 372 ? -2.480 -13.738 27.240 1.00 35.34 372 PRO A N 1
ATOM 2868 C CA . PRO A 1 372 ? -3.585 -13.607 28.178 1.00 35.34 372 PRO A CA 1
ATOM 2869 C C . PRO A 1 372 ? -3.092 -14.063 29.554 1.00 35.34 372 PRO A C 1
ATOM 2871 O O . PRO A 1 372 ? -2.594 -15.183 29.691 1.00 35.34 372 PRO A O 1
ATOM 2874 N N . SER A 1 373 ? -3.154 -13.156 30.530 1.00 36.75 373 SER A N 1
ATOM 2875 C CA . SER A 1 373 ? -2.847 -13.423 31.940 1.00 36.75 373 SER A CA 1
ATOM 2876 C C . SER A 1 373 ? -4.126 -13.665 32.723 1.00 36.75 373 SER A C 1
ATOM 2878 O O . SER A 1 373 ? -5.105 -12.935 32.448 1.00 36.75 373 SER A O 1
#

Sequence (373 aa):
MEDTDALAKLSELRKKSFRDQAIFILDSSDAGNDIEKCNTVRNMMQQCGDAHLKGDEIVLDDFTAHRMLEASNTPCTSTELRAFMESIHGKNSRAKISLAELLMIHFGYDWRELISSLGCLFAEEKRAREELDVAKAELNRLTESAQNAARAAEAAHQAEIVAIREEVDAEKAVEIAGQAEASSCDLVETEKKALEILTAQEEMAKRKRDDLEAIVTDSSKGIVARNKANAELAILKSENSLGLRTERIKRASLLKRMNDTRSKSKQATVEADNALEGAKKTRIDAISLKESAMNAAREAEDRIPSVQAAIGRIEATLKEIMKKHDSGRGTIFFIQAELNEQRKFLPKSQFVVAQKKAEAAISQSLTSVPTPS

Secondary structure (DSSP, 8-state):
-HHHHHHHHHHHHHTS-HHHHHHHHHHHSGGGG-HHHHHHHHHHHHHHHHHHTTSS-SSB-HHHHHHHHHHTT----HHHHHHHHHHHH-TT--PPBPHHHHHHHHHT--HHHHHHT-----SHHHHHHHHHHHHHHHHHHHHHHHHHHHHHHHHHHHHHHHHHHHHHHHHHHHHHHHHHHHHHHHHHHHHHHHHHHHHHHHHHHHHHHHHHHHHHH-TTS-HHHHHHHHHHHHHHHHS--HHHHHHHHHHHHHHHHHHHHHHHHHHHHHHHHHHHHHHHHHHHHHHHHHHHHHHHHHHHHHHHHHHHHHHHHHHHHHHHHHHH-SS-HHHHHHHHHHHHHHHHTSSTTHHHHHHHHHHHHHHHHHH--PPP-

Nearest PDB structures (foldseek):
  5xg2-assembly1_A  TM=6.005E-01  e=3.737E-02  Pyrococcus yayanosii CH1
  3g67-assembly1_A  TM=3.106E-01  e=2.862E-01  Thermotoga maritima
  3g6b-assembly1_B  TM=3.423E-01  e=6.103E-01  Thermotoga maritima
  3g6b-assembly1_A  TM=2.938E-01  e=3.986E-01  Thermotoga maritima
  3zx6-assembly1_A  TM=3.011E-01  e=6.710E-01  Archaeoglobus fulgidus DSM 4304

Organism: Thalassiosira pseudonana (NCBI:txid35128)

Radius of gyration: 49.22 Å; Cα contacts (8 Å, |Δi|>4): 306; chains: 1; bounding box: 96×46×146 Å

Foldseek 3Di:
DLLVVLLVLVVVLLPDALLSLLLLDLQLDCLLVDPVSLVLSVVLSVLLVVVCVVDPGQFAFLVSLVVSLVVSVHPDDSVNSVVLVCVNPNPPDRDTHHSNSSSCSSVVHDSSSSSVSPDDDDDLLVVLVVLLVVLVVLLVVLVVLLVVLLVLLVVLLVLVVVLVVLVVVLVVLVVVLVVLVVVLVVLVVVLVVLVVVLVVVVVVLVVLLVVLVCQLPDPVDDPVSNVVSVVVNVVSVVCPPVVSVVSVVVSVVSVVVSVVSVVVSVVSVVVSVVSVVVSVVSVVVSVVSLVVSVVSLVVSVVSLVVSVVSLVVSVVSLVVCVVPDPGSSSSSSVSVVVSVVSVVSRCPPSSVVSVVSSVVSVVVVVVPPPDDD

Mean predicted aligned error: 13.89 Å

InterPro domains:
  IPR053356 Calcium-regulated actin-bundling protein [PTHR37009] (1-356)

pLDDT: mean 79.51, std 12.61, range [35.34, 96.31]